Protein AF-A0A182W797-F1 (afdb_monomer_lite)

pLDDT: mean 83.78, std 18.66, range [28.08, 98.88]

Organism: NCBI:txid112268

Foldseek 3Di:
DVVVVVVVVVVVVVVVPLQAQDCPCLPDDLVVQLPDPVNVVQLLCLLLVNHDADPVSVSCSVCVLVCLVVVNPRYDPSRVVSVVVNLVSCVVPPVVSNVSSCCVRPVPCPSVVVVCVVVVLVVVVVVLPDPPPDDDDDPQDKDKFKEKEDAQLQDPPPFPPNVVLLLLVLVVLLPLRHFKYKYAQLQDPVSVVNSQVSNCVRQVAKDAAAFAQRGQRIIMTGNFHFNDKDWDFALDQDDPVPVVQCRVRHSFTKIWTFTQDPNATEIEIEGAFRAQPDPVDGPCLLRLQLRLLVVLVVLVVPVPRHQKYKYWYQSNDAPPDLSNLLNCLSNVWAWLDDCVPPVDDAAFALALLAPPHDPVSCVVPNNHGHRTTITMDGDPQKDKDWPDKDQPDDSPRVPDPHGSHNTTMIMTMMIMTGDPPVVVVVVVVCVVVPDDPVVVVVVVVVVVVSLVSNLVSLVVSLVVLVVSLVVLVVLLVVLVVVLVVLVVVLVVLVPDDAPPPCPVVSVVVSVVSVVSSVVSVCSNPVVSVSNNVSSVVSSVSSVVVSVVSVVVVVVVPPDDDDDD

Structure (mmCIF, N/CA/C/O backbone):
data_AF-A0A182W797-F1
#
_entry.id   AF-A0A182W797-F1
#
loop_
_atom_site.group_PDB
_atom_site.id
_atom_site.type_symbol
_atom_site.label_atom_id
_atom_site.label_alt_id
_atom_site.label_comp_id
_atom_site.label_asym_id
_atom_site.label_entity_id
_atom_site.label_seq_id
_atom_site.pdbx_PDB_ins_code
_atom_site.Cartn_x
_atom_site.Cartn_y
_atom_site.Cartn_z
_atom_site.occupancy
_atom_site.B_iso_or_equiv
_atom_site.auth_seq_id
_atom_site.auth_comp_id
_atom_site.auth_asym_id
_atom_site.auth_atom_id
_atom_site.pdbx_PDB_model_num
ATOM 1 N N . MET A 1 1 ? 13.163 5.717 -40.478 1.00 45.16 1 MET A N 1
ATOM 2 C CA . MET A 1 1 ? 12.391 6.959 -40.236 1.00 45.16 1 MET A CA 1
ATOM 3 C C . MET A 1 1 ? 10.912 6.823 -40.606 1.00 45.16 1 MET A C 1
ATOM 5 O O . MET A 1 1 ? 10.085 7.026 -39.735 1.00 45.16 1 MET A O 1
ATOM 9 N N . LYS A 1 2 ? 10.554 6.388 -41.827 1.00 35.44 2 LYS A N 1
ATOM 10 C CA . LYS A 1 2 ? 9.145 6.258 -42.270 1.00 35.44 2 LYS A CA 1
ATOM 11 C C . LYS A 1 2 ? 8.282 5.287 -41.434 1.00 35.44 2 LYS A C 1
ATOM 13 O O . LYS A 1 2 ? 7.130 5.597 -41.174 1.00 35.44 2 LYS A O 1
ATOM 18 N N . LEU A 1 3 ? 8.849 4.176 -40.943 1.00 43.50 3 LEU A N 1
ATOM 19 C CA . LEU A 1 3 ? 8.133 3.202 -40.098 1.00 43.50 3 LEU A CA 1
ATOM 20 C C . LEU A 1 3 ? 7.887 3.705 -38.661 1.00 43.50 3 LEU A C 1
ATOM 22 O O . LEU A 1 3 ? 6.824 3.476 -38.106 1.00 43.50 3 LEU A O 1
ATOM 26 N N . PHE A 1 4 ? 8.835 4.447 -38.081 1.00 43.56 4 PHE A N 1
ATOM 27 C CA . PHE A 1 4 ? 8.691 5.037 -36.742 1.00 43.56 4 PHE A CA 1
ATOM 28 C C . PHE A 1 4 ? 7.709 6.210 -36.731 1.00 43.56 4 PHE A C 1
ATOM 30 O O . PHE A 1 4 ? 6.930 6.342 -35.796 1.00 43.56 4 PHE A O 1
ATOM 37 N N . VAL A 1 5 ? 7.694 7.011 -37.801 1.00 60.91 5 VAL A N 1
ATOM 38 C CA . VAL A 1 5 ? 6.661 8.032 -38.018 1.00 60.91 5 VAL A CA 1
ATOM 39 C C . VAL A 1 5 ? 5.297 7.360 -38.203 1.00 60.91 5 VAL A C 1
ATOM 41 O O . VAL A 1 5 ? 4.343 7.782 -37.571 1.00 60.91 5 VAL A O 1
ATOM 44 N N . ALA A 1 6 ? 5.203 6.261 -38.959 1.00 56.97 6 ALA A N 1
ATOM 45 C CA . ALA A 1 6 ? 3.949 5.522 -39.124 1.00 56.97 6 ALA A CA 1
ATOM 46 C C . ALA A 1 6 ? 3.430 4.893 -37.818 1.00 56.97 6 ALA A C 1
ATOM 48 O O . ALA A 1 6 ? 2.236 4.955 -37.565 1.00 56.97 6 ALA A O 1
ATOM 49 N N . ILE A 1 7 ? 4.303 4.342 -36.966 1.00 64.25 7 ILE A N 1
ATOM 50 C CA . ILE A 1 7 ? 3.915 3.781 -35.659 1.00 64.25 7 ILE A CA 1
ATOM 51 C C . ILE A 1 7 ? 3.527 4.894 -34.677 1.00 64.25 7 ILE A C 1
ATOM 53 O O . ILE A 1 7 ? 2.538 4.752 -33.967 1.00 64.25 7 ILE A O 1
ATOM 57 N N . ALA A 1 8 ? 4.241 6.024 -34.669 1.00 57.84 8 ALA A N 1
ATOM 58 C CA . ALA A 1 8 ? 3.877 7.182 -33.854 1.00 57.84 8 ALA A CA 1
ATOM 59 C C . ALA A 1 8 ? 2.543 7.801 -34.303 1.00 57.84 8 ALA A C 1
ATOM 61 O O . ALA A 1 8 ? 1.712 8.101 -33.455 1.00 57.84 8 ALA A O 1
ATOM 62 N N . PHE A 1 9 ? 2.297 7.922 -35.614 1.00 54.78 9 PHE A N 1
ATOM 63 C CA . PHE A 1 9 ? 1.008 8.361 -36.159 1.00 54.78 9 PHE A CA 1
ATOM 64 C C . PHE A 1 9 ? -0.104 7.326 -35.953 1.00 54.78 9 PHE A C 1
ATOM 66 O O . PHE A 1 9 ? -1.239 7.726 -35.735 1.00 54.78 9 PHE A O 1
ATOM 73 N N . ALA A 1 10 ? 0.194 6.022 -35.961 1.00 53.59 10 ALA A N 1
ATOM 74 C CA . ALA A 1 10 ? -0.777 4.975 -35.641 1.00 53.59 10 ALA A CA 1
ATOM 75 C C . ALA A 1 10 ? -1.142 4.975 -34.149 1.00 53.59 10 ALA A C 1
ATOM 77 O O . ALA A 1 10 ? -2.312 4.855 -33.817 1.00 53.59 10 ALA A O 1
ATOM 78 N N . LEU A 1 11 ? -0.176 5.188 -33.249 1.00 43.00 11 LEU A N 1
ATOM 79 C CA . LEU A 1 11 ? -0.425 5.347 -31.812 1.00 43.00 11 LEU A CA 1
ATOM 80 C C . LEU A 1 11 ? -1.152 6.664 -31.504 1.00 43.00 11 LEU A C 1
ATOM 82 O O . LEU A 1 11 ? -2.084 6.660 -30.709 1.00 43.00 11 LEU A O 1
ATOM 86 N N . LEU A 1 12 ? -0.805 7.767 -32.180 1.00 43.06 12 LEU A N 1
ATOM 87 C CA . LEU A 1 12 ? -1.557 9.028 -32.125 1.00 43.06 12 LEU A CA 1
ATOM 88 C C . LEU A 1 12 ? -2.974 8.875 -32.689 1.00 43.06 12 LEU A C 1
ATOM 90 O O . LEU A 1 12 ? -3.890 9.467 -32.138 1.00 43.06 12 LEU A O 1
ATOM 94 N N . ALA A 1 13 ? -3.175 8.065 -33.732 1.00 46.41 13 ALA A N 1
ATOM 95 C CA . ALA A 1 13 ? -4.497 7.769 -34.281 1.00 46.41 13 ALA A CA 1
ATOM 96 C C . ALA A 1 13 ? -5.323 6.862 -33.355 1.00 46.41 13 ALA A C 1
ATOM 98 O O . ALA A 1 13 ? -6.518 7.085 -33.229 1.00 46.41 13 ALA A O 1
ATOM 99 N N . ILE A 1 14 ? -4.705 5.896 -32.664 1.00 44.75 14 ILE A N 1
ATOM 100 C CA . ILE A 1 14 ? -5.370 5.039 -31.665 1.00 44.75 14 ILE A CA 1
ATOM 101 C C . ILE A 1 14 ? -5.752 5.851 -30.416 1.00 44.75 14 ILE A C 1
ATOM 103 O O . ILE A 1 14 ? -6.846 5.678 -29.890 1.00 44.75 14 ILE A O 1
ATOM 107 N N . VAL A 1 15 ? -4.898 6.784 -29.974 1.00 44.84 15 VAL A N 1
ATOM 108 C CA . VAL A 1 15 ? -5.200 7.706 -28.860 1.00 44.84 15 VAL A CA 1
ATOM 109 C C . VAL A 1 15 ? -6.224 8.775 -29.271 1.00 44.84 15 VAL A C 1
ATOM 111 O O . VAL A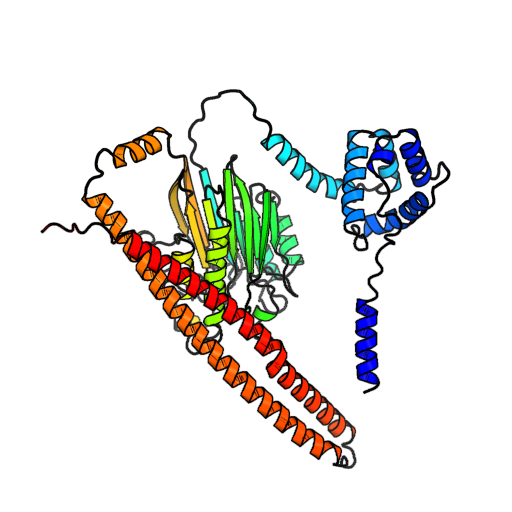 1 15 ? -7.061 9.161 -28.462 1.00 44.84 15 VAL A O 1
ATOM 114 N N . ALA A 1 16 ? -6.217 9.216 -30.532 1.00 41.66 16 ALA A N 1
ATOM 115 C CA . ALA A 1 16 ? -7.221 10.132 -31.079 1.00 41.66 16 ALA A CA 1
ATOM 116 C C . ALA A 1 16 ? -8.560 9.449 -31.433 1.00 41.66 16 ALA A C 1
ATOM 118 O O . ALA A 1 16 ? -9.521 10.149 -31.742 1.00 41.66 16 ALA A O 1
ATOM 119 N N . ALA A 1 17 ? -8.641 8.114 -31.378 1.00 42.12 17 ALA A N 1
ATOM 120 C CA . ALA A 1 17 ? -9.829 7.332 -31.729 1.00 42.12 17 ALA A CA 1
ATOM 121 C C . ALA A 1 17 ? -10.685 6.904 -30.520 1.00 42.12 17 ALA A C 1
ATOM 123 O O . ALA A 1 17 ? -11.469 5.961 -30.627 1.00 42.12 17 ALA A O 1
ATOM 124 N N . GLN A 1 18 ? -10.600 7.591 -29.375 1.00 47.38 18 GLN A N 1
ATOM 125 C CA . GLN A 1 18 ? -11.687 7.520 -28.391 1.00 47.38 18 GLN A CA 1
ATOM 126 C C . GLN A 1 18 ? -12.884 8.317 -28.924 1.00 47.38 18 GLN A C 1
ATOM 128 O O . GLN A 1 18 ? -12.998 9.522 -28.709 1.00 47.38 18 GLN A O 1
ATOM 133 N N . GLU A 1 19 ? -13.771 7.643 -29.657 1.00 60.22 19 GLU A N 1
ATOM 134 C CA . GLU A 1 19 ? -15.043 8.215 -30.101 1.00 60.22 19 GLU A CA 1
ATOM 135 C C . GLU A 1 19 ? -15.924 8.528 -28.881 1.00 60.22 19 GLU A C 1
ATOM 137 O O . GLU A 1 19 ? -16.600 7.654 -28.342 1.00 60.22 19 GLU A O 1
ATOM 142 N N . GLN A 1 20 ? -15.903 9.777 -28.415 1.00 73.69 20 GLN A N 1
ATOM 143 C CA . GLN A 1 20 ? -16.883 10.286 -27.454 1.00 73.69 20 GLN A CA 1
ATOM 144 C C . GLN A 1 20 ? -18.210 10.583 -28.161 1.00 73.69 20 GLN A C 1
ATOM 146 O O . GLN A 1 20 ? -18.236 10.925 -29.348 1.00 73.69 20 GLN A O 1
ATOM 151 N N . TYR A 1 21 ? -19.323 10.505 -27.427 1.00 79.69 21 TYR A N 1
ATOM 152 C CA . TYR A 1 21 ? -20.600 11.000 -27.940 1.00 79.69 21 TYR A CA 1
ATOM 153 C C . TYR A 1 21 ? -20.530 12.507 -28.205 1.00 79.69 21 TYR A C 1
ATOM 155 O O . TYR A 1 21 ? -19.791 13.244 -27.548 1.00 79.69 21 TYR A O 1
ATOM 163 N N . THR A 1 22 ? -21.314 12.987 -29.172 1.00 76.94 22 THR A N 1
ATOM 164 C CA . THR A 1 22 ? -21.319 14.412 -29.514 1.00 76.94 22 THR A CA 1
ATOM 165 C C . THR A 1 22 ? -21.711 15.269 -28.307 1.00 76.94 22 THR A C 1
ATOM 167 O O . THR A 1 22 ? -22.725 15.030 -27.657 1.00 76.94 22 THR A O 1
ATOM 170 N N . THR A 1 23 ? -20.925 16.306 -28.022 1.00 81.75 23 THR A N 1
ATOM 171 C CA . THR A 1 23 ? -21.182 17.267 -26.934 1.00 81.75 23 THR A CA 1
ATOM 172 C C . THR A 1 23 ? -22.059 18.442 -27.376 1.00 81.75 23 THR A C 1
ATOM 174 O O . THR A 1 23 ? -22.307 19.373 -26.610 1.00 81.75 23 THR A O 1
ATOM 177 N N . LYS A 1 24 ? -22.564 18.409 -28.620 1.00 77.31 24 LYS A N 1
ATOM 178 C CA . LYS A 1 24 ? -23.365 19.475 -29.248 1.00 77.31 24 LYS A CA 1
ATOM 179 C C . LYS A 1 24 ? -24.592 19.884 -28.423 1.00 77.31 24 LYS A C 1
ATOM 181 O O . LYS A 1 24 ? -25.041 21.023 -28.528 1.00 77.31 24 LYS A O 1
ATOM 186 N N . TYR A 1 25 ? -25.122 18.968 -27.616 1.00 77.81 25 TYR A N 1
ATOM 187 C CA . TYR A 1 25 ? -26.345 19.149 -26.835 1.00 77.81 25 TYR A CA 1
ATOM 188 C C . TYR A 1 25 ? -26.106 19.183 -25.315 1.00 77.81 25 TYR A C 1
ATOM 190 O O . TYR A 1 25 ? -27.058 19.219 -24.542 1.00 77.81 25 TYR A O 1
ATOM 198 N N . ASP A 1 26 ? -24.849 19.264 -24.865 1.00 80.44 26 ASP A N 1
ATOM 199 C CA . ASP A 1 26 ? -24.498 19.322 -23.435 1.00 80.44 26 ASP A CA 1
ATOM 200 C C . ASP A 1 26 ? -24.927 20.644 -22.755 1.00 80.44 26 ASP A C 1
ATOM 202 O O . ASP A 1 26 ? -24.814 20.787 -21.537 1.00 80.44 26 ASP A O 1
ATOM 206 N N . GLY A 1 27 ? -25.379 21.633 -23.535 1.00 77.12 27 GLY A N 1
ATOM 207 C CA . GLY A 1 27 ? -25.870 22.934 -23.068 1.00 77.12 27 GLY A CA 1
ATOM 208 C C . GLY A 1 27 ? -27.389 23.033 -22.894 1.00 77.12 27 GLY A C 1
ATOM 209 O O . GLY A 1 27 ? -27.887 24.136 -22.691 1.00 77.12 27 GLY A O 1
ATOM 210 N N . ILE A 1 28 ? -28.128 21.927 -23.017 1.00 83.94 28 ILE A N 1
ATOM 211 C CA . ILE A 1 28 ? -29.587 21.915 -22.848 1.00 83.94 28 ILE A CA 1
ATOM 212 C C . ILE A 1 28 ? -29.965 22.113 -21.375 1.00 83.94 28 ILE A C 1
ATOM 214 O O . ILE A 1 28 ? -29.392 21.485 -20.483 1.00 83.94 28 ILE A O 1
ATOM 218 N N . ASP A 1 29 ? -30.974 22.950 -21.125 1.00 85.25 29 ASP A N 1
ATOM 219 C CA . ASP A 1 29 ? -31.519 23.160 -19.786 1.00 85.25 29 ASP A CA 1
ATOM 220 C C . ASP A 1 29 ? -32.421 21.985 -19.366 1.00 85.25 29 ASP A C 1
ATOM 222 O O . ASP A 1 29 ? -33.607 21.898 -19.696 1.00 85.25 29 ASP A O 1
ATOM 226 N N . LEU A 1 30 ? -31.831 21.051 -18.617 1.00 87.81 30 LEU A N 1
ATOM 227 C CA . LEU A 1 30 ? -32.544 19.895 -18.076 1.00 87.81 30 LEU A CA 1
ATOM 228 C C . LEU A 1 30 ? -33.615 20.291 -17.047 1.00 87.81 30 LEU A C 1
ATOM 230 O O . LEU A 1 30 ? -34.602 19.573 -16.911 1.00 87.81 30 LEU A O 1
ATOM 234 N N . ASP A 1 31 ? -33.452 21.400 -16.317 1.00 86.81 31 ASP A N 1
ATOM 235 C CA . ASP A 1 31 ? -34.433 21.815 -15.307 1.00 86.81 31 ASP A CA 1
ATOM 236 C C . ASP A 1 31 ? -35.711 22.339 -15.952 1.00 86.81 31 ASP A C 1
ATOM 238 O O . ASP A 1 31 ? -36.805 22.036 -15.471 1.00 86.81 31 ASP A O 1
ATOM 242 N N . GLU A 1 32 ? -35.584 23.091 -17.044 1.00 89.31 32 GLU A N 1
ATOM 243 C CA . GLU A 1 32 ? -36.731 23.567 -17.815 1.00 89.31 32 GLU A CA 1
ATOM 244 C C . GLU A 1 32 ? -37.538 22.394 -18.389 1.00 89.31 32 GLU A C 1
ATOM 246 O O . GLU A 1 32 ? -38.766 22.349 -18.258 1.00 89.31 32 GLU A O 1
ATOM 251 N N . ILE A 1 33 ? -36.849 21.401 -18.964 1.00 89.19 33 ILE A N 1
ATOM 252 C CA . ILE A 1 33 ? -37.491 20.222 -19.556 1.00 89.19 33 ILE A CA 1
ATOM 253 C C . ILE A 1 33 ? -38.201 19.390 -18.489 1.00 89.19 33 ILE A C 1
ATOM 255 O O . ILE A 1 33 ? -39.353 19.009 -18.686 1.00 89.19 33 ILE A O 1
ATOM 259 N N . LEU A 1 34 ? -37.539 19.111 -17.361 1.00 89.25 34 LEU A N 1
ATOM 260 C CA . LEU A 1 34 ? -38.092 18.251 -16.311 1.00 89.25 34 LEU A CA 1
ATOM 261 C C . LEU A 1 34 ? -39.282 18.901 -15.590 1.00 89.25 34 LEU A C 1
ATOM 263 O O . LEU A 1 34 ? -40.240 18.206 -15.249 1.00 89.25 34 LEU A O 1
ATOM 267 N N . LYS A 1 35 ? -39.256 20.227 -15.397 1.00 88.94 35 LYS A N 1
ATOM 268 C CA . LYS A 1 35 ? -40.346 20.976 -14.745 1.00 88.94 35 LYS A CA 1
ATOM 269 C C . LYS A 1 35 ? -41.538 21.245 -15.667 1.00 88.94 35 LYS A C 1
ATOM 271 O O . LYS A 1 35 ? -42.626 21.523 -15.170 1.00 88.94 35 LYS A O 1
ATOM 276 N N . SER A 1 36 ? -41.359 21.184 -16.987 1.00 92.06 36 SER A N 1
ATOM 277 C CA . SER A 1 36 ? -42.424 21.445 -17.959 1.00 92.06 36 SER A CA 1
ATOM 278 C C . SER A 1 36 ? -43.073 20.153 -18.447 1.00 92.06 36 SER A C 1
ATOM 280 O O . SER A 1 36 ? -42.482 19.410 -19.229 1.00 92.06 36 SER A O 1
ATOM 282 N N . ASP A 1 37 ? -44.339 19.924 -18.087 1.00 88.81 37 ASP A N 1
ATOM 283 C CA . ASP A 1 37 ? -45.091 18.748 -18.551 1.00 88.81 37 ASP A CA 1
ATOM 284 C C . ASP A 1 37 ? -45.151 18.660 -20.080 1.00 88.81 37 ASP A C 1
ATOM 286 O O . ASP A 1 37 ? -45.074 17.576 -20.655 1.00 88.81 37 ASP A O 1
ATOM 290 N N . ARG A 1 38 ? -45.249 19.803 -20.768 1.00 91.00 38 ARG A N 1
ATOM 291 C CA . ARG A 1 38 ? -45.276 19.842 -22.234 1.00 91.00 38 ARG A CA 1
ATOM 292 C C . ARG A 1 38 ? -43.948 19.379 -22.833 1.00 91.00 38 ARG A C 1
ATOM 294 O O . ARG A 1 38 ? -43.961 18.583 -23.767 1.00 91.00 38 ARG A O 1
ATOM 301 N N . LEU A 1 39 ? -42.822 19.894 -22.330 1.00 89.31 39 LEU A N 1
ATOM 302 C CA . LEU A 1 39 ? -41.499 19.544 -22.853 1.00 89.31 39 LEU A CA 1
ATOM 303 C C . LEU A 1 39 ? -41.162 18.097 -22.503 1.00 89.31 39 LEU A C 1
ATOM 305 O O . LEU A 1 39 ? -40.880 17.318 -23.409 1.00 89.31 39 LEU A O 1
ATOM 309 N N . PHE A 1 40 ? -41.300 17.710 -21.233 1.00 92.06 40 PHE A N 1
ATOM 310 C CA . PHE A 1 40 ? -41.070 16.343 -20.776 1.00 92.06 40 PHE A CA 1
ATOM 311 C C . PHE A 1 40 ? -41.858 15.314 -21.597 1.00 92.06 40 PHE A C 1
ATOM 313 O O . PHE A 1 40 ? -41.278 14.352 -22.097 1.00 92.06 40 PHE A O 1
ATOM 320 N N . ASN A 1 41 ? -43.161 15.539 -21.812 1.00 90.81 41 ASN A N 1
ATOM 321 C CA . ASN A 1 41 ? -43.996 14.606 -22.572 1.00 90.81 41 ASN A CA 1
ATOM 322 C C . ASN A 1 41 ? -43.580 14.484 -24.045 1.00 90.81 41 ASN A C 1
ATOM 324 O O . ASN A 1 41 ? -43.763 13.420 -24.636 1.00 90.81 41 ASN A O 1
ATOM 328 N N . ASN A 1 42 ? -42.997 15.525 -24.645 1.00 89.38 42 ASN A N 1
ATOM 329 C CA . ASN A 1 42 ? -42.452 15.433 -26.000 1.00 89.38 42 ASN A CA 1
ATOM 330 C C . ASN A 1 42 ? -41.213 14.523 -26.045 1.00 89.38 42 ASN A C 1
ATOM 332 O O . ASN A 1 42 ? -41.124 13.665 -26.924 1.00 89.38 42 ASN A O 1
ATOM 336 N N . TYR A 1 43 ? -40.298 14.648 -25.076 1.00 88.19 43 TYR A N 1
ATOM 337 C CA . TYR A 1 43 ? -39.137 13.753 -24.955 1.00 88.19 43 TYR A CA 1
ATOM 338 C C . TYR A 1 43 ? -39.548 12.319 -24.626 1.00 88.19 43 TYR A C 1
ATOM 340 O O . TYR A 1 43 ? -39.044 11.381 -25.239 1.00 88.19 43 TYR A O 1
ATOM 348 N N . PHE A 1 44 ? -40.502 12.140 -23.714 1.00 91.12 44 PHE A N 1
ATOM 349 C CA . PHE A 1 44 ? -41.030 10.826 -23.363 1.00 91.12 44 PHE A CA 1
ATOM 350 C C . PHE A 1 44 ? -41.637 10.123 -24.584 1.00 91.12 44 PHE A C 1
ATOM 352 O O . PHE A 1 44 ? -41.222 9.018 -24.921 1.00 91.12 44 PHE A O 1
ATOM 359 N N . LYS A 1 45 ? -42.538 10.788 -25.320 1.00 91.62 45 LYS A N 1
ATOM 360 C CA . LYS A 1 45 ? -43.132 10.229 -26.547 1.00 91.62 45 LYS A CA 1
ATOM 361 C C . LYS A 1 45 ? -42.085 9.935 -27.618 1.00 91.62 45 LYS A C 1
ATOM 363 O O . LYS A 1 45 ? -42.180 8.917 -28.296 1.00 91.62 45 LYS A O 1
ATOM 368 N N . CYS A 1 46 ? -41.074 10.792 -27.754 1.00 92.62 46 CYS A N 1
ATOM 369 C CA . CYS A 1 46 ? -39.943 10.541 -28.642 1.00 92.62 46 CYS A CA 1
ATOM 370 C C . CYS A 1 46 ? -39.224 9.230 -28.282 1.00 92.62 46 CYS A C 1
ATOM 372 O O . CYS A 1 46 ? -39.079 8.356 -29.142 1.00 92.62 46 CYS A O 1
ATOM 374 N N . LEU A 1 47 ? -38.825 9.058 -27.018 1.00 90.12 47 LEU A N 1
ATOM 375 C CA . LEU A 1 47 ? -38.159 7.847 -26.528 1.00 90.12 47 LEU A CA 1
ATOM 376 C C . LEU A 1 47 ? -39.064 6.611 -26.631 1.00 90.12 47 LEU A C 1
ATOM 378 O O . LEU A 1 47 ? -38.580 5.518 -26.906 1.00 90.12 47 LEU A O 1
ATOM 382 N N . MET A 1 48 ? -40.382 6.773 -26.509 1.00 90.62 48 MET A N 1
ATOM 383 C CA . MET A 1 48 ? -41.354 5.682 -26.622 1.00 90.62 48 MET A CA 1
ATOM 384 C C . MET A 1 48 ? -41.746 5.306 -28.060 1.00 90.62 48 MET A C 1
ATOM 386 O O . MET A 1 48 ? -42.382 4.275 -28.221 1.00 90.62 48 MET A O 1
ATOM 390 N N . ASP A 1 49 ? -41.264 6.008 -29.095 1.00 90.06 49 ASP A N 1
ATOM 391 C CA . ASP A 1 49 ? -41.712 5.853 -30.503 1.00 90.06 49 ASP A CA 1
ATOM 392 C C . ASP A 1 49 ? -43.170 6.304 -30.754 1.00 90.06 49 ASP A C 1
ATOM 394 O O . ASP A 1 49 ? -43.781 5.954 -31.759 1.00 90.06 49 ASP A O 1
ATOM 398 N N . GLU A 1 50 ? -43.725 7.140 -29.877 1.00 89.81 50 GLU A N 1
ATOM 399 C CA . GLU A 1 50 ? -45.134 7.569 -29.895 1.00 89.81 50 GLU A CA 1
ATOM 400 C C . GLU A 1 50 ? -45.326 9.026 -30.359 1.00 89.81 50 GLU A C 1
ATOM 402 O O . GLU A 1 50 ? -46.439 9.558 -30.373 1.00 89.81 50 GLU A O 1
ATOM 407 N N . GLY A 1 51 ? -44.245 9.720 -30.719 1.00 88.25 51 GLY A N 1
ATOM 408 C CA . GLY A 1 51 ? -44.301 11.122 -31.120 1.00 88.25 51 GLY A CA 1
ATOM 409 C C . GLY A 1 51 ? -43.056 11.608 -31.852 1.00 88.25 51 GLY A C 1
ATOM 410 O O . GLY A 1 51 ? -42.065 10.895 -31.999 1.00 88.25 51 GLY A O 1
ATOM 411 N N . ARG A 1 52 ? -43.117 12.856 -32.329 1.00 89.50 52 ARG A N 1
ATOM 412 C CA . ARG A 1 52 ? -41.995 13.502 -33.021 1.00 89.50 52 ARG A CA 1
ATOM 413 C C . ARG A 1 52 ? -40.859 13.791 -32.039 1.00 89.50 52 ARG A C 1
ATOM 415 O O . ARG A 1 52 ? -41.098 14.292 -30.945 1.00 89.50 52 ARG A O 1
ATOM 422 N N . CYS A 1 53 ? -39.632 13.537 -32.474 1.00 88.69 53 CYS A N 1
ATOM 423 C CA . CYS A 1 53 ? -38.422 13.844 -31.724 1.00 88.69 53 CYS A CA 1
ATOM 424 C C . CYS A 1 53 ? -37.836 15.196 -32.138 1.00 88.69 53 CYS A C 1
ATOM 426 O O . CYS A 1 53 ? -37.775 15.518 -33.328 1.00 88.69 53 CYS A O 1
ATOM 428 N N . THR A 1 54 ? -37.353 15.963 -31.163 1.00 88.12 54 THR A N 1
ATOM 429 C CA . THR A 1 54 ? -36.445 17.088 -31.416 1.00 88.12 54 THR A CA 1
ATOM 430 C C . THR A 1 54 ? -35.070 16.563 -31.868 1.00 88.12 54 THR A C 1
ATOM 432 O O . THR A 1 54 ? -34.780 15.374 -31.693 1.00 88.12 54 THR A O 1
ATOM 435 N N . PRO A 1 55 ? -34.208 17.391 -32.487 1.00 87.06 55 PRO A N 1
ATOM 436 C CA . PRO A 1 55 ? -32.886 16.952 -32.949 1.00 87.06 55 PRO A CA 1
ATOM 437 C C . PRO A 1 55 ? -32.014 16.327 -31.850 1.00 87.06 55 PRO A C 1
ATOM 439 O O . PRO A 1 55 ? -31.329 15.340 -32.093 1.00 87.06 55 PRO A O 1
ATOM 442 N N . ASP A 1 56 ? -32.079 16.869 -30.640 1.00 85.75 56 ASP A N 1
ATOM 443 C CA . ASP A 1 56 ? -31.389 16.374 -29.451 1.00 85.75 56 ASP A CA 1
ATOM 444 C C . ASP A 1 56 ? -32.066 15.129 -28.849 1.00 85.75 56 ASP A C 1
ATOM 446 O O . ASP A 1 56 ? -31.380 14.186 -28.463 1.00 85.75 56 ASP A O 1
ATOM 450 N N . GLY A 1 57 ? -33.403 15.060 -28.853 1.00 86.19 57 GLY A N 1
ATOM 451 C CA . GLY A 1 57 ? -34.140 13.864 -28.436 1.00 86.19 57 GLY A CA 1
ATOM 452 C C . GLY A 1 57 ? -33.873 12.657 -29.344 1.00 86.19 57 GLY A C 1
ATOM 453 O O . GLY A 1 57 ? -33.755 11.534 -28.858 1.00 86.19 57 GLY A O 1
ATOM 454 N N . ASN A 1 58 ? -33.713 12.884 -30.654 1.00 87.81 58 ASN A N 1
ATOM 455 C CA . ASN A 1 58 ? -33.291 11.852 -31.607 1.00 87.81 58 ASN A CA 1
ATOM 456 C C . ASN A 1 58 ? -31.880 11.340 -31.310 1.00 87.81 58 ASN A C 1
ATOM 458 O O . ASN A 1 58 ? -31.648 10.132 -31.356 1.00 87.81 58 ASN A O 1
ATOM 462 N N . GLU A 1 59 ? -30.954 12.247 -30.999 1.00 85.69 59 GLU A N 1
ATOM 463 C CA . GLU A 1 59 ? -29.584 11.873 -30.654 1.00 85.69 59 GLU A CA 1
ATOM 464 C C . GLU A 1 59 ? -29.557 11.052 -29.360 1.00 85.69 59 GLU A C 1
ATOM 466 O O . GLU A 1 59 ? -28.998 9.958 -29.343 1.00 85.69 59 GLU A O 1
ATOM 471 N N . LEU A 1 60 ? -30.261 11.509 -28.316 1.00 85.56 60 LEU A N 1
ATOM 472 C CA . LEU A 1 60 ? -30.411 10.774 -27.059 1.00 85.56 60 LEU A CA 1
ATOM 473 C C . LEU A 1 60 ? -30.978 9.369 -27.296 1.00 85.56 60 LEU A C 1
ATOM 475 O O . LEU A 1 60 ? -30.422 8.385 -26.819 1.00 85.56 60 LEU A O 1
ATOM 479 N N . LYS A 1 61 ? -32.061 9.258 -28.067 1.00 86.75 61 LYS A N 1
ATOM 480 C CA . LYS A 1 61 ? -32.705 7.978 -28.380 1.00 86.75 61 LYS A CA 1
ATOM 481 C C . LYS A 1 61 ? -31.773 7.004 -29.102 1.00 86.75 61 LYS A C 1
ATOM 483 O O . LYS A 1 61 ? -31.854 5.801 -28.862 1.00 86.75 61 LYS A O 1
ATOM 488 N N . LYS A 1 62 ? -30.905 7.519 -29.975 1.00 86.75 62 LYS A N 1
ATOM 489 C CA . LYS A 1 62 ? -29.928 6.734 -30.734 1.00 86.75 62 LYS A CA 1
ATOM 490 C C . LYS A 1 62 ? -28.817 6.181 -29.836 1.00 86.75 62 LYS A C 1
ATOM 492 O O . LYS A 1 62 ? -28.459 5.018 -29.988 1.00 86.75 62 LYS A O 1
ATOM 497 N N . ILE A 1 63 ? -28.287 6.991 -28.916 1.00 86.00 63 ILE A N 1
ATOM 498 C CA . ILE A 1 63 ? -27.157 6.600 -28.050 1.00 86.00 63 ILE A CA 1
ATOM 499 C C . ILE A 1 63 ? -27.585 5.783 -26.826 1.00 86.00 63 ILE A C 1
ATOM 501 O O . ILE A 1 63 ? -26.790 5.013 -26.293 1.00 86.00 63 ILE A O 1
ATOM 505 N N . LEU A 1 64 ? -28.832 5.943 -26.367 1.00 82.00 64 LEU A N 1
ATOM 506 C CA . LEU A 1 64 ? -29.298 5.410 -25.085 1.00 82.00 64 LEU A CA 1
ATOM 507 C C . LEU A 1 64 ? -29.084 3.889 -24.918 1.00 82.00 64 LEU A C 1
ATOM 509 O O . LEU A 1 64 ? -28.604 3.503 -23.854 1.00 82.00 64 LEU A O 1
ATOM 513 N N . PRO A 1 65 ? -29.349 3.016 -25.915 1.00 83.38 65 PRO A N 1
ATOM 514 C CA . PRO A 1 65 ? -29.123 1.575 -25.759 1.00 83.38 65 PRO A CA 1
ATOM 515 C C . PRO A 1 65 ? -27.648 1.205 -25.533 1.00 83.38 65 PRO A C 1
ATOM 517 O O . PRO A 1 65 ? -27.337 0.422 -24.637 1.00 83.38 65 PRO A O 1
ATOM 520 N N . GLU A 1 66 ? -26.729 1.795 -26.303 1.00 81.62 66 GLU A N 1
ATOM 521 C CA . GLU A 1 66 ? -25.284 1.550 -26.172 1.00 81.62 66 GLU A CA 1
ATOM 522 C C . GLU A 1 66 ? -24.744 2.146 -24.864 1.00 81.62 66 GLU A C 1
ATOM 524 O O . GLU A 1 66 ? -23.968 1.502 -24.155 1.00 81.62 66 GLU A O 1
ATOM 529 N N . ALA A 1 67 ? -25.194 3.350 -24.496 1.00 79.38 67 ALA A N 1
ATOM 530 C CA . ALA A 1 67 ? -24.791 4.008 -23.258 1.00 79.38 67 ALA A CA 1
ATOM 531 C C . ALA A 1 67 ? -25.226 3.210 -22.016 1.00 79.38 67 ALA A C 1
ATOM 533 O O . ALA A 1 67 ? -24.490 3.159 -21.030 1.00 79.38 67 ALA A O 1
ATOM 534 N N . LEU A 1 68 ? -26.386 2.548 -22.057 1.00 74.75 68 LEU A N 1
ATOM 535 C CA . LEU A 1 68 ? -26.833 1.661 -20.981 1.00 74.75 68 LEU A CA 1
ATOM 536 C C . LEU A 1 68 ? -25.993 0.376 -20.905 1.00 74.75 68 LEU A C 1
ATOM 538 O O . LEU A 1 68 ? -25.591 -0.014 -19.810 1.00 74.75 68 LEU A O 1
ATOM 542 N N . GLN A 1 69 ? -25.662 -0.243 -22.044 1.00 73.00 69 GLN A N 1
ATOM 543 C CA . GLN A 1 69 ? -24.847 -1.468 -22.091 1.00 73.00 69 GLN A CA 1
ATOM 544 C C . GLN A 1 69 ? -23.396 -1.236 -21.640 1.00 73.00 69 GLN A C 1
ATOM 546 O O . GLN A 1 69 ? -22.828 -2.047 -20.910 1.00 73.00 69 GLN A O 1
ATOM 551 N N . THR A 1 70 ? -22.803 -0.107 -22.028 1.00 76.50 70 THR A N 1
ATOM 552 C CA . THR A 1 70 ? -21.389 0.223 -21.764 1.00 76.50 70 THR A CA 1
ATOM 553 C C . THR A 1 70 ? -21.171 1.007 -20.465 1.00 76.50 70 THR A C 1
ATOM 555 O O . THR A 1 70 ? -20.060 1.439 -20.176 1.00 76.50 70 THR A O 1
ATOM 558 N N . ASN A 1 71 ? -22.212 1.219 -19.650 1.00 72.50 71 ASN A N 1
ATOM 559 C CA . ASN A 1 71 ? -22.178 2.136 -18.500 1.00 72.50 71 ASN A CA 1
ATOM 560 C C . ASN A 1 71 ? -21.668 3.549 -18.862 1.00 72.50 71 ASN A C 1
ATOM 562 O O . ASN A 1 71 ? -20.946 4.176 -18.086 1.00 72.50 71 ASN A O 1
ATOM 566 N N . CYS A 1 72 ? -22.077 4.080 -20.017 1.00 74.44 72 CYS A N 1
ATOM 567 C CA . CYS A 1 72 ? -21.747 5.434 -20.459 1.00 74.44 72 CYS A CA 1
ATOM 568 C C . CYS A 1 72 ? -20.224 5.656 -20.621 1.00 74.44 72 CYS A C 1
ATOM 570 O O . CYS A 1 72 ? -19.692 6.715 -20.256 1.00 74.44 72 CYS A O 1
ATOM 572 N N . GLU A 1 73 ? -19.509 4.655 -21.151 1.00 77.25 73 GLU A N 1
ATOM 573 C CA . GLU A 1 73 ? -18.052 4.697 -21.351 1.00 77.25 73 GLU A CA 1
ATOM 574 C C . GLU A 1 73 ? -17.633 5.914 -22.192 1.00 77.25 73 GLU A C 1
ATOM 576 O O . GLU A 1 73 ? -16.720 6.644 -21.810 1.00 77.25 73 GLU A O 1
ATOM 581 N N . LYS A 1 74 ? -18.395 6.208 -23.254 1.00 82.44 74 LYS A N 1
ATOM 582 C CA . LYS A 1 74 ? -18.163 7.304 -24.213 1.00 82.44 74 LYS A CA 1
ATOM 583 C C . LYS A 1 74 ? -18.804 8.650 -23.834 1.00 82.44 74 LYS A C 1
ATOM 585 O O . LYS A 1 74 ? -18.768 9.592 -24.625 1.00 82.44 74 LYS A O 1
ATOM 590 N N . CYS A 1 75 ? -19.429 8.750 -22.661 1.00 81.06 75 CYS A N 1
ATOM 591 C CA . CYS A 1 75 ? -20.161 9.949 -22.247 1.00 81.06 75 CYS A CA 1
ATOM 592 C C . CYS A 1 75 ? -19.257 11.029 -21.648 1.00 81.06 75 CYS A C 1
ATOM 594 O O . CYS A 1 75 ? -18.344 10.724 -20.879 1.00 81.06 75 CYS A O 1
ATOM 596 N N . SER A 1 76 ? -19.588 12.297 -21.903 1.00 80.94 76 SER A N 1
ATOM 597 C CA . SER A 1 76 ? -18.966 13.441 -21.229 1.00 80.94 76 SER A CA 1
ATOM 598 C C . SER A 1 76 ? -19.356 13.508 -19.742 1.00 80.94 76 SER A C 1
ATOM 600 O O . SER A 1 76 ? -20.373 12.955 -19.309 1.00 80.94 76 SER A O 1
ATOM 602 N N . GLU A 1 77 ? -18.583 14.233 -18.930 1.00 78.38 77 GLU A N 1
ATOM 603 C CA . GLU A 1 77 ? -18.920 14.458 -17.513 1.00 78.38 77 GLU A CA 1
ATOM 604 C C . GLU A 1 77 ? -20.280 15.159 -17.337 1.00 78.38 77 GLU A C 1
ATOM 606 O O . GLU A 1 77 ? -21.048 14.839 -16.421 1.00 78.38 77 GLU A O 1
ATOM 611 N N . LYS A 1 78 ? -20.623 16.077 -18.252 1.00 78.69 78 LYS A N 1
ATOM 612 C CA . LYS A 1 78 ? -21.933 16.745 -18.278 1.00 78.69 78 LYS A CA 1
ATOM 613 C C . LYS A 1 78 ? -23.062 15.774 -18.607 1.00 78.69 78 LYS A C 1
ATOM 615 O O . LYS A 1 78 ? -24.102 15.816 -17.958 1.00 78.69 78 LYS A O 1
ATOM 620 N N . GLN A 1 79 ? -22.851 14.858 -19.549 1.00 79.94 79 GLN A N 1
ATOM 621 C CA . GLN A 1 79 ? -23.835 13.828 -19.891 1.00 79.94 79 GLN A CA 1
ATOM 622 C C . GLN A 1 79 ? -24.062 12.861 -18.725 1.00 79.94 79 GLN A C 1
ATOM 624 O O . GLN A 1 79 ? -25.207 12.547 -18.406 1.00 79.94 79 GLN A O 1
ATOM 629 N N . ARG A 1 80 ? -22.996 12.448 -18.025 1.00 77.25 80 ARG A N 1
ATOM 630 C CA . ARG A 1 80 ? -23.095 11.578 -16.838 1.00 77.25 80 ARG A CA 1
ATOM 631 C C . ARG A 1 80 ? -23.865 12.248 -15.697 1.00 77.25 80 ARG A C 1
ATOM 633 O O . ARG A 1 80 ? -24.802 11.662 -15.158 1.00 77.25 80 ARG A O 1
ATOM 640 N N . SER A 1 81 ? -23.504 13.483 -15.348 1.00 77.38 81 SER A N 1
ATOM 641 C CA . SER A 1 81 ? -24.185 14.244 -14.288 1.00 77.38 81 SER A CA 1
ATOM 642 C C . SER A 1 81 ? -25.636 14.591 -14.651 1.00 77.38 81 SER A C 1
ATOM 644 O O . SER A 1 81 ? -26.533 14.441 -13.817 1.00 77.38 81 SER A O 1
ATOM 646 N N . GLY A 1 82 ? -25.893 14.965 -15.907 1.00 79.12 82 GLY A N 1
ATOM 647 C CA . GLY A 1 82 ? -27.233 15.209 -16.438 1.00 79.12 82 GLY A CA 1
ATOM 648 C C . GLY A 1 82 ? -28.119 13.961 -16.429 1.00 79.12 82 GLY A C 1
ATOM 649 O O . GLY A 1 82 ? -29.260 14.026 -15.971 1.00 79.12 82 GLY A O 1
ATOM 650 N N . ALA A 1 83 ? -27.588 12.805 -16.841 1.00 79.38 83 ALA A N 1
ATOM 651 C CA . ALA A 1 83 ? -28.314 11.536 -16.817 1.00 79.38 83 ALA A CA 1
ATOM 652 C C . ALA A 1 83 ? -28.727 11.143 -15.391 1.00 79.38 83 ALA A C 1
ATOM 654 O O . ALA A 1 83 ? -29.882 10.788 -15.160 1.00 79.38 83 ALA A O 1
ATOM 655 N N . ILE A 1 84 ? -27.825 11.272 -14.410 1.00 78.06 84 ILE A N 1
ATOM 656 C CA . ILE A 1 84 ? -28.142 10.999 -12.997 1.00 78.06 84 ILE A CA 1
ATOM 657 C C . ILE A 1 84 ? -29.302 11.881 -12.521 1.00 78.06 84 ILE A C 1
ATOM 659 O O . ILE A 1 84 ? -30.247 11.378 -11.907 1.00 78.06 84 ILE A O 1
ATOM 663 N N . LYS A 1 85 ? -29.252 13.180 -12.837 1.00 81.06 85 LYS A N 1
ATOM 664 C CA . LYS A 1 85 ? -30.280 14.158 -12.469 1.00 81.06 85 LYS A CA 1
ATOM 665 C C . LYS A 1 85 ? -31.647 13.810 -13.063 1.00 81.06 85 LYS A C 1
ATOM 667 O O . LYS A 1 85 ? -32.627 13.754 -12.321 1.00 81.06 85 LYS A O 1
ATOM 672 N N . VAL A 1 86 ? -31.706 13.532 -14.368 1.00 82.25 86 VAL A N 1
ATOM 673 C CA . VAL A 1 86 ? -32.948 13.156 -15.067 1.00 82.25 86 VAL A CA 1
ATOM 674 C C . VAL A 1 86 ? -33.527 11.876 -14.481 1.00 82.25 86 VAL A C 1
ATOM 676 O O . VAL A 1 86 ? -34.704 11.843 -14.132 1.00 82.25 86 VAL A O 1
ATOM 679 N N . ILE A 1 87 ? -32.706 10.835 -14.315 1.00 80.19 87 ILE A N 1
ATOM 680 C CA . ILE A 1 87 ? -33.193 9.549 -13.815 1.00 80.19 87 ILE A CA 1
ATOM 681 C C . ILE A 1 87 ? -33.769 9.702 -12.402 1.00 80.19 87 ILE A C 1
ATOM 683 O O . ILE A 1 87 ? -34.850 9.187 -12.130 1.00 80.19 87 ILE A O 1
ATOM 687 N N . ASN A 1 88 ? -33.079 10.406 -11.500 1.00 76.94 88 ASN A N 1
ATOM 688 C CA . ASN A 1 88 ? -33.576 10.601 -10.135 1.00 76.94 88 ASN A CA 1
ATOM 689 C C . ASN A 1 88 ? -34.895 11.386 -10.127 1.00 76.94 88 ASN A C 1
ATOM 691 O O . ASN A 1 88 ? -35.849 10.969 -9.473 1.00 76.94 88 ASN A O 1
ATOM 695 N N . TYR A 1 89 ? -34.985 12.457 -10.920 1.00 83.06 89 TYR A N 1
ATOM 696 C CA . TYR A 1 89 ? -36.206 13.251 -11.020 1.00 83.06 89 TYR A CA 1
ATOM 697 C C . TYR A 1 89 ? -37.398 12.427 -11.525 1.00 83.06 89 TYR A C 1
ATOM 699 O O . TYR A 1 89 ? -38.489 12.524 -10.965 1.00 83.06 89 TYR A O 1
ATOM 707 N N . VAL A 1 90 ? -37.196 11.606 -12.561 1.00 79.94 90 VAL A N 1
ATOM 708 C CA . VAL A 1 90 ? -38.261 10.800 -13.179 1.00 79.94 90 VAL A CA 1
ATOM 709 C C . VAL A 1 90 ? -38.720 9.672 -12.249 1.00 79.94 90 VAL A C 1
ATOM 711 O O . VAL A 1 90 ? -39.924 9.466 -12.114 1.00 79.94 90 VAL A O 1
ATOM 714 N N . ILE A 1 91 ? -37.800 9.018 -11.529 1.00 77.75 91 ILE A N 1
ATOM 715 C CA . ILE A 1 91 ? -38.139 8.014 -10.502 1.00 77.75 91 ILE A CA 1
ATOM 716 C C . ILE A 1 91 ? -39.009 8.624 -9.393 1.00 77.75 91 ILE A C 1
ATOM 718 O O . ILE A 1 91 ? -39.984 8.010 -8.964 1.00 77.75 91 ILE A O 1
ATOM 722 N N . GLU A 1 92 ? -38.656 9.819 -8.918 1.00 77.44 92 GLU A N 1
ATOM 723 C CA . GLU A 1 92 ? -39.326 10.455 -7.778 1.00 77.44 92 GLU A CA 1
ATOM 724 C C . GLU A 1 92 ? -40.657 11.122 -8.154 1.00 77.44 92 GLU A C 1
ATOM 726 O O . GLU A 1 92 ? -41.609 11.065 -7.378 1.00 77.44 92 GLU A O 1
ATOM 731 N N . ASN A 1 93 ? -40.743 11.743 -9.336 1.00 85.44 93 ASN A N 1
ATOM 732 C CA . ASN A 1 93 ? -41.841 12.656 -9.688 1.00 85.44 93 ASN A CA 1
ATOM 733 C C . ASN A 1 93 ? -42.717 12.179 -10.864 1.00 85.44 93 ASN A C 1
ATOM 735 O O . ASN A 1 93 ? -43.741 12.805 -11.150 1.00 85.44 93 ASN A O 1
ATOM 739 N N . ARG A 1 94 ? -42.314 11.124 -11.590 1.00 85.75 94 ARG A N 1
ATOM 740 C CA . ARG A 1 94 ? -42.935 10.660 -12.852 1.00 85.75 94 ARG A CA 1
ATOM 741 C C . ARG A 1 94 ? -42.886 9.126 -12.976 1.00 85.75 94 ARG A C 1
ATOM 743 O O . ARG A 1 94 ? -42.400 8.572 -13.962 1.00 85.75 94 ARG A O 1
ATOM 750 N N . LYS A 1 95 ? -43.365 8.430 -11.941 1.00 85.06 95 LYS A N 1
ATOM 751 C CA . LYS A 1 95 ? -43.222 6.971 -11.789 1.00 85.06 95 LYS A CA 1
ATOM 752 C C . LYS A 1 95 ? -43.826 6.156 -12.940 1.00 85.06 95 LYS A C 1
ATOM 754 O O . LYS A 1 95 ? -43.199 5.216 -13.406 1.00 85.06 95 LYS A O 1
ATOM 759 N N . GLU A 1 96 ? -45.002 6.528 -13.436 1.00 87.94 96 GLU A N 1
ATOM 760 C CA . GLU A 1 96 ? -45.649 5.801 -14.541 1.00 87.94 96 GLU A CA 1
ATOM 761 C C . GLU A 1 96 ? -44.813 5.854 -15.830 1.00 87.94 96 GLU A C 1
ATOM 763 O O . GLU A 1 96 ? -44.653 4.853 -16.529 1.00 87.94 96 GLU A O 1
ATOM 768 N N . GLN A 1 97 ? -44.223 7.015 -16.125 1.00 88.25 97 GLN A N 1
ATOM 769 C CA . GLN A 1 97 ? -43.336 7.195 -17.272 1.00 88.25 97 GLN A CA 1
ATOM 770 C C . GLN A 1 97 ? -41.990 6.489 -17.066 1.00 88.25 97 GLN A C 1
ATOM 772 O O . GLN A 1 97 ? -41.425 5.959 -18.023 1.00 88.25 97 GLN A O 1
ATOM 777 N N . TRP A 1 98 ? -41.488 6.440 -15.827 1.00 86.44 98 TRP A N 1
ATOM 778 C CA . TRP A 1 98 ? -40.315 5.638 -15.478 1.00 86.44 98 TRP A CA 1
ATOM 779 C C . TRP A 1 98 ? -40.533 4.156 -15.790 1.00 86.44 98 TRP A C 1
ATOM 781 O O . TRP A 1 98 ? -39.728 3.558 -16.502 1.00 86.44 98 TRP A O 1
ATOM 791 N N . ASP A 1 99 ? -41.640 3.588 -15.310 1.00 83.94 99 ASP A N 1
ATOM 792 C CA . ASP A 1 99 ? -41.951 2.166 -15.466 1.00 83.94 99 ASP A CA 1
ATOM 793 C C . ASP A 1 99 ? -42.074 1.787 -16.957 1.00 83.94 99 ASP A C 1
ATOM 795 O O . ASP A 1 99 ? -41.595 0.734 -17.389 1.00 83.94 99 ASP A O 1
ATOM 799 N N . ALA A 1 100 ? -42.643 2.679 -17.778 1.00 86.81 100 ALA A N 1
ATOM 800 C CA . ALA A 1 100 ? -42.733 2.502 -19.227 1.00 86.81 100 ALA A CA 1
ATOM 801 C C . ALA A 1 100 ? -41.360 2.542 -19.931 1.00 86.81 100 ALA A C 1
ATOM 803 O O . ALA A 1 100 ? -41.072 1.678 -20.764 1.00 86.81 100 ALA A O 1
ATOM 804 N N . LEU A 1 101 ? -40.496 3.503 -19.581 1.00 84.50 101 LEU A N 1
ATOM 805 C CA . LEU A 1 101 ? -39.138 3.605 -20.133 1.00 84.50 101 LEU A CA 1
ATOM 806 C C . LEU A 1 101 ? -38.268 2.417 -19.713 1.00 84.50 101 LEU A C 1
ATOM 808 O O . LEU A 1 101 ? -37.553 1.855 -20.542 1.00 84.50 101 LEU A O 1
ATOM 812 N N . GLN A 1 102 ? -38.360 2.004 -18.450 1.00 82.00 102 GLN A N 1
ATOM 813 C CA . GLN A 1 102 ? -37.652 0.842 -17.928 1.00 82.00 102 GLN A CA 1
ATOM 814 C C . GLN A 1 102 ? -38.053 -0.420 -18.688 1.00 82.00 102 GLN A C 1
ATOM 816 O O . GLN A 1 102 ? -37.190 -1.136 -19.179 1.00 82.00 102 GLN A O 1
ATOM 821 N N . LYS A 1 103 ? -39.354 -0.668 -18.864 1.00 86.19 103 LYS A N 1
ATOM 822 C CA . LYS A 1 103 ? -39.830 -1.843 -19.603 1.00 86.19 103 LYS A CA 1
ATOM 823 C C . LYS A 1 103 ? -39.302 -1.894 -21.041 1.00 86.19 103 LYS A C 1
ATOM 825 O O . LYS A 1 103 ? -39.121 -2.980 -21.585 1.00 86.19 103 LYS A O 1
ATOM 830 N N . LYS A 1 104 ? -39.070 -0.734 -21.659 1.00 84.50 104 LYS A N 1
ATOM 831 C CA . LYS A 1 104 ? -38.562 -0.628 -23.029 1.00 84.50 104 LYS A CA 1
ATOM 832 C C . LYS A 1 104 ? -37.045 -0.812 -23.132 1.00 84.50 104 LYS A C 1
ATOM 834 O O . LYS A 1 104 ? -36.590 -1.462 -24.068 1.00 84.50 104 LYS A O 1
ATOM 839 N N . TYR A 1 105 ? -36.278 -0.225 -22.214 1.00 80.31 105 TYR A N 1
ATOM 840 C CA . TYR A 1 105 ? -34.814 -0.139 -22.314 1.00 80.31 105 TYR A CA 1
ATOM 841 C C . TYR A 1 105 ? -34.045 -1.048 -21.333 1.00 80.31 105 TYR A C 1
ATOM 843 O O . TYR A 1 105 ? -32.867 -1.303 -21.563 1.00 80.31 105 TYR A O 1
ATOM 851 N N . ASP A 1 106 ? -34.686 -1.554 -20.275 1.00 78.06 106 ASP A N 1
ATOM 852 C CA . ASP A 1 106 ? -34.134 -2.485 -19.271 1.00 78.06 106 ASP A CA 1
ATOM 853 C C . ASP A 1 106 ? -35.194 -3.530 -18.829 1.00 78.06 106 ASP A C 1
ATOM 855 O O . ASP A 1 106 ? -35.612 -3.552 -17.667 1.00 78.06 106 ASP A O 1
ATOM 859 N N . PRO A 1 107 ? -35.686 -4.394 -19.742 1.00 76.88 107 PRO A N 1
ATOM 860 C CA . PRO A 1 107 ? -36.739 -5.370 -19.434 1.00 76.88 107 PRO A CA 1
ATOM 861 C C . PRO A 1 107 ? -36.306 -6.456 -18.432 1.00 76.88 107 PRO A C 1
ATOM 863 O O . PRO A 1 107 ? -37.158 -7.041 -17.765 1.00 76.88 107 PRO A O 1
ATOM 866 N N . GLU A 1 108 ? -35.001 -6.715 -18.308 1.00 71.25 108 GLU A N 1
ATOM 867 C CA . GLU A 1 108 ? -34.417 -7.740 -17.427 1.00 71.25 108 GLU A CA 1
ATOM 868 C C . GLU A 1 108 ? -33.976 -7.189 -16.054 1.00 71.25 108 GLU A C 1
ATOM 870 O O . GLU A 1 108 ? -33.444 -7.933 -15.237 1.00 71.25 108 GLU A O 1
ATOM 875 N N . ASN A 1 109 ? -34.223 -5.902 -15.764 1.00 65.88 109 ASN A N 1
ATOM 876 C CA . ASN A 1 109 ? -33.847 -5.209 -14.518 1.00 65.88 109 ASN A CA 1
ATOM 877 C C . ASN A 1 109 ? -32.342 -5.194 -14.185 1.00 65.88 109 ASN A C 1
ATOM 879 O O . ASN A 1 109 ? -31.966 -4.855 -13.057 1.00 65.88 109 ASN A O 1
ATOM 883 N N . LEU A 1 110 ? -31.475 -5.513 -15.146 1.00 62.78 110 LEU A N 1
ATOM 884 C CA . LEU A 1 110 ? -30.028 -5.608 -14.945 1.00 62.78 110 LEU A CA 1
ATOM 885 C C . LEU A 1 110 ? -29.432 -4.258 -14.513 1.00 62.78 110 LEU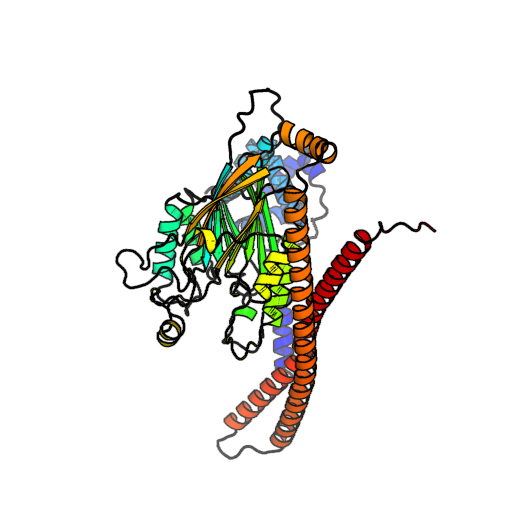 A C 1
ATOM 887 O O . LEU A 1 110 ? -28.518 -4.204 -13.684 1.00 62.78 110 LEU A O 1
ATOM 891 N N . TYR A 1 111 ? -29.969 -3.148 -15.030 1.00 61.41 111 TYR A N 1
ATOM 892 C CA . TYR A 1 111 ? -29.509 -1.803 -14.685 1.00 61.41 111 TYR A CA 1
ATOM 893 C C . TYR A 1 111 ? -30.128 -1.296 -13.371 1.00 61.41 111 TYR A C 1
ATOM 895 O O . TYR A 1 111 ? -29.432 -0.699 -12.539 1.00 61.41 111 TYR A O 1
ATOM 903 N N . ILE A 1 112 ? -31.417 -1.562 -13.132 1.00 57.97 112 ILE A N 1
ATOM 904 C CA . ILE A 1 112 ? -32.107 -1.147 -11.898 1.00 57.97 112 ILE A CA 1
ATOM 905 C C . ILE A 1 112 ? -31.544 -1.837 -10.656 1.00 57.97 112 ILE A C 1
ATOM 907 O O . ILE A 1 112 ? -31.424 -1.182 -9.620 1.00 57.97 112 ILE A O 1
ATOM 911 N N . GLU A 1 113 ? -31.182 -3.119 -10.708 1.00 57.78 113 GLU A N 1
ATOM 912 C CA . GLU A 1 113 ? -30.576 -3.799 -9.555 1.00 57.78 113 GLU A CA 1
ATOM 913 C C . GLU A 1 113 ? -29.205 -3.212 -9.207 1.00 57.78 113 GLU A C 1
ATOM 915 O O . GLU A 1 113 ? -28.935 -2.894 -8.043 1.00 57.78 113 GLU A O 1
ATOM 920 N N . LYS A 1 114 ? -28.397 -2.919 -10.233 1.00 56.81 114 LYS A N 1
ATOM 921 C CA . LYS A 1 114 ? -27.116 -2.221 -10.088 1.00 56.81 114 LYS A CA 1
ATOM 922 C C . LYS A 1 114 ? -27.301 -0.814 -9.507 1.00 56.81 114 LYS A C 1
ATOM 924 O O . LYS A 1 114 ? -26.536 -0.411 -8.637 1.00 56.81 114 LYS A O 1
ATOM 929 N N . LYS A 1 115 ? -28.345 -0.069 -9.898 1.00 52.03 115 LYS A N 1
ATOM 930 C CA . LYS A 1 115 ? -28.657 1.260 -9.332 1.00 52.03 115 LYS A CA 1
ATOM 931 C C . LYS A 1 115 ? -29.287 1.195 -7.934 1.00 52.03 115 LYS A C 1
ATOM 933 O O . LYS A 1 115 ? -28.978 2.051 -7.109 1.00 52.03 115 LYS A O 1
ATOM 938 N N . LYS A 1 116 ? -30.118 0.196 -7.614 1.00 45.50 116 LYS A N 1
ATOM 939 C CA . LYS A 1 116 ? -30.673 -0.021 -6.261 1.00 45.50 116 LYS A CA 1
ATOM 940 C C . LYS A 1 116 ? -29.566 -0.240 -5.232 1.00 45.50 116 LYS A C 1
ATOM 942 O O . LYS A 1 116 ? -29.725 0.218 -4.104 1.00 45.50 116 LYS A O 1
ATOM 947 N N . PHE A 1 117 ? -28.442 -0.843 -5.625 1.00 42.59 117 PHE A N 1
ATOM 948 C CA . PHE A 1 117 ? -27.223 -0.909 -4.814 1.00 42.59 117 PHE A CA 1
ATOM 949 C C . PHE A 1 117 ? -26.673 0.496 -4.477 1.00 42.59 117 PHE A C 1
ATOM 951 O O . PHE A 1 117 ? -26.457 0.806 -3.306 1.00 42.59 117 PHE A O 1
ATOM 958 N N . TYR A 1 118 ? -26.558 1.395 -5.464 1.00 36.47 118 TYR A N 1
ATOM 959 C CA . TYR A 1 118 ? -26.102 2.782 -5.255 1.00 36.47 118 TYR A CA 1
ATOM 960 C C . TYR A 1 118 ? -27.129 3.681 -4.535 1.00 36.47 118 TYR A C 1
ATOM 962 O O . TYR A 1 118 ? -26.756 4.521 -3.722 1.00 36.47 118 TYR A O 1
ATOM 970 N N . VAL A 1 119 ? -28.432 3.508 -4.782 1.00 36.00 119 VAL A N 1
ATOM 971 C CA . VAL A 1 119 ? -29.497 4.301 -4.137 1.00 36.00 119 VAL A CA 1
ATOM 972 C C . VAL A 1 119 ? -29.742 3.849 -2.695 1.00 36.00 119 VAL A C 1
ATOM 974 O O . VAL A 1 119 ? -29.978 4.704 -1.843 1.00 36.00 119 VAL A O 1
ATOM 977 N N . LYS A 1 120 ? -29.600 2.551 -2.370 1.00 32.34 120 LYS A N 1
ATOM 978 C CA . LYS A 1 120 ? -29.553 2.092 -0.966 1.00 32.34 120 LYS A CA 1
ATOM 979 C C . LYS A 1 120 ? -28.462 2.832 -0.191 1.00 32.34 120 LYS A C 1
ATOM 981 O O . LYS A 1 120 ? -28.725 3.265 0.924 1.00 32.34 120 LYS A O 1
ATOM 986 N N . LEU A 1 121 ? -27.298 3.061 -0.806 1.00 35.28 121 LEU A N 1
ATOM 987 C CA . LEU A 1 121 ? -26.202 3.835 -0.216 1.00 35.28 121 LEU A CA 1
ATOM 988 C C . LEU A 1 121 ? -26.615 5.292 0.093 1.00 35.28 121 LEU A C 1
ATOM 990 O O . LEU A 1 121 ? -26.360 5.787 1.190 1.00 35.28 121 LEU A O 1
ATOM 994 N N . CYS A 1 122 ? -27.318 5.968 -0.826 1.00 32.84 122 CYS A N 1
ATOM 995 C CA . CYS A 1 122 ? -27.800 7.343 -0.621 1.00 32.84 122 CYS A CA 1
ATOM 996 C C . CYS A 1 122 ? -28.949 7.458 0.395 1.00 32.84 122 CYS A C 1
ATOM 998 O O . CYS A 1 122 ? -28.956 8.389 1.199 1.00 32.84 122 CYS A O 1
ATOM 1000 N N . VAL A 1 123 ? -29.905 6.522 0.403 1.00 35.06 123 VAL A N 1
ATOM 1001 C CA . VAL A 1 123 ? -31.029 6.531 1.359 1.00 35.06 123 VAL A CA 1
ATOM 1002 C C . VAL A 1 123 ? -30.542 6.225 2.778 1.00 35.06 123 VAL A C 1
ATOM 1004 O O . VAL A 1 123 ? -31.010 6.858 3.727 1.00 35.06 123 VAL A O 1
ATOM 1007 N N . SER A 1 124 ? -29.546 5.344 2.929 1.00 37.34 124 SER A N 1
ATOM 1008 C CA . SER A 1 124 ? -28.843 5.140 4.200 1.00 37.34 124 SER A CA 1
ATOM 1009 C C . SER A 1 124 ? -28.175 6.428 4.692 1.00 37.34 124 SER A C 1
ATOM 1011 O O . SER A 1 124 ? -28.291 6.751 5.869 1.00 37.34 124 SER A O 1
ATOM 1013 N N . LEU A 1 125 ? -27.568 7.225 3.806 1.00 35.06 125 LEU A N 1
ATOM 1014 C CA . LEU A 1 125 ? -26.969 8.515 4.171 1.00 35.06 125 LEU A CA 1
ATOM 1015 C C . LEU A 1 125 ? -28.023 9.583 4.525 1.00 35.06 125 LEU A C 1
ATOM 1017 O O . LEU A 1 125 ? -27.840 10.318 5.490 1.00 35.06 125 LEU A O 1
ATOM 1021 N N . SER A 1 126 ? -29.163 9.655 3.828 1.00 33.66 126 SER A N 1
ATOM 1022 C CA . SER A 1 126 ? -30.232 10.619 4.162 1.00 33.66 126 SER A CA 1
ATOM 1023 C C . SER A 1 126 ? -30.968 10.297 5.472 1.00 33.66 126 SER A C 1
ATOM 1025 O O . SER A 1 126 ? -31.460 11.210 6.138 1.00 33.66 126 SER A O 1
ATOM 1027 N N . TYR A 1 127 ? -31.034 9.023 5.876 1.00 33.94 127 TYR A N 1
ATOM 1028 C CA . TYR A 1 127 ? -31.594 8.620 7.174 1.00 33.94 127 TYR A CA 1
ATOM 1029 C C . TYR A 1 127 ? -30.647 8.885 8.354 1.00 33.94 127 TYR A C 1
ATOM 1031 O O . TYR A 1 127 ? -31.132 9.125 9.459 1.00 33.94 127 TYR A O 1
ATOM 1039 N N . VAL A 1 128 ? -29.331 8.910 8.120 1.00 42.81 128 VAL A N 1
ATOM 1040 C CA . VAL A 1 128 ? -28.306 9.219 9.137 1.00 42.81 128 VAL A CA 1
ATOM 1041 C C . VAL A 1 128 ? -28.289 10.713 9.512 1.00 42.81 128 VAL A C 1
ATOM 1043 O O . VAL A 1 128 ? -27.908 11.059 10.625 1.00 42.81 128 VAL A O 1
ATOM 1046 N N . PHE A 1 129 ? -28.791 11.612 8.652 1.00 35.38 129 PHE A N 1
ATOM 1047 C CA . PHE A 1 129 ? -28.777 13.067 8.895 1.00 35.38 129 PHE A CA 1
ATOM 1048 C C . PHE A 1 129 ? -30.122 13.702 9.297 1.00 35.38 129 PHE A C 1
ATOM 1050 O O . PHE A 1 129 ? -30.215 14.929 9.369 1.00 35.38 129 PHE A O 1
ATOM 1057 N N . LYS A 1 130 ? -31.170 12.928 9.624 1.00 28.08 130 LYS A N 1
ATOM 1058 C CA . LYS A 1 130 ? -32.353 13.501 10.299 1.00 28.08 130 LYS A CA 1
ATOM 1059 C C . LYS A 1 130 ? -32.144 13.488 11.818 1.00 28.08 130 LYS A C 1
ATOM 1061 O O . LYS A 1 130 ? -32.137 12.403 12.398 1.00 28.08 130 LYS A O 1
ATOM 1066 N N . PRO A 1 131 ? -32.062 14.648 12.500 1.00 32.53 131 PRO A N 1
ATOM 1067 C CA . PRO A 1 131 ? -32.023 14.675 13.953 1.00 32.53 131 PRO A CA 1
ATOM 1068 C C . PRO A 1 131 ? -33.388 14.221 14.477 1.00 32.53 131 PRO A C 1
ATOM 1070 O O . PRO A 1 131 ? -34.349 14.990 14.528 1.00 32.53 131 PRO A O 1
ATOM 1073 N N . LYS A 1 132 ? -33.506 12.949 14.869 1.00 35.19 132 LYS A N 1
ATOM 1074 C CA . LYS A 1 132 ? -34.615 12.525 15.721 1.00 35.19 132 LYS A CA 1
ATOM 1075 C C . LYS A 1 132 ? -34.347 13.062 17.121 1.00 35.19 132 LYS A C 1
ATOM 1077 O O . LYS A 1 132 ? -33.681 12.436 17.936 1.00 35.19 132 LYS A O 1
ATOM 1082 N N . SER A 1 133 ? -34.905 14.239 17.384 1.00 37.66 133 SER A N 1
ATOM 1083 C CA . SER A 1 133 ? -35.214 14.692 18.736 1.00 37.66 133 SER A CA 1
ATOM 1084 C C . SER A 1 133 ? -36.101 13.640 19.405 1.00 37.66 133 SER A C 1
ATOM 1086 O O . SER A 1 133 ? -37.288 13.527 19.102 1.00 37.66 133 SER A O 1
ATOM 1088 N N . LYS A 1 134 ? -35.487 12.810 20.249 1.00 34.94 134 LYS A N 1
ATOM 1089 C CA . LYS A 1 134 ? -36.095 12.158 21.411 1.00 34.94 134 LYS A CA 1
ATOM 1090 C C . LYS A 1 134 ? -34.958 11.662 22.298 1.00 34.94 134 LYS A C 1
ATOM 1092 O O . LYS A 1 134 ? -34.256 10.714 21.962 1.00 34.94 134 LYS A O 1
ATOM 1097 N N . SER A 1 135 ? -34.772 12.358 23.414 1.00 34.41 135 SER A N 1
ATOM 1098 C CA . SER A 1 135 ? -33.863 12.009 24.499 1.00 34.41 135 SER A CA 1
ATOM 1099 C C . SER A 1 135 ? -34.261 10.659 25.099 1.00 34.41 135 SER A C 1
ATOM 1101 O O . SER A 1 135 ? -35.116 10.578 25.978 1.00 34.41 135 SER A O 1
ATOM 1103 N N . ILE A 1 136 ? -33.649 9.594 24.599 1.00 36.62 136 ILE A N 1
ATOM 1104 C CA . ILE A 1 136 ? -33.545 8.312 25.289 1.00 36.62 136 ILE A CA 1
ATOM 1105 C C . ILE A 1 136 ? -32.123 8.294 25.845 1.00 36.62 136 ILE A C 1
ATOM 1107 O O . ILE A 1 136 ? -31.180 8.583 25.111 1.00 36.62 136 ILE A O 1
ATOM 1111 N N . GLY A 1 137 ? -31.979 8.069 27.153 1.00 33.59 137 GLY A N 1
ATOM 1112 C CA . GLY A 1 137 ? -30.693 8.130 27.846 1.00 33.59 137 GLY A CA 1
ATOM 1113 C C . GLY A 1 137 ? -29.625 7.323 27.110 1.00 33.59 137 GLY A C 1
ATOM 1114 O O . GLY A 1 137 ? -29.759 6.112 26.951 1.00 33.59 137 GLY A O 1
ATOM 1115 N N . PHE A 1 138 ? -28.579 8.008 26.641 1.00 39.72 138 PHE A N 1
ATOM 1116 C CA . PHE A 1 138 ? -27.423 7.373 26.021 1.00 39.72 138 PHE A CA 1
ATOM 1117 C C . PHE A 1 138 ? -26.697 6.557 27.089 1.00 39.72 138 PHE A C 1
ATOM 1119 O O . PHE A 1 138 ? -25.932 7.089 27.895 1.00 39.72 138 PHE A O 1
ATOM 1126 N N . VAL A 1 139 ? -26.939 5.249 27.101 1.00 43.12 139 VAL A N 1
ATOM 1127 C CA . VAL A 1 139 ? -26.029 4.309 27.749 1.00 43.12 139 VAL A CA 1
ATOM 1128 C C . VAL A 1 139 ? -24.693 4.447 27.019 1.00 43.12 139 VAL A C 1
ATOM 1130 O O . VAL A 1 139 ? -24.619 4.261 25.807 1.00 43.12 139 VAL A O 1
ATOM 1133 N N . ASN A 1 140 ? -23.655 4.845 27.754 1.00 53.38 140 ASN A N 1
ATOM 1134 C CA . ASN A 1 140 ? -22.294 5.049 27.264 1.00 53.38 140 ASN A CA 1
ATOM 1135 C C . ASN A 1 140 ? -21.668 3.684 26.900 1.00 53.38 140 ASN A C 1
ATOM 1137 O O . ASN A 1 140 ? -20.869 3.145 27.668 1.00 53.38 140 ASN A O 1
ATOM 1141 N N . MET A 1 141 ? -22.110 3.072 25.795 1.00 65.81 141 MET A N 1
ATOM 1142 C CA . MET A 1 141 ? -21.590 1.788 25.324 1.00 65.81 141 MET A CA 1
ATOM 1143 C C . MET A 1 141 ? -20.212 1.974 24.692 1.00 65.81 141 MET A C 1
ATOM 1145 O O . MET A 1 141 ? -19.997 2.875 23.882 1.00 65.81 141 MET A O 1
ATOM 1149 N N . ALA A 1 142 ? -19.281 1.105 25.078 1.00 84.00 142 ALA A N 1
ATOM 1150 C CA . ALA A 1 142 ? -17.976 1.021 24.449 1.00 84.00 142 ALA A CA 1
ATOM 1151 C C . ALA A 1 142 ? -18.103 0.410 23.042 1.00 84.00 142 ALA A C 1
ATOM 1153 O O . ALA A 1 142 ? -18.898 -0.501 22.818 1.00 84.00 142 ALA A O 1
ATOM 1154 N N . MET A 1 143 ? -17.319 0.922 22.099 1.00 91.94 143 MET A N 1
ATOM 1155 C CA . MET A 1 143 ? -17.156 0.381 20.755 1.00 91.94 143 MET A CA 1
ATOM 1156 C C . MET A 1 143 ? -16.002 -0.618 20.766 1.00 91.94 143 MET A C 1
ATOM 1158 O O . MET A 1 143 ? -14.888 -0.252 21.131 1.00 91.94 143 MET A O 1
ATOM 1162 N N . GLU A 1 144 ? -16.249 -1.849 20.329 1.00 95.69 144 GLU A N 1
ATOM 1163 C CA . GLU A 1 144 ? -15.200 -2.834 20.060 1.00 95.69 144 GLU A CA 1
ATOM 1164 C C . GLU A 1 144 ? -15.049 -3.031 18.553 1.00 95.69 144 GLU A C 1
ATOM 1166 O O . GLU A 1 144 ? -16.048 -3.141 17.845 1.00 95.69 144 GLU A O 1
ATOM 1171 N N . LEU A 1 145 ? -13.807 -3.067 18.070 1.00 97.62 145 LEU A N 1
ATOM 1172 C CA . LEU A 1 145 ? -13.491 -3.273 16.659 1.00 97.62 145 LEU A CA 1
ATOM 1173 C C . LEU A 1 145 ? -12.394 -4.318 16.489 1.00 97.62 145 LEU A C 1
ATOM 1175 O O . LEU A 1 145 ? -11.311 -4.200 17.062 1.00 97.62 145 LEU A O 1
ATOM 1179 N N . SER A 1 146 ? -12.698 -5.316 15.668 1.00 98.25 146 SER A N 1
ATOM 1180 C CA . SER A 1 146 ? -11.821 -6.413 15.269 1.00 98.25 146 SER A CA 1
ATOM 1181 C C . SER A 1 146 ? -11.229 -6.134 13.888 1.00 98.25 146 SER A C 1
ATOM 1183 O O . SER A 1 146 ? -11.943 -6.174 12.883 1.00 98.25 146 SER A O 1
ATOM 1185 N N . ILE A 1 147 ? -9.931 -5.846 13.833 1.00 98.69 147 ILE A N 1
ATOM 1186 C CA . ILE A 1 147 ? -9.222 -5.431 12.619 1.00 98.69 147 ILE A CA 1
ATOM 1187 C C . ILE A 1 147 ? -8.246 -6.528 12.199 1.00 98.69 147 ILE A C 1
ATOM 1189 O O . ILE A 1 147 ? -7.491 -7.035 13.027 1.00 98.69 147 ILE A O 1
ATOM 1193 N N . LEU A 1 148 ? -8.243 -6.861 10.910 1.00 98.69 148 LEU A N 1
ATOM 1194 C CA . LEU A 1 148 ? -7.311 -7.802 10.293 1.00 98.69 148 LEU A CA 1
ATOM 1195 C C . LEU A 1 148 ? -6.538 -7.116 9.162 1.00 98.69 148 LEU A C 1
ATOM 1197 O O . LEU A 1 148 ? -7.134 -6.388 8.369 1.00 98.69 148 LEU A O 1
ATOM 1201 N N . THR A 1 149 ? -5.246 -7.410 9.031 1.00 98.81 149 THR A N 1
ATOM 1202 C CA . THR A 1 149 ? -4.498 -7.164 7.792 1.00 98.81 149 THR A CA 1
ATOM 1203 C C . THR A 1 149 ? -3.840 -8.431 7.271 1.00 98.81 149 THR A C 1
ATOM 1205 O O . THR A 1 149 ? -3.430 -9.278 8.066 1.00 98.81 149 THR A O 1
ATOM 1208 N N . LEU A 1 150 ? -3.762 -8.567 5.946 1.00 98.75 150 LEU A N 1
ATOM 1209 C CA . LEU A 1 150 ? -3.087 -9.680 5.282 1.00 98.75 150 LEU A CA 1
ATOM 1210 C C . LEU A 1 150 ? -2.609 -9.283 3.876 1.00 98.75 150 LEU A C 1
ATOM 1212 O O . LEU A 1 150 ? -3.425 -8.935 3.015 1.00 98.75 150 LEU A O 1
ATOM 1216 N N . ASN A 1 151 ? -1.312 -9.441 3.618 1.00 98.62 151 ASN A N 1
ATOM 1217 C CA . ASN A 1 151 ? -0.786 -9.571 2.263 1.00 98.62 151 ASN A CA 1
ATOM 1218 C C . ASN A 1 151 ? -1.143 -10.970 1.728 1.00 98.62 151 ASN A C 1
ATOM 1220 O O . ASN A 1 151 ? -0.729 -11.984 2.291 1.00 98.62 151 ASN A O 1
ATOM 1224 N N . ILE A 1 152 ? -1.963 -11.044 0.673 1.00 98.31 152 ILE A N 1
ATOM 1225 C CA . ILE A 1 152 ? -2.493 -12.322 0.168 1.00 98.31 152 ILE A CA 1
ATOM 1226 C C . ILE A 1 152 ? -1.584 -13.010 -0.858 1.00 98.31 152 ILE A C 1
ATOM 1228 O O . ILE A 1 152 ? -1.915 -14.116 -1.302 1.00 98.31 152 ILE A O 1
ATOM 1232 N N . TRP A 1 153 ? -0.492 -12.356 -1.271 1.00 97.44 153 TRP A N 1
ATOM 1233 C CA . TRP A 1 153 ? 0.417 -12.831 -2.314 1.00 97.44 153 TRP A CA 1
ATOM 1234 C C . TRP A 1 153 ? -0.341 -13.329 -3.548 1.00 97.44 153 TRP A C 1
ATOM 1236 O O . TRP A 1 153 ? -0.351 -14.519 -3.890 1.00 97.44 153 TRP A O 1
ATOM 1246 N N . GLY A 1 154 ? -1.106 -12.417 -4.150 1.00 95.75 154 GLY A N 1
ATOM 1247 C CA . GLY A 1 154 ? -2.067 -12.690 -5.217 1.00 95.75 154 GLY A CA 1
ATOM 1248 C C . GLY A 1 154 ? -1.539 -12.389 -6.619 1.00 95.75 154 GLY A C 1
ATOM 1249 O O . GLY A 1 154 ? -2.320 -11.988 -7.479 1.00 95.75 154 GLY A O 1
ATOM 1250 N N . ILE A 1 155 ? -0.234 -12.534 -6.874 1.00 92.06 155 ILE A N 1
ATOM 1251 C CA . ILE A 1 155 ? 0.384 -12.174 -8.159 1.00 92.06 155 ILE A CA 1
ATOM 1252 C C . ILE A 1 155 ? 0.052 -13.241 -9.222 1.00 92.06 155 ILE A C 1
ATOM 1254 O O . ILE A 1 155 ? 0.410 -14.417 -9.059 1.00 92.06 155 ILE A O 1
ATOM 1258 N N . PRO A 1 156 ? -0.596 -12.879 -10.348 1.00 90.75 156 PRO A N 1
ATOM 1259 C CA . PRO A 1 156 ? -0.870 -13.816 -11.431 1.00 90.75 156 PRO A CA 1
ATOM 1260 C C . PRO A 1 156 ? 0.404 -14.467 -11.981 1.00 90.75 156 PRO A C 1
ATOM 1262 O O . PRO A 1 156 ? 1.409 -13.796 -12.189 1.00 90.75 156 PRO A O 1
ATOM 1265 N N . TYR A 1 157 ? 0.356 -15.778 -12.232 1.00 88.75 157 TYR A N 1
ATOM 1266 C CA . TYR A 1 157 ? 1.456 -16.603 -12.772 1.00 88.75 157 TYR A CA 1
ATOM 1267 C C . TYR A 1 157 ? 2.726 -16.734 -11.906 1.00 88.75 157 TYR A C 1
ATOM 1269 O O . TYR A 1 157 ? 3.546 -17.600 -12.196 1.00 88.75 157 TYR A O 1
ATOM 1277 N N . VAL A 1 158 ? 2.882 -15.931 -10.848 1.00 91.06 158 VAL A N 1
ATOM 1278 C CA . VAL A 1 158 ? 4.047 -15.958 -9.944 1.00 91.06 158 VAL A CA 1
ATOM 1279 C C . VAL A 1 158 ? 3.712 -16.661 -8.633 1.00 91.06 158 VAL A C 1
ATOM 1281 O O . VAL A 1 158 ? 4.430 -17.569 -8.214 1.00 91.06 158 VAL A O 1
ATOM 1284 N N . SER A 1 159 ? 2.614 -16.267 -7.986 1.00 94.00 159 SER A N 1
ATOM 1285 C CA . SER A 1 159 ? 2.269 -16.795 -6.671 1.00 94.00 159 SER A CA 1
ATOM 1286 C C . SER A 1 159 ? 1.775 -18.239 -6.766 1.00 94.00 159 SER A C 1
ATOM 1288 O O . SER A 1 159 ? 0.832 -18.550 -7.502 1.00 94.00 159 SER A O 1
ATOM 1290 N N . LYS A 1 160 ? 2.401 -19.130 -5.992 1.00 96.31 160 LYS A N 1
ATOM 1291 C CA . LYS A 1 160 ? 2.051 -20.558 -5.944 1.00 96.31 160 LYS A CA 1
ATOM 1292 C C . LYS A 1 160 ? 0.678 -20.758 -5.307 1.00 96.31 160 LYS A C 1
ATOM 1294 O O . LYS A 1 160 ? 0.266 -19.965 -4.457 1.00 96.31 160 LYS A O 1
ATOM 1299 N N . ASP A 1 161 ? -0.041 -21.786 -5.761 1.00 96.62 161 ASP A N 1
ATOM 1300 C CA . ASP A 1 161 ? -1.342 -22.222 -5.223 1.00 96.62 161 ASP A CA 1
ATOM 1301 C C . ASP A 1 161 ? -2.409 -21.109 -5.125 1.00 96.62 161 ASP A C 1
ATOM 1303 O O . ASP A 1 161 ? -3.364 -21.215 -4.352 1.00 96.62 161 ASP A O 1
ATOM 1307 N N . ARG A 1 162 ? -2.257 -20.034 -5.920 1.00 97.00 162 ARG A N 1
ATOM 1308 C CA . ARG A 1 162 ? -2.996 -18.766 -5.783 1.00 97.00 162 ARG A CA 1
ATOM 1309 C C . ARG A 1 162 ? -4.502 -18.968 -5.671 1.00 97.00 162 ARG A C 1
ATOM 1311 O O . ARG A 1 162 ? -5.105 -18.525 -4.702 1.00 97.00 162 ARG A O 1
ATOM 1318 N N . GLU A 1 163 ? -5.109 -19.669 -6.626 1.00 96.25 163 GLU A N 1
ATOM 1319 C CA . GLU A 1 163 ? -6.566 -19.839 -6.666 1.00 96.25 163 GLU A CA 1
ATOM 1320 C C . GLU A 1 163 ? -7.115 -20.582 -5.441 1.00 96.25 163 GLU A C 1
ATOM 1322 O O . GLU A 1 163 ? -8.181 -20.236 -4.932 1.00 96.25 163 GLU A O 1
ATOM 1327 N N . VAL A 1 164 ? -6.400 -21.602 -4.956 1.00 97.38 164 VAL A N 1
ATOM 1328 C CA . VAL A 1 164 ? -6.827 -22.399 -3.796 1.00 97.38 164 VAL A CA 1
ATOM 1329 C C . VAL A 1 164 ? -6.648 -21.596 -2.509 1.00 97.38 164 VAL A C 1
ATOM 1331 O O . VAL A 1 164 ? -7.542 -21.586 -1.663 1.00 97.38 164 VAL A O 1
ATOM 1334 N N . ARG A 1 165 ? -5.536 -20.863 -2.380 1.00 98.12 165 ARG A N 1
ATOM 1335 C CA . ARG A 1 165 ? -5.288 -19.976 -1.238 1.00 98.12 165 ARG A CA 1
ATOM 1336 C C . ARG A 1 165 ? -6.290 -18.836 -1.160 1.00 98.12 165 ARG A C 1
ATOM 1338 O O . ARG A 1 165 ? -6.847 -18.616 -0.093 1.00 98.12 165 ARG A O 1
ATOM 1345 N N . VAL A 1 166 ? -6.573 -18.150 -2.268 1.00 98.31 166 VAL A N 1
ATOM 1346 C CA . VAL A 1 166 ? -7.544 -17.041 -2.305 1.00 98.31 166 VAL A CA 1
ATOM 1347 C C . VAL A 1 166 ? -8.936 -17.514 -1.874 1.00 98.31 166 VAL A C 1
ATOM 1349 O O . VAL A 1 166 ? -9.594 -16.824 -1.096 1.00 98.31 166 VAL A O 1
ATOM 1352 N N . LYS A 1 167 ? -9.359 -18.717 -2.288 1.00 98.06 167 LYS A N 1
ATOM 1353 C CA . LYS A 1 167 ? -10.605 -19.342 -1.807 1.00 98.06 167 LYS A CA 1
ATOM 1354 C C . LYS A 1 167 ? -10.578 -19.585 -0.296 1.00 98.06 167 LYS A C 1
ATOM 1356 O O . LYS A 1 167 ? -11.495 -19.161 0.402 1.00 98.06 167 LYS A O 1
ATOM 1361 N N . ALA A 1 168 ? -9.506 -20.194 0.216 1.00 98.44 168 ALA A N 1
ATOM 1362 C CA . ALA A 1 168 ? -9.348 -20.459 1.647 1.00 98.44 168 ALA A CA 1
ATOM 1363 C C . ALA A 1 168 ? -9.298 -19.170 2.489 1.00 98.44 168 ALA A C 1
ATOM 1365 O O . ALA A 1 168 ? -9.886 -19.107 3.567 1.00 98.44 168 ALA A O 1
ATOM 1366 N N . ILE A 1 169 ? -8.642 -18.118 1.989 1.00 98.62 169 ILE A N 1
ATOM 1367 C CA . ILE A 1 169 ? -8.664 -16.781 2.595 1.00 98.62 169 ILE A CA 1
ATOM 1368 C C . ILE A 1 169 ? -10.105 -16.269 2.630 1.00 98.62 169 ILE A C 1
ATOM 1370 O O . ILE A 1 169 ? -10.578 -15.866 3.690 1.00 98.62 169 ILE A O 1
ATOM 1374 N N . GLY A 1 170 ? -10.833 -16.342 1.512 1.00 98.38 170 GLY A N 1
ATOM 1375 C CA . GLY A 1 170 ? -12.246 -15.972 1.446 1.00 98.38 170 GLY A CA 1
ATOM 1376 C C . GLY A 1 170 ? -13.106 -16.700 2.484 1.00 98.38 170 GLY A C 1
ATOM 1377 O O . GLY A 1 170 ? -13.924 -16.062 3.144 1.00 98.38 170 GLY A O 1
ATOM 1378 N N . ASP A 1 171 ? -12.888 -18.002 2.687 1.00 98.00 171 ASP A N 1
ATOM 1379 C CA . ASP A 1 171 ? -13.577 -18.797 3.713 1.00 98.00 171 ASP A CA 1
ATOM 1380 C C . ASP A 1 171 ? -13.285 -18.301 5.136 1.00 98.00 171 ASP A C 1
ATOM 1382 O O . ASP A 1 171 ? -14.204 -18.168 5.948 1.00 98.00 171 ASP A O 1
ATOM 1386 N N . VAL A 1 172 ? -12.026 -17.968 5.436 1.00 97.94 172 VAL A N 1
ATOM 1387 C CA . VAL A 1 172 ? -11.649 -17.402 6.739 1.00 97.94 172 VAL A CA 1
ATOM 1388 C C . VAL A 1 172 ? -12.281 -16.028 6.951 1.00 97.94 172 VAL A C 1
ATOM 1390 O O . VAL A 1 172 ? -12.821 -15.759 8.028 1.00 97.94 172 VAL A O 1
ATOM 1393 N N . LEU A 1 173 ? -12.247 -15.153 5.946 1.00 98.44 173 LEU A N 1
ATOM 1394 C CA . LEU A 1 173 ? -12.851 -13.823 6.041 1.00 98.44 173 LEU A CA 1
ATOM 1395 C C . LEU A 1 173 ? -14.381 -13.902 6.176 1.00 98.44 173 LEU A C 1
ATOM 1397 O O . LEU A 1 173 ? -14.980 -13.089 6.880 1.00 98.44 173 LEU A O 1
ATOM 1401 N N . ALA A 1 174 ? -15.006 -14.924 5.584 1.00 98.12 174 ALA A N 1
ATOM 1402 C CA . ALA A 1 174 ? -16.439 -15.188 5.686 1.00 98.12 174 ALA A CA 1
ATOM 1403 C C . ALA A 1 174 ? -16.889 -15.716 7.067 1.00 98.12 174 ALA A C 1
ATOM 1405 O O . ALA A 1 174 ? -18.090 -15.834 7.304 1.00 98.12 174 ALA A O 1
ATOM 1406 N N . SER A 1 175 ? -15.965 -16.000 7.995 1.00 95.94 175 SER A N 1
ATOM 1407 C CA . SER A 1 175 ? -16.283 -16.512 9.341 1.00 95.94 175 SER A CA 1
ATOM 1408 C C . SER A 1 175 ? -17.067 -15.541 10.234 1.00 95.94 175 SER A C 1
ATOM 1410 O O . SER A 1 175 ? -17.634 -15.962 11.238 1.00 95.94 175 SER A O 1
ATOM 1412 N N . GLY A 1 176 ? -17.092 -14.243 9.904 1.00 93.62 176 GLY A N 1
ATOM 1413 C CA . GLY A 1 176 ? -17.749 -13.214 10.720 1.00 93.62 176 GLY A CA 1
ATOM 1414 C C . GLY A 1 176 ? -16.947 -12.764 11.949 1.00 93.62 176 GLY A C 1
ATOM 1415 O O . GLY A 1 176 ? -17.462 -12.008 12.7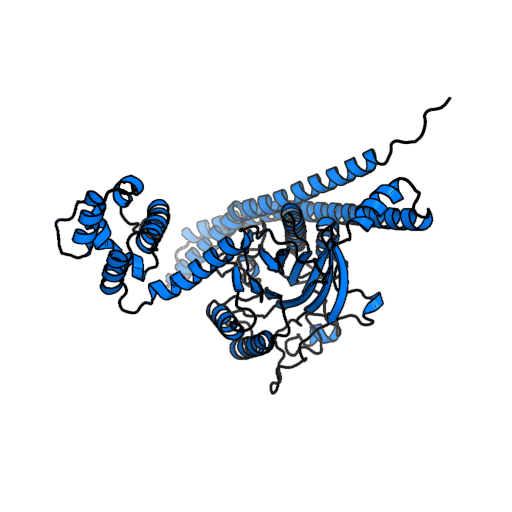73 1.00 93.62 176 GLY A O 1
ATOM 1416 N N . ASN A 1 177 ? -15.680 -13.175 12.065 1.00 96.62 177 ASN A N 1
ATOM 1417 C CA . ASN A 1 177 ? -14.802 -12.831 13.193 1.00 96.62 177 ASN A CA 1
ATOM 1418 C C . ASN A 1 177 ? -14.166 -11.433 13.101 1.00 96.62 177 ASN A C 1
ATOM 1420 O O . ASN A 1 177 ? -13.554 -10.969 14.062 1.00 96.62 177 ASN A O 1
ATOM 1424 N N . TYR A 1 178 ? -14.292 -10.765 11.955 1.00 98.25 178 TYR A N 1
ATOM 1425 C CA . TYR A 1 178 ? -13.641 -9.485 11.679 1.00 98.25 178 TYR A CA 1
ATOM 1426 C C . TYR A 1 178 ? -14.679 -8.404 11.368 1.00 98.25 178 TYR A C 1
ATOM 1428 O O . TYR A 1 178 ? -15.740 -8.682 10.802 1.00 98.25 178 TYR A O 1
ATOM 1436 N N . ASP A 1 179 ? -14.376 -7.168 11.754 1.00 98.62 179 ASP A N 1
ATOM 1437 C CA . ASP A 1 179 ? -15.188 -5.987 11.454 1.00 98.62 179 ASP A CA 1
ATOM 1438 C C . ASP A 1 179 ? -14.628 -5.215 10.256 1.00 98.62 179 ASP A C 1
ATOM 1440 O O . ASP A 1 179 ? -15.380 -4.659 9.452 1.00 98.62 179 ASP A O 1
ATOM 1444 N N . ILE A 1 180 ? -13.299 -5.162 10.151 1.00 98.81 180 ILE A N 1
ATOM 1445 C CA . ILE A 1 180 ? -12.563 -4.436 9.118 1.00 98.81 180 ILE A CA 1
ATOM 1446 C C . ILE A 1 180 ? -11.362 -5.285 8.704 1.00 98.81 180 ILE A C 1
ATOM 1448 O O . ILE A 1 180 ? -10.607 -5.756 9.554 1.00 98.81 180 ILE A O 1
ATOM 1452 N N . VAL A 1 181 ? -11.181 -5.461 7.400 1.00 98.88 181 VAL A N 1
ATOM 1453 C CA . VAL A 1 181 ? -10.083 -6.222 6.805 1.00 98.88 181 VAL A CA 1
ATOM 1454 C C . VAL A 1 181 ? -9.364 -5.345 5.786 1.00 98.88 181 VAL A C 1
ATOM 1456 O O . VAL A 1 181 ? -10.004 -4.814 4.879 1.00 98.88 181 VAL A O 1
ATOM 1459 N N . SER A 1 182 ? -8.046 -5.220 5.918 1.00 98.75 182 SER A N 1
ATOM 1460 C CA . SER A 1 182 ? -7.161 -4.573 4.945 1.00 98.75 182 SER A CA 1
ATOM 1461 C C . SER A 1 182 ? -6.342 -5.633 4.214 1.00 98.75 182 SER A C 1
ATOM 1463 O O . SER A 1 182 ? -5.623 -6.399 4.847 1.00 98.75 182 SER A O 1
ATOM 1465 N N . LEU A 1 183 ? -6.434 -5.685 2.887 1.00 98.75 183 LEU A N 1
ATOM 1466 C CA . LEU A 1 183 ? -5.686 -6.639 2.067 1.00 98.75 183 LEU A CA 1
ATOM 1467 C C . LEU A 1 183 ? -4.642 -5.935 1.205 1.00 98.75 183 LEU A C 1
ATOM 1469 O O . LEU A 1 183 ? -4.888 -4.838 0.695 1.00 98.75 183 LEU A O 1
ATOM 1473 N N . GLN A 1 184 ? -3.499 -6.596 1.035 1.00 98.50 184 GLN A N 1
ATOM 1474 C CA . GLN A 1 184 ? -2.424 -6.207 0.124 1.00 98.50 184 GLN A CA 1
ATOM 1475 C C . GLN A 1 184 ? -2.189 -7.321 -0.903 1.00 98.50 184 GLN A C 1
ATOM 1477 O O . GLN A 1 184 ? -2.576 -8.468 -0.686 1.00 98.50 184 GLN A O 1
ATOM 1482 N N . GLU A 1 185 ? -1.574 -6.967 -2.031 1.00 96.94 185 GLU A N 1
ATOM 1483 C CA . GLU A 1 185 ? -1.305 -7.860 -3.168 1.00 96.94 185 GLU A C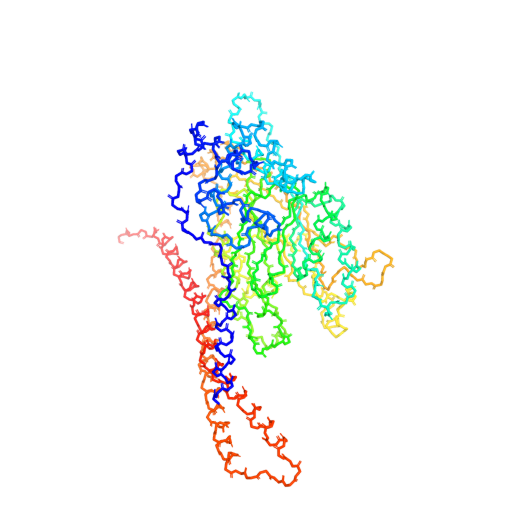A 1
ATOM 1484 C C . GLU A 1 185 ? -2.527 -8.543 -3.793 1.00 96.94 185 GLU A C 1
ATOM 1486 O O . GLU A 1 185 ? -2.450 -9.634 -4.361 1.00 96.94 185 GLU A O 1
ATOM 1491 N N . VAL A 1 186 ? -3.669 -7.861 -3.769 1.00 97.00 186 VAL A N 1
ATOM 1492 C CA . VAL A 1 186 ? -4.843 -8.242 -4.557 1.00 97.00 186 VAL A CA 1
ATOM 1493 C C . VAL A 1 186 ? -4.655 -7.754 -6.003 1.00 97.00 186 VAL A C 1
ATOM 1495 O O . VAL A 1 186 ? -5.201 -6.734 -6.418 1.00 97.00 186 VAL A O 1
ATOM 1498 N N . TRP A 1 187 ? -3.807 -8.433 -6.774 1.00 93.50 187 TRP A N 1
ATOM 1499 C CA . TRP A 1 187 ? -3.414 -7.980 -8.120 1.00 93.50 187 TRP A CA 1
ATOM 1500 C C . TRP A 1 187 ? -4.370 -8.401 -9.244 1.00 93.50 187 TRP A C 1
ATOM 1502 O O . TRP A 1 187 ? -4.287 -7.869 -10.348 1.00 93.50 187 TRP A O 1
ATOM 1512 N N . SER A 1 188 ? -5.276 -9.347 -8.987 1.00 93.56 188 SER A N 1
ATOM 1513 C CA . SER A 1 188 ? -6.240 -9.836 -9.975 1.00 93.56 188 SER A CA 1
ATOM 1514 C C . SER A 1 188 ? -7.659 -9.384 -9.640 1.00 93.56 188 SER A C 1
ATOM 1516 O O . SER A 1 188 ? -8.136 -9.615 -8.526 1.00 93.56 188 SER A O 1
ATOM 1518 N N . ASP A 1 189 ? -8.368 -8.812 -10.620 1.00 93.25 189 ASP A N 1
ATOM 1519 C CA . ASP A 1 189 ? -9.788 -8.466 -10.465 1.00 93.25 189 ASP A CA 1
ATOM 1520 C C . ASP A 1 189 ? -10.629 -9.709 -10.152 1.00 93.25 189 ASP A C 1
ATOM 1522 O O . ASP A 1 189 ? -11.476 -9.660 -9.267 1.00 93.25 189 ASP A O 1
ATOM 1526 N N . SER A 1 190 ? -10.339 -10.863 -10.766 1.00 95.31 190 SER A N 1
ATOM 1527 C CA . SER A 1 190 ? -11.071 -12.102 -10.470 1.00 95.31 190 SER A CA 1
ATOM 1528 C C . SER A 1 190 ? -10.928 -12.530 -9.008 1.00 95.31 190 SER A C 1
ATOM 1530 O O . SER A 1 190 ? -11.903 -12.971 -8.400 1.00 95.31 190 SER A O 1
ATOM 1532 N N . ASP A 1 191 ? -9.729 -12.375 -8.439 1.00 97.56 191 ASP A N 1
ATOM 1533 C CA . ASP A 1 191 ? -9.447 -12.725 -7.046 1.00 97.56 191 ASP A CA 1
ATOM 1534 C C . ASP A 1 191 ? -10.174 -11.745 -6.110 1.00 97.56 191 ASP A C 1
ATOM 1536 O O . ASP A 1 191 ? -10.811 -12.168 -5.144 1.00 97.56 191 ASP A O 1
ATOM 1540 N N . TYR A 1 192 ? -10.185 -10.447 -6.444 1.00 97.88 192 TYR A N 1
ATOM 1541 C CA . TYR A 1 192 ? -10.964 -9.444 -5.712 1.00 97.88 192 TYR A CA 1
ATOM 1542 C C . TYR A 1 192 ? -12.475 -9.711 -5.764 1.00 97.88 192 TYR A C 1
ATOM 1544 O O . TYR A 1 192 ? -13.127 -9.714 -4.717 1.00 97.88 192 TYR A O 1
ATOM 1552 N N . GLN A 1 193 ? -13.047 -9.956 -6.950 1.00 97.94 193 GLN A N 1
ATOM 1553 C CA . GLN A 1 193 ? -14.479 -10.240 -7.087 1.00 97.94 193 GLN A CA 1
ATOM 1554 C C . GLN A 1 193 ? -14.861 -11.515 -6.330 1.00 97.94 193 GLN A C 1
ATOM 1556 O O . GLN A 1 193 ? -15.897 -11.535 -5.666 1.00 97.94 193 GLN A O 1
ATOM 1561 N N . HIS A 1 194 ? -14.016 -12.550 -6.368 1.00 98.25 194 HIS A N 1
ATOM 1562 C CA . HIS A 1 194 ? -14.236 -13.773 -5.602 1.00 98.25 194 HIS A CA 1
ATOM 1563 C C . HIS A 1 194 ? -14.274 -13.502 -4.093 1.00 98.25 194 HIS A C 1
ATOM 1565 O O . HIS A 1 194 ? -15.238 -13.885 -3.429 1.00 98.25 194 HIS A O 1
ATOM 1571 N N . LEU A 1 195 ? -13.265 -12.805 -3.554 1.00 98.56 195 LEU A N 1
ATOM 1572 C CA . LEU A 1 195 ? -13.219 -12.439 -2.135 1.00 98.56 195 LEU A CA 1
ATOM 1573 C C . LEU A 1 195 ? -14.444 -11.610 -1.740 1.00 98.56 195 LEU A C 1
ATOM 1575 O O . LEU A 1 195 ? -15.107 -11.934 -0.759 1.00 98.56 195 LEU A O 1
ATOM 1579 N N . ARG A 1 196 ? -14.791 -10.594 -2.540 1.00 98.38 196 ARG A N 1
ATOM 1580 C CA . ARG A 1 196 ? -15.958 -9.729 -2.326 1.00 98.38 196 ARG A CA 1
ATOM 1581 C C . ARG A 1 196 ? -17.263 -10.524 -2.265 1.00 98.38 196 ARG A C 1
ATOM 1583 O O . ARG A 1 196 ? -18.049 -10.314 -1.347 1.00 98.38 196 ARG A O 1
ATOM 1590 N N . GLN A 1 197 ? -17.493 -11.423 -3.222 1.00 98.19 197 GLN A N 1
ATOM 1591 C CA . GLN A 1 197 ? -18.681 -12.284 -3.240 1.00 98.19 197 GLN A CA 1
ATOM 1592 C C . GLN A 1 197 ? -18.696 -13.221 -2.030 1.00 98.19 197 GLN A C 1
ATOM 1594 O O . GLN A 1 197 ? -19.726 -13.397 -1.383 1.00 98.19 197 GLN A O 1
ATOM 1599 N N . ARG A 1 198 ? -17.541 -13.801 -1.682 1.00 98.31 198 ARG A N 1
ATOM 1600 C CA . ARG A 1 198 ? -17.447 -14.780 -0.597 1.00 98.31 198 ARG A CA 1
ATOM 1601 C C . ARG A 1 198 ? -17.791 -14.188 0.769 1.00 98.31 198 ARG A C 1
ATOM 1603 O O . ARG A 1 198 ? -18.382 -14.892 1.592 1.00 98.31 198 ARG A O 1
ATOM 1610 N N . VAL A 1 199 ? -17.446 -12.920 1.000 1.00 98.38 199 VAL A N 1
ATOM 1611 C CA . VAL A 1 199 ? -17.650 -12.230 2.283 1.00 98.38 199 VAL A CA 1
ATOM 1612 C C . VAL A 1 199 ? -18.912 -11.368 2.341 1.00 98.38 199 VAL A C 1
ATOM 1614 O O . VAL A 1 199 ? -19.155 -10.756 3.378 1.00 98.38 199 VAL A O 1
ATOM 1617 N N . GLU A 1 200 ? -19.726 -11.311 1.282 1.00 97.75 200 GLU A N 1
ATOM 1618 C CA . GLU A 1 200 ? -20.851 -10.366 1.146 1.00 97.75 200 GLU A CA 1
ATOM 1619 C C . GLU A 1 200 ? -21.797 -10.355 2.361 1.00 97.75 200 GLU A C 1
ATOM 1621 O O . GLU A 1 200 ? -22.260 -9.299 2.784 1.00 97.75 200 GLU A O 1
ATOM 1626 N N . ASN A 1 201 ? -22.026 -11.512 2.987 1.00 96.94 201 ASN A N 1
ATOM 1627 C CA . ASN A 1 201 ? -22.922 -11.637 4.140 1.00 96.94 201 ASN A CA 1
ATOM 1628 C C . ASN A 1 201 ? -22.357 -11.074 5.459 1.00 96.94 201 ASN A C 1
ATOM 1630 O O . ASN A 1 201 ? -23.125 -10.837 6.389 1.00 96.94 201 ASN A O 1
ATOM 1634 N N . VAL A 1 202 ? -21.037 -10.891 5.572 1.00 98.00 202 VAL A N 1
ATOM 1635 C CA . VAL A 1 202 ? -20.363 -10.484 6.825 1.00 98.00 202 VAL A CA 1
ATOM 1636 C C . VAL A 1 202 ? -19.547 -9.196 6.694 1.00 98.00 202 VAL A C 1
ATOM 1638 O O . VAL A 1 202 ? -19.439 -8.440 7.659 1.00 98.00 202 VAL A O 1
ATOM 1641 N N . LEU A 1 203 ? -19.007 -8.918 5.506 1.00 98.38 203 LEU A N 1
ATOM 1642 C CA . LEU A 1 203 ? -18.241 -7.719 5.154 1.00 98.38 203 LEU A CA 1
ATOM 1643 C C . LEU A 1 203 ? -18.799 -7.102 3.849 1.00 98.38 203 LEU A C 1
ATOM 1645 O O . LEU A 1 203 ? -18.084 -7.017 2.849 1.00 98.38 203 LEU A O 1
ATOM 1649 N N . PRO A 1 204 ? -20.081 -6.686 3.812 1.00 98.12 204 PRO A N 1
ATOM 1650 C CA . PRO A 1 204 ? -20.751 -6.256 2.578 1.00 98.12 204 PRO A CA 1
ATOM 1651 C C . PRO A 1 204 ? -20.144 -5.001 1.931 1.00 98.12 204 PRO A C 1
ATOM 1653 O O . PRO A 1 204 ? -20.345 -4.755 0.740 1.00 98.12 204 PRO A O 1
ATOM 1656 N N . PHE A 1 205 ? -19.409 -4.181 2.688 1.00 98.56 205 PHE A N 1
ATOM 1657 C CA . PHE A 1 205 ? -18.860 -2.917 2.205 1.00 98.56 205 PHE A CA 1
ATOM 1658 C C . PHE A 1 205 ? -17.396 -3.092 1.811 1.00 98.56 205 PHE A C 1
ATOM 1660 O O . PHE A 1 205 ? -16.486 -2.922 2.620 1.00 98.56 205 PHE A O 1
ATOM 1667 N N . CYS A 1 206 ? -17.178 -3.447 0.548 1.00 98.50 206 CYS A N 1
ATOM 1668 C CA . CYS A 1 206 ? -15.853 -3.679 -0.019 1.00 98.50 206 CYS A CA 1
ATOM 1669 C C . CYS A 1 206 ? -15.425 -2.533 -0.941 1.00 98.50 206 CYS A C 1
ATOM 1671 O O . CYS A 1 206 ? -16.232 -2.013 -1.714 1.00 98.50 206 CYS A O 1
ATOM 1673 N N . HIS A 1 207 ? -14.138 -2.191 -0.922 1.00 98.38 207 HIS A N 1
ATOM 1674 C CA . HIS A 1 207 ? -13.543 -1.215 -1.827 1.00 98.38 207 HIS A CA 1
ATOM 1675 C C . HIS A 1 207 ? -12.149 -1.658 -2.278 1.00 98.38 207 HIS A C 1
ATOM 1677 O O . HIS A 1 207 ? -11.302 -1.981 -1.447 1.00 98.38 207 HIS A O 1
ATOM 1683 N N . TYR A 1 208 ? -11.928 -1.661 -3.592 1.00 97.81 208 TYR A N 1
ATOM 1684 C CA . TYR A 1 208 ? -10.622 -1.853 -4.216 1.00 97.81 208 TYR A CA 1
ATOM 1685 C C . TYR A 1 208 ? -10.073 -0.505 -4.672 1.00 97.81 208 TYR A C 1
ATOM 1687 O O . TYR A 1 208 ? -10.789 0.264 -5.318 1.00 97.81 208 TYR A O 1
ATOM 1695 N N . PHE A 1 209 ? -8.807 -0.234 -4.375 1.00 96.56 209 PHE A N 1
ATOM 1696 C CA . PHE A 1 209 ? -8.163 1.009 -4.778 1.00 96.56 209 PHE A CA 1
ATOM 1697 C C . PHE A 1 209 ? -7.468 0.824 -6.135 1.00 96.56 209 PHE A C 1
ATOM 1699 O O . PHE A 1 209 ? -6.415 0.198 -6.234 1.00 96.56 209 PHE A O 1
ATOM 1706 N N . TYR A 1 210 ? -8.042 1.358 -7.211 1.00 91.69 210 TYR A N 1
ATOM 1707 C CA . TYR A 1 210 ? -7.423 1.290 -8.540 1.00 91.69 210 TYR A CA 1
ATOM 1708 C C . TYR A 1 210 ? -6.316 2.341 -8.692 1.00 91.69 210 TYR A C 1
ATOM 1710 O O . TYR A 1 210 ? -6.492 3.491 -8.296 1.00 91.69 210 TYR A O 1
ATOM 1718 N N . SER A 1 211 ? -5.179 1.945 -9.270 1.00 88.94 211 SER A N 1
ATOM 1719 C CA . SER A 1 211 ? -4.017 2.811 -9.511 1.00 88.94 211 SER A CA 1
ATOM 1720 C C . SER A 1 211 ? -3.044 2.156 -10.497 1.00 88.94 211 SER A C 1
ATOM 1722 O O . SER A 1 211 ? -3.055 0.938 -10.653 1.00 88.94 211 SER A O 1
ATOM 1724 N N . GLY A 1 212 ? -2.166 2.945 -11.122 1.00 77.25 212 GLY A N 1
ATOM 1725 C CA . GLY A 1 212 ? -1.092 2.441 -11.983 1.00 77.25 212 GLY A CA 1
ATOM 1726 C C . GLY A 1 212 ? -1.581 1.613 -13.176 1.00 77.25 212 GLY A C 1
ATOM 1727 O O . GLY A 1 212 ? -2.698 1.793 -13.656 1.00 77.25 212 GLY A O 1
ATOM 1728 N N . VAL A 1 213 ? -0.717 0.719 -13.670 1.00 73.62 213 VAL A N 1
ATOM 1729 C CA . VAL A 1 213 ? -1.014 -0.132 -14.838 1.00 73.62 213 VAL A CA 1
ATOM 1730 C C . VAL A 1 213 ? -1.739 -1.414 -14.428 1.00 73.62 213 VAL A C 1
ATOM 1732 O O . VAL A 1 213 ? -2.661 -1.840 -15.117 1.00 73.62 213 VAL A O 1
ATOM 1735 N N . VAL A 1 214 ? -1.334 -2.023 -13.309 1.00 77.62 214 VAL A N 1
ATOM 1736 C CA . VAL A 1 214 ? -1.834 -3.338 -12.857 1.00 77.62 214 VAL A CA 1
ATOM 1737 C C . VAL A 1 214 ? -2.763 -3.258 -11.635 1.00 77.62 214 VAL A C 1
ATOM 1739 O O . VAL A 1 214 ? -3.170 -4.288 -11.112 1.00 77.62 214 VAL A O 1
ATOM 1742 N N . GLY A 1 215 ? -3.114 -2.054 -11.169 1.00 85.12 215 GLY A N 1
ATOM 1743 C CA . GLY A 1 215 ? -3.826 -1.836 -9.904 1.00 85.12 215 GLY A CA 1
ATOM 1744 C C . GLY A 1 215 ? -2.887 -1.408 -8.771 1.00 85.12 215 GLY A C 1
ATOM 1745 O O . GLY A 1 215 ? -1.671 -1.335 -8.953 1.00 85.12 215 GLY A O 1
ATOM 1746 N N . SER A 1 216 ? -3.441 -1.107 -7.590 1.00 90.88 216 SER A N 1
ATOM 1747 C CA . SER A 1 216 ? -2.629 -0.852 -6.383 1.00 90.88 216 SER A CA 1
ATOM 1748 C C . SER A 1 216 ? -2.334 -2.121 -5.579 1.00 90.88 216 SER A C 1
ATOM 1750 O O . SER A 1 216 ? -1.448 -2.117 -4.729 1.00 90.88 216 SER A O 1
ATOM 1752 N N . GLY A 1 217 ? -3.107 -3.190 -5.805 1.00 95.00 217 GLY A N 1
ATOM 1753 C CA . GLY A 1 217 ? -3.085 -4.384 -4.966 1.00 95.00 217 GLY A CA 1
ATOM 1754 C C . GLY A 1 217 ? -3.777 -4.207 -3.609 1.00 95.00 217 GLY A C 1
ATOM 1755 O O . GLY A 1 217 ? -3.745 -5.134 -2.805 1.00 95.00 217 GLY A O 1
ATOM 1756 N N . LEU A 1 218 ? -4.389 -3.050 -3.326 1.00 98.12 218 LEU A N 1
ATOM 1757 C CA . LEU A 1 218 ? -4.958 -2.730 -2.016 1.00 98.12 218 LEU A CA 1
ATOM 1758 C C . LEU A 1 218 ? -6.484 -2.823 -2.010 1.00 98.12 218 LEU A C 1
ATOM 1760 O O . LEU A 1 218 ? -7.164 -2.275 -2.884 1.00 98.12 218 LEU A O 1
ATOM 1764 N N . ALA A 1 219 ? -7.030 -3.437 -0.962 1.00 98.50 219 ALA A N 1
ATOM 1765 C CA . ALA A 1 219 ? -8.468 -3.484 -0.727 1.00 98.50 219 ALA A CA 1
ATOM 1766 C C . ALA A 1 219 ? -8.817 -3.318 0.756 1.00 98.50 219 ALA A C 1
ATOM 1768 O O . ALA A 1 219 ? -8.068 -3.737 1.636 1.00 98.50 219 ALA A O 1
ATOM 1769 N N . ILE A 1 220 ? -9.987 -2.737 1.025 1.00 98.81 220 ILE A N 1
ATOM 1770 C CA . ILE A 1 220 ? -10.615 -2.715 2.351 1.00 98.81 220 ILE A CA 1
ATOM 1771 C C . ILE A 1 220 ? -11.977 -3.407 2.256 1.00 98.81 220 ILE A C 1
ATOM 1773 O O . ILE A 1 220 ? -12.773 -3.102 1.367 1.00 98.81 220 ILE A O 1
ATOM 1777 N N . LEU A 1 221 ? -12.254 -4.318 3.188 1.00 98.75 221 LEU A N 1
ATOM 1778 C CA . LEU A 1 221 ? -13.541 -4.992 3.354 1.00 98.75 221 LEU A CA 1
ATOM 1779 C C . LEU A 1 221 ? -14.073 -4.669 4.748 1.00 98.75 221 LEU A C 1
ATOM 1781 O O . LEU A 1 221 ? -13.353 -4.808 5.736 1.00 98.75 221 LEU A O 1
ATOM 1785 N N . SER A 1 222 ? -15.320 -4.220 4.847 1.00 98.75 222 SER A N 1
ATOM 1786 C CA . SER A 1 222 ? -15.895 -3.778 6.114 1.00 98.75 222 SER A CA 1
ATOM 1787 C C . SER A 1 222 ? -17.300 -4.314 6.341 1.00 98.75 222 SER A C 1
ATOM 1789 O O . SER A 1 222 ? -18.132 -4.385 5.434 1.00 98.75 222 SER A O 1
ATOM 1791 N N . ARG A 1 223 ? -17.570 -4.636 7.608 1.00 98.50 223 ARG A N 1
ATOM 1792 C CA . ARG A 1 223 ? -18.909 -4.887 8.147 1.00 98.50 223 ARG A CA 1
ATOM 1793 C C . ARG A 1 223 ? -19.774 -3.629 8.119 1.00 98.50 223 ARG A C 1
ATOM 1795 O O . ARG A 1 223 ? -20.994 -3.716 8.011 1.00 98.50 223 ARG A O 1
ATOM 1802 N N . TYR A 1 224 ? -19.140 -2.464 8.221 1.00 98.38 224 TYR A N 1
ATOM 1803 C CA . TYR A 1 224 ? -19.793 -1.171 8.373 1.00 98.38 224 TYR A CA 1
ATOM 1804 C C . TYR A 1 224 ? -19.702 -0.338 7.084 1.00 98.38 224 TYR A C 1
ATOM 1806 O O . TYR A 1 224 ? -18.755 -0.502 6.313 1.00 98.38 224 TYR A O 1
ATOM 1814 N N . PRO A 1 225 ? -20.656 0.578 6.829 1.00 98.25 225 PRO A N 1
ATOM 1815 C CA . PRO A 1 225 ? -20.664 1.376 5.608 1.00 98.25 225 PRO A CA 1
ATOM 1816 C C . PRO A 1 225 ? -19.388 2.202 5.410 1.00 98.25 225 PRO A C 1
ATOM 1818 O O . PRO A 1 225 ? -19.023 3.017 6.262 1.00 98.25 225 PRO A O 1
ATOM 1821 N N . ILE A 1 226 ? -18.758 2.050 4.241 1.00 97.88 226 ILE A N 1
ATOM 1822 C CA . ILE A 1 226 ? -17.707 2.956 3.763 1.00 97.88 226 ILE A CA 1
ATOM 1823 C C . ILE A 1 226 ? -18.393 4.207 3.203 1.00 97.88 226 ILE A C 1
ATOM 1825 O O . ILE A 1 226 ? -19.068 4.147 2.177 1.00 97.88 226 ILE A O 1
ATOM 1829 N N . VAL A 1 227 ? -18.233 5.345 3.879 1.00 96.56 227 VAL A N 1
ATOM 1830 C CA . VAL A 1 227 ? -18.873 6.616 3.494 1.00 96.56 227 VAL A CA 1
ATOM 1831 C C . VAL A 1 227 ? -18.055 7.410 2.479 1.00 96.56 227 VAL A C 1
ATOM 1833 O O . VAL A 1 227 ? -18.592 8.245 1.759 1.00 96.56 227 VAL A O 1
ATOM 1836 N N . SER A 1 228 ? -16.746 7.179 2.431 1.00 96.19 228 SER A N 1
ATOM 1837 C CA . SER A 1 228 ? -15.832 7.823 1.491 1.00 96.19 228 SER A CA 1
ATOM 1838 C C . SER A 1 228 ? -14.564 6.989 1.379 1.00 96.19 228 SER A C 1
ATOM 1840 O O . SER A 1 228 ? -14.092 6.456 2.384 1.00 96.19 228 SER A O 1
ATOM 1842 N N . ALA A 1 229 ? -14.019 6.896 0.171 1.00 96.44 229 ALA A N 1
ATOM 1843 C CA . ALA A 1 229 ? -12.730 6.282 -0.092 1.00 96.44 229 ALA A CA 1
ATOM 1844 C C . ALA A 1 229 ? -11.852 7.247 -0.896 1.00 96.44 229 ALA A C 1
ATOM 1846 O O . ALA A 1 229 ? -12.355 7.993 -1.738 1.00 96.44 229 ALA A O 1
ATOM 1847 N N . PHE A 1 230 ? -10.555 7.251 -0.610 1.00 94.56 230 PHE A N 1
ATOM 1848 C CA . PHE A 1 230 ? -9.562 8.103 -1.255 1.00 94.56 230 PHE A CA 1
ATOM 1849 C C . PHE A 1 230 ? -8.269 7.315 -1.456 1.00 94.56 230 PHE A C 1
ATOM 1851 O O . PHE A 1 230 ? -7.902 6.525 -0.593 1.00 94.56 230 PHE A O 1
ATOM 1858 N N . PHE A 1 231 ? -7.573 7.536 -2.567 1.00 96.25 231 PHE A N 1
ATOM 1859 C CA . PHE A 1 231 ? -6.284 6.907 -2.839 1.00 96.25 231 PHE A CA 1
ATOM 1860 C C . PHE A 1 231 ? -5.210 7.970 -3.049 1.00 96.25 231 PHE A C 1
ATOM 1862 O O . PHE A 1 231 ? -5.404 8.899 -3.833 1.00 96.25 231 PHE A O 1
ATOM 1869 N N . HIS A 1 232 ? -4.079 7.809 -2.367 1.00 95.50 232 HIS A N 1
ATOM 1870 C CA . HIS A 1 232 ? -2.902 8.660 -2.497 1.00 95.50 232 HIS A CA 1
ATOM 1871 C C . HIS A 1 232 ? -1.755 7.868 -3.127 1.00 95.50 232 HIS A C 1
ATOM 1873 O O . HIS A 1 232 ? -1.220 6.954 -2.500 1.00 95.50 232 HIS A O 1
ATOM 1879 N N . ALA A 1 233 ? -1.387 8.201 -4.365 1.00 94.00 233 ALA A N 1
ATOM 1880 C CA . ALA A 1 233 ? -0.237 7.602 -5.039 1.00 94.00 233 ALA A CA 1
ATOM 1881 C C . ALA A 1 233 ? 1.062 8.277 -4.577 1.00 94.00 233 ALA A C 1
ATOM 1883 O O . ALA A 1 233 ? 1.144 9.506 -4.556 1.00 94.00 233 ALA A O 1
ATOM 1884 N N . TRP A 1 234 ? 2.084 7.483 -4.257 1.00 94.06 234 TRP A N 1
ATOM 1885 C CA . TRP A 1 234 ? 3.384 8.019 -3.849 1.00 94.06 234 TRP A CA 1
ATOM 1886 C C . TRP A 1 234 ? 4.182 8.584 -5.028 1.00 94.06 234 TRP A C 1
ATOM 1888 O O . TRP A 1 234 ? 4.013 8.180 -6.179 1.00 94.06 234 TRP A O 1
ATOM 1898 N N . SER A 1 235 ? 5.099 9.506 -4.727 1.00 88.25 235 SER A N 1
ATOM 1899 C CA . SER A 1 235 ? 5.948 10.163 -5.729 1.00 88.25 235 SER A CA 1
ATOM 1900 C C . SER A 1 235 ? 7.057 9.269 -6.301 1.00 88.25 235 SER A C 1
ATOM 1902 O O . SER A 1 235 ? 7.564 9.557 -7.386 1.00 88.25 235 SER A O 1
ATOM 1904 N N . VAL A 1 236 ? 7.441 8.207 -5.584 1.00 90.56 236 VAL A N 1
ATOM 1905 C CA . VAL A 1 236 ? 8.486 7.240 -5.960 1.00 90.56 236 VAL A CA 1
ATOM 1906 C C . VAL A 1 236 ? 8.009 5.819 -5.661 1.00 90.56 236 VAL A C 1
ATOM 1908 O O . VAL A 1 236 ? 7.466 5.566 -4.588 1.00 90.56 236 VAL A O 1
ATOM 1911 N N . ASN A 1 237 ? 8.196 4.899 -6.613 1.00 86.88 237 ASN A N 1
ATOM 1912 C CA . ASN A 1 237 ? 7.653 3.531 -6.572 1.00 86.88 237 ASN A CA 1
ATOM 1913 C C . ASN A 1 237 ? 8.598 2.494 -7.215 1.00 86.88 237 ASN A C 1
ATOM 1915 O O . ASN A 1 237 ? 8.153 1.515 -7.794 1.00 86.88 237 ASN A O 1
ATOM 1919 N N . GLY A 1 238 ? 9.913 2.693 -7.150 1.00 86.81 238 GLY A N 1
ATOM 1920 C CA . GLY A 1 238 ? 10.895 1.754 -7.699 1.00 86.81 238 GLY A CA 1
ATOM 1921 C C . GLY A 1 238 ? 11.458 2.160 -9.061 1.00 86.81 238 GLY A C 1
ATOM 1922 O O . GLY A 1 238 ? 11.404 3.320 -9.470 1.00 86.81 238 GLY A O 1
ATOM 1923 N N . TYR A 1 239 ? 12.026 1.192 -9.782 1.00 84.31 239 TYR A N 1
ATOM 1924 C CA . TYR A 1 239 ? 12.799 1.428 -11.003 1.00 84.31 239 TYR A CA 1
ATOM 1925 C C . TYR A 1 239 ? 12.218 0.680 -12.207 1.00 84.31 239 TYR A C 1
ATOM 1927 O O . TYR A 1 239 ? 12.248 -0.545 -12.230 1.00 84.31 239 TYR A O 1
ATOM 1935 N N . ILE A 1 240 ? 11.810 1.405 -13.259 1.00 83.44 240 ILE A N 1
ATOM 1936 C CA . ILE A 1 240 ? 11.189 0.829 -14.474 1.00 83.44 240 ILE A CA 1
ATOM 1937 C C . ILE A 1 240 ? 12.005 -0.299 -15.123 1.00 83.44 240 ILE A C 1
ATOM 1939 O O . ILE A 1 240 ? 11.460 -1.253 -15.667 1.00 83.44 240 ILE A O 1
ATOM 1943 N N . HIS A 1 241 ? 13.332 -0.188 -15.080 1.00 80.06 241 HIS A N 1
ATOM 1944 C CA . HIS A 1 241 ? 14.243 -1.126 -15.727 1.00 80.06 241 HIS A CA 1
ATOM 1945 C C . HIS A 1 241 ? 14.505 -2.386 -14.892 1.00 80.06 241 HIS A C 1
ATOM 1947 O O . HIS A 1 241 ? 15.070 -3.347 -15.409 1.00 80.06 241 HIS A O 1
ATOM 1953 N N . ARG A 1 242 ? 14.107 -2.406 -13.614 1.00 81.88 242 ARG A N 1
ATOM 1954 C CA . ARG A 1 242 ? 14.220 -3.587 -12.754 1.00 81.88 242 ARG A CA 1
ATOM 1955 C C . ARG A 1 242 ? 12.936 -4.390 -12.844 1.00 81.88 242 ARG A C 1
ATOM 1957 O O . ARG A 1 242 ? 12.154 -4.428 -11.911 1.00 81.88 242 ARG A O 1
ATOM 1964 N N . ILE A 1 243 ? 12.740 -5.029 -13.993 1.00 77.31 243 ILE A N 1
ATOM 1965 C CA . ILE A 1 243 ? 11.504 -5.751 -14.336 1.00 77.31 243 ILE A CA 1
ATOM 1966 C C . ILE A 1 243 ? 11.185 -6.851 -13.314 1.00 77.31 243 ILE A C 1
ATOM 1968 O O . ILE A 1 243 ? 10.027 -7.086 -12.990 1.00 77.31 243 ILE A O 1
ATOM 1972 N N . GLN A 1 244 ? 12.222 -7.483 -12.766 1.00 70.88 244 GLN A N 1
ATOM 1973 C CA . GLN A 1 244 ? 12.119 -8.467 -11.691 1.00 70.88 244 GLN A CA 1
ATOM 1974 C C . GLN A 1 244 ? 11.613 -7.899 -10.352 1.00 70.88 244 GLN A C 1
ATOM 1976 O O . GLN A 1 244 ? 11.218 -8.674 -9.489 1.00 70.88 244 GLN A O 1
ATOM 1981 N N . HIS A 1 245 ? 11.628 -6.576 -10.165 1.00 79.75 245 HIS A N 1
ATOM 1982 C CA . HIS A 1 245 ? 11.103 -5.889 -8.986 1.00 79.75 245 HIS A CA 1
ATOM 1983 C C . HIS A 1 245 ? 9.784 -5.204 -9.373 1.00 79.75 245 HIS A C 1
ATOM 1985 O O . HIS A 1 245 ? 9.766 -4.094 -9.911 1.00 79.75 245 HIS A O 1
ATOM 1991 N N . GLY A 1 246 ? 8.670 -5.908 -9.160 1.00 72.44 246 GLY A N 1
ATOM 1992 C CA . GLY A 1 246 ? 7.353 -5.559 -9.709 1.00 72.44 246 GLY A CA 1
ATOM 1993 C C . GLY A 1 246 ? 6.742 -4.245 -9.202 1.00 72.44 246 GLY A C 1
ATOM 1994 O O . GLY A 1 246 ? 5.773 -3.767 -9.792 1.00 72.44 246 GLY A O 1
ATOM 1995 N N . ASP A 1 247 ? 7.309 -3.641 -8.152 1.00 82.88 247 ASP A N 1
ATOM 1996 C CA . ASP A 1 247 ? 6.807 -2.438 -7.476 1.00 82.88 247 ASP A CA 1
ATOM 1997 C C . ASP A 1 247 ? 6.540 -1.266 -8.424 1.00 82.88 247 ASP A C 1
ATOM 1999 O O . ASP A 1 247 ? 5.527 -0.591 -8.263 1.00 82.88 247 ASP A O 1
ATOM 2003 N N . TRP A 1 248 ? 7.393 -1.056 -9.437 1.00 77.88 248 TRP A N 1
ATOM 2004 C CA . TRP A 1 248 ? 7.246 0.075 -10.365 1.00 77.88 248 TRP A CA 1
ATOM 2005 C C . TRP A 1 248 ? 6.025 -0.052 -11.274 1.00 77.88 248 TRP A C 1
ATOM 2007 O O . TRP A 1 248 ? 5.422 0.949 -11.659 1.00 77.88 248 TRP A O 1
ATOM 2017 N N . PHE A 1 249 ? 5.653 -1.281 -11.630 1.00 75.38 249 PHE A N 1
ATOM 2018 C CA . PHE A 1 249 ? 4.482 -1.528 -12.467 1.00 75.38 249 PHE A CA 1
ATOM 2019 C C . PHE A 1 249 ? 3.191 -1.452 -11.644 1.00 75.38 249 PHE A C 1
ATOM 2021 O O . PHE A 1 249 ? 2.149 -1.043 -12.169 1.00 75.38 249 PHE A O 1
ATOM 2028 N N . GLY A 1 250 ? 3.270 -1.794 -10.354 1.00 73.62 250 GLY A N 1
ATOM 2029 C CA . GLY A 1 250 ? 2.194 -1.604 -9.390 1.00 73.62 250 GLY A CA 1
ATOM 2030 C C . GLY A 1 250 ? 1.935 -0.123 -9.109 1.00 73.62 250 GLY A C 1
ATOM 2031 O O . GLY A 1 250 ? 2.845 0.665 -8.865 1.00 73.62 250 GLY A O 1
ATOM 2032 N N . GLY A 1 251 ? 0.668 0.282 -9.097 1.00 80.00 251 GLY A N 1
ATOM 2033 C CA . GLY A 1 251 ? 0.260 1.621 -8.681 1.00 80.00 251 GLY A CA 1
ATOM 2034 C C . GLY A 1 251 ? 0.295 1.787 -7.163 1.00 80.00 251 GLY A C 1
ATOM 2035 O O . GLY A 1 251 ? -0.751 2.061 -6.576 1.00 80.00 251 GLY A O 1
ATOM 2036 N N . LYS A 1 252 ? 1.454 1.575 -6.524 1.00 88.56 252 LYS A N 1
ATOM 2037 C CA . LYS A 1 252 ? 1.612 1.597 -5.061 1.00 88.56 252 LYS A CA 1
ATOM 2038 C C . LYS A 1 252 ? 1.275 2.971 -4.455 1.00 88.56 252 LYS A C 1
ATOM 2040 O O . LYS A 1 252 ? 1.470 4.020 -5.078 1.00 88.56 252 LYS A O 1
ATOM 2045 N N . GLY A 1 253 ? 0.724 2.947 -3.243 1.00 94.88 253 GLY A N 1
ATOM 2046 C CA . GLY A 1 253 ? 0.213 4.124 -2.543 1.00 94.88 253 GLY A CA 1
ATOM 2047 C C . GLY A 1 253 ? -0.491 3.775 -1.233 1.00 94.88 253 GLY A C 1
ATOM 2048 O O . GLY A 1 253 ? -0.363 2.663 -0.716 1.00 94.88 253 GLY A O 1
ATOM 2049 N N . VAL A 1 254 ? -1.277 4.724 -0.725 1.00 97.62 254 VAL A N 1
ATOM 2050 C CA . VAL A 1 254 ? -2.105 4.569 0.478 1.00 97.62 254 VAL A CA 1
ATOM 2051 C C . VAL A 1 254 ? -3.575 4.701 0.104 1.00 97.62 254 VAL A C 1
ATOM 2053 O O . VAL A 1 254 ? -4.018 5.745 -0.376 1.00 97.62 254 VAL A O 1
ATOM 2056 N N . GLY A 1 255 ? -4.350 3.652 0.356 1.00 98.12 255 GLY A N 1
ATOM 2057 C CA . GLY A 1 255 ? -5.807 3.707 0.322 1.00 98.12 255 GLY A CA 1
ATOM 2058 C C . GLY A 1 255 ? -6.357 4.166 1.668 1.00 98.12 255 GLY A C 1
ATOM 2059 O O . GLY A 1 255 ? -5.904 3.712 2.709 1.00 98.12 255 GLY A O 1
ATOM 2060 N N . MET A 1 256 ? -7.350 5.047 1.668 1.00 98.00 256 MET A N 1
ATOM 2061 C CA . MET A 1 256 ? -8.078 5.494 2.852 1.00 98.00 256 MET A CA 1
ATOM 2062 C C . MET A 1 256 ? -9.564 5.201 2.682 1.00 98.00 256 MET A C 1
ATOM 2064 O O . MET A 1 256 ? -10.149 5.547 1.659 1.00 98.00 256 MET A O 1
ATOM 2068 N N . ALA A 1 257 ? -10.193 4.652 3.716 1.00 98.38 257 ALA A N 1
ATOM 2069 C CA . ALA A 1 257 ? -11.637 4.528 3.841 1.00 98.38 257 ALA A CA 1
ATOM 2070 C C . ALA A 1 257 ? -12.121 5.209 5.128 1.00 98.38 257 ALA A C 1
ATOM 2072 O O . ALA A 1 257 ? -11.605 4.967 6.220 1.00 98.38 257 ALA A O 1
ATOM 2073 N N . LYS A 1 258 ? -13.150 6.049 5.005 1.00 98.12 258 LYS A N 1
ATOM 2074 C CA . LYS A 1 258 ? -13.941 6.543 6.136 1.00 98.12 258 LYS A CA 1
ATOM 2075 C C . LYS A 1 258 ? -15.102 5.581 6.345 1.00 98.12 258 LYS A C 1
ATOM 2077 O O . LYS A 1 258 ? -15.891 5.372 5.426 1.00 98.12 258 LYS A O 1
ATOM 2082 N N . ILE A 1 259 ? -15.202 5.009 7.534 1.00 98.25 259 ILE A N 1
ATOM 2083 C CA . ILE A 1 259 ? -16.149 3.949 7.875 1.00 98.25 259 ILE A CA 1
ATOM 2084 C C . ILE A 1 259 ? -17.052 4.444 9.005 1.00 98.25 259 ILE A C 1
ATOM 2086 O O . ILE A 1 259 ? -16.564 4.929 10.026 1.00 98.25 259 ILE A O 1
ATOM 2090 N N . ALA A 1 260 ? -18.367 4.345 8.815 1.00 97.12 260 ALA A N 1
ATOM 2091 C CA . ALA A 1 260 ? -19.356 4.771 9.801 1.00 97.12 260 ALA A CA 1
ATOM 2092 C C . ALA A 1 260 ? -19.711 3.623 10.756 1.00 97.12 260 ALA A C 1
ATOM 2094 O O . ALA A 1 260 ? -20.458 2.716 10.395 1.00 97.12 260 ALA A O 1
ATOM 2095 N N . VAL A 1 261 ? -19.200 3.682 11.987 1.00 95.12 261 VAL A N 1
ATOM 2096 C CA . VAL A 1 261 ? -19.433 2.689 13.046 1.00 95.12 261 VAL A CA 1
ATOM 2097 C C . VAL A 1 261 ? -20.239 3.346 14.165 1.00 95.12 261 VAL A C 1
ATOM 2099 O O . VAL A 1 261 ? -19.728 4.238 14.837 1.00 95.12 261 VAL A O 1
ATOM 2102 N N . ASN A 1 262 ? -21.485 2.916 14.390 1.00 88.69 262 ASN A N 1
ATOM 2103 C CA . ASN A 1 262 ? -22.362 3.428 15.460 1.00 88.69 262 ASN A CA 1
ATOM 2104 C C . ASN A 1 262 ? -22.408 4.974 15.533 1.00 88.69 262 ASN A C 1
ATOM 2106 O O . ASN A 1 262 ? -22.140 5.564 16.580 1.00 88.69 262 ASN A O 1
ATOM 2110 N N . ASP A 1 263 ? -22.682 5.631 14.400 1.00 84.75 263 ASP A N 1
ATOM 2111 C CA . ASP A 1 263 ? -22.709 7.100 14.239 1.00 84.75 263 ASP A CA 1
ATOM 2112 C C . ASP A 1 263 ? -21.369 7.822 14.490 1.00 84.75 263 ASP A C 1
ATOM 2114 O O . ASP A 1 263 ? -21.324 9.046 14.613 1.00 84.75 263 ASP A O 1
ATOM 2118 N N . GLN A 1 264 ? -20.258 7.085 14.555 1.00 93.12 264 GLN A N 1
ATOM 2119 C CA . GLN A 1 264 ? -18.904 7.629 14.641 1.00 93.12 264 GLN A CA 1
ATOM 2120 C C . GLN A 1 264 ? -18.100 7.301 13.384 1.00 93.12 264 GLN A C 1
ATOM 2122 O O . GLN A 1 264 ? -18.344 6.303 12.707 1.00 93.12 264 GLN A O 1
ATOM 2127 N N . LEU A 1 265 ? -17.107 8.137 13.080 1.00 95.50 265 LEU A N 1
ATOM 2128 C CA . LEU A 1 265 ? -16.218 7.925 11.943 1.00 95.50 265 LEU A CA 1
ATOM 2129 C C . LEU A 1 265 ? -14.922 7.250 12.385 1.00 95.50 265 LEU A C 1
ATOM 2131 O O . LEU A 1 265 ? -14.167 7.794 13.189 1.00 95.50 265 LEU A O 1
ATOM 2135 N N . VAL A 1 266 ? -14.648 6.087 11.805 1.00 97.75 266 VAL A N 1
ATOM 2136 C CA . VAL A 1 266 ? -13.367 5.383 11.882 1.00 97.75 266 VAL A CA 1
ATOM 2137 C C . VAL A 1 266 ? -12.652 5.584 10.552 1.00 97.75 266 VAL A C 1
ATOM 2139 O O . VAL A 1 266 ? -13.254 5.438 9.491 1.00 97.75 266 VAL A O 1
ATOM 2142 N N . HIS A 1 267 ? -11.381 5.970 10.586 1.00 98.25 267 HIS A N 1
ATOM 2143 C CA . HIS A 1 267 ? -10.572 6.135 9.378 1.00 98.25 267 HIS A CA 1
ATOM 2144 C C . HIS A 1 267 ? -9.586 4.978 9.293 1.00 98.25 267 HIS A C 1
ATOM 2146 O O . HIS A 1 267 ? -8.785 4.786 10.206 1.00 98.25 267 HIS A O 1
ATOM 2152 N N . VAL A 1 268 ? -9.644 4.227 8.201 1.00 98.69 268 VAL A N 1
ATOM 2153 C CA . VAL A 1 268 ? -8.761 3.088 7.954 1.00 98.69 268 VAL A CA 1
ATOM 2154 C C . VAL A 1 268 ? -7.906 3.392 6.743 1.00 98.69 268 VAL A C 1
ATOM 2156 O O . VAL A 1 268 ? -8.418 3.785 5.698 1.00 98.69 268 VAL A O 1
ATOM 2159 N N . TYR A 1 269 ? -6.609 3.204 6.904 1.00 98.75 269 TYR A N 1
ATOM 2160 C CA . TYR A 1 269 ? -5.585 3.389 5.901 1.00 98.75 269 TYR A CA 1
ATOM 2161 C C . TYR A 1 269 ? -4.973 2.023 5.603 1.00 98.75 269 TYR A C 1
ATOM 2163 O O . TYR A 1 269 ? -4.594 1.300 6.524 1.00 98.75 269 TYR A O 1
ATOM 2171 N N . VAL A 1 270 ? -4.891 1.667 4.328 1.00 98.69 270 VAL A N 1
ATOM 2172 C CA . VAL A 1 270 ? -4.206 0.472 3.840 1.00 98.69 270 VAL A CA 1
ATOM 2173 C C . VAL A 1 270 ? -3.023 0.909 2.992 1.00 98.69 270 VAL A C 1
ATOM 2175 O O . VAL A 1 270 ? -3.162 1.789 2.144 1.00 98.69 270 VAL A O 1
ATOM 2178 N N . ALA A 1 271 ? -1.856 0.326 3.233 1.00 97.94 271 ALA A N 1
ATOM 2179 C CA . ALA A 1 271 ? -0.639 0.635 2.494 1.00 97.94 271 ALA A CA 1
ATOM 2180 C C . ALA A 1 271 ? 0.154 -0.647 2.235 1.00 97.94 271 ALA A C 1
ATOM 2182 O O . ALA A 1 271 ? 0.076 -1.592 3.017 1.00 97.94 271 ALA A O 1
ATOM 2183 N N . HIS A 1 272 ? 0.907 -0.649 1.137 1.00 96.81 272 HIS A N 1
ATOM 2184 C CA . HIS A 1 272 ? 1.912 -1.663 0.841 1.00 96.81 272 HIS A CA 1
ATOM 2185 C C . HIS A 1 272 ? 3.187 -0.959 0.371 1.00 96.81 272 HIS A C 1
ATOM 2187 O O . HIS A 1 272 ? 3.279 -0.585 -0.800 1.00 96.81 272 HIS A O 1
ATOM 2193 N N . LEU A 1 273 ? 4.131 -0.709 1.285 1.00 96.00 273 LEU A N 1
ATOM 2194 C CA . LEU A 1 273 ? 5.367 0.030 0.975 1.00 96.00 273 LEU A CA 1
ATOM 2195 C C . LEU A 1 273 ? 6.242 -0.763 -0.009 1.00 96.00 273 LEU A C 1
ATOM 2197 O O . LEU A 1 273 ? 6.004 -1.946 -0.257 1.00 96.00 273 LEU A O 1
ATOM 2201 N N . HIS A 1 274 ? 7.228 -0.108 -0.621 1.00 94.62 274 HIS A N 1
ATOM 2202 C CA . HIS A 1 274 ? 8.167 -0.753 -1.540 1.00 94.62 274 HIS A CA 1
ATOM 2203 C C . HIS A 1 274 ? 8.848 -1.949 -0.863 1.00 94.62 274 HIS A C 1
ATOM 2205 O O . HIS A 1 274 ? 9.238 -1.833 0.291 1.00 94.62 274 HIS A O 1
ATOM 2211 N N . ALA A 1 275 ? 9.027 -3.068 -1.564 1.00 91.31 275 ALA A N 1
ATOM 2212 C CA . ALA A 1 275 ? 9.679 -4.247 -0.992 1.00 91.31 275 ALA A CA 1
ATOM 2213 C C . ALA A 1 275 ? 11.182 -4.029 -0.718 1.00 91.31 275 ALA A C 1
ATOM 2215 O O . ALA A 1 275 ? 11.863 -3.305 -1.456 1.00 91.31 275 ALA A O 1
ATOM 2216 N N . GLU A 1 276 ? 11.710 -4.666 0.333 1.00 91.38 276 GLU A N 1
ATOM 2217 C CA . GLU A 1 276 ? 13.151 -4.743 0.609 1.00 91.38 276 GLU A CA 1
ATOM 2218 C C . GLU A 1 276 ? 13.743 -6.013 -0.019 1.00 91.38 276 GLU A C 1
ATOM 2220 O O . GLU A 1 276 ? 13.697 -7.098 0.553 1.00 91.38 276 GLU A O 1
ATOM 2225 N N . TYR A 1 277 ? 14.337 -5.874 -1.204 1.00 84.75 277 TYR A N 1
ATOM 2226 C CA . TYR A 1 277 ? 14.898 -7.014 -1.941 1.00 84.75 277 TYR A CA 1
ATOM 2227 C C . TYR A 1 277 ? 16.267 -7.482 -1.420 1.00 84.75 277 TYR A C 1
ATOM 2229 O O . TYR A 1 277 ? 16.650 -8.631 -1.635 1.00 84.75 277 TYR A O 1
ATOM 2237 N N . ASN A 1 278 ? 17.041 -6.598 -0.778 1.00 85.38 278 ASN A N 1
ATOM 2238 C CA . ASN A 1 278 ? 18.360 -6.928 -0.237 1.00 85.38 278 ASN A CA 1
ATOM 2239 C C . ASN A 1 278 ? 18.744 -5.981 0.905 1.00 85.38 278 ASN A C 1
ATOM 2241 O O . ASN A 1 278 ? 19.076 -4.824 0.669 1.00 85.38 278 ASN A O 1
ATOM 2245 N N . ARG A 1 279 ? 18.794 -6.499 2.133 1.00 84.94 279 ARG A N 1
ATOM 2246 C CA . ARG A 1 279 ? 19.114 -5.698 3.322 1.00 84.94 279 ARG A CA 1
ATOM 2247 C C . ARG A 1 279 ? 20.550 -5.170 3.374 1.00 84.94 279 ARG A C 1
ATOM 2249 O O . ARG A 1 279 ? 20.805 -4.132 3.972 1.00 84.94 279 ARG A O 1
ATOM 2256 N N . GLN A 1 280 ? 21.507 -5.881 2.776 1.00 85.62 280 GLN A N 1
ATOM 2257 C CA . GLN A 1 280 ? 22.919 -5.470 2.775 1.00 85.62 280 GLN A CA 1
ATOM 2258 C C . GLN A 1 280 ? 23.209 -4.398 1.719 1.00 85.62 280 GLN A C 1
ATOM 2260 O O . GLN A 1 280 ? 24.179 -3.653 1.841 1.00 85.62 280 GLN A O 1
ATOM 2265 N N . CYS A 1 281 ? 22.388 -4.340 0.672 1.00 85.50 281 CYS A N 1
ATOM 2266 C CA . CYS A 1 281 ? 22.530 -3.416 -0.444 1.00 85.50 281 CYS A CA 1
ATOM 2267 C C . CYS A 1 281 ? 21.138 -2.984 -0.908 1.00 85.50 281 CYS A C 1
ATOM 2269 O O . CYS A 1 281 ? 20.613 -3.463 -1.915 1.00 85.50 281 CYS A O 1
ATOM 2271 N N . ASP A 1 282 ? 20.520 -2.118 -0.110 1.00 87.44 282 ASP A N 1
ATOM 2272 C CA . ASP A 1 282 ? 19.151 -1.691 -0.341 1.00 87.44 282 ASP A CA 1
ATOM 2273 C C . ASP A 1 282 ? 19.084 -0.439 -1.222 1.00 87.44 282 ASP A C 1
ATOM 2275 O O . ASP A 1 282 ? 19.158 0.699 -0.754 1.00 87.44 282 ASP A O 1
ATOM 2279 N N . ASP A 1 283 ? 18.880 -0.670 -2.516 1.00 86.81 283 ASP A N 1
ATOM 2280 C CA . ASP A 1 283 ? 18.698 0.379 -3.524 1.00 86.81 283 ASP A CA 1
ATOM 2281 C C . ASP A 1 283 ? 17.391 1.190 -3.344 1.00 86.81 283 ASP A C 1
ATOM 2283 O O . ASP A 1 283 ? 17.178 2.177 -4.057 1.00 86.81 283 ASP A O 1
ATOM 2287 N N . TYR A 1 284 ? 16.503 0.773 -2.428 1.00 92.12 284 TYR A N 1
ATOM 2288 C CA . TYR A 1 284 ? 15.144 1.300 -2.264 1.00 92.12 284 TYR A CA 1
ATOM 2289 C C . TYR A 1 284 ? 14.887 1.971 -0.915 1.00 92.12 284 TYR A C 1
ATOM 2291 O O . TYR A 1 284 ? 13.755 2.388 -0.652 1.00 92.12 284 TYR A O 1
ATOM 2299 N N . MET A 1 285 ? 15.915 2.144 -0.080 1.00 93.19 285 MET A N 1
ATOM 2300 C CA . MET A 1 285 ? 15.762 2.768 1.237 1.00 93.19 285 MET A CA 1
ATOM 2301 C C . MET A 1 285 ? 15.127 4.159 1.126 1.00 93.19 285 MET A C 1
ATOM 2303 O O . MET A 1 285 ? 14.171 4.475 1.832 1.00 93.19 285 MET A O 1
ATOM 2307 N N . ALA A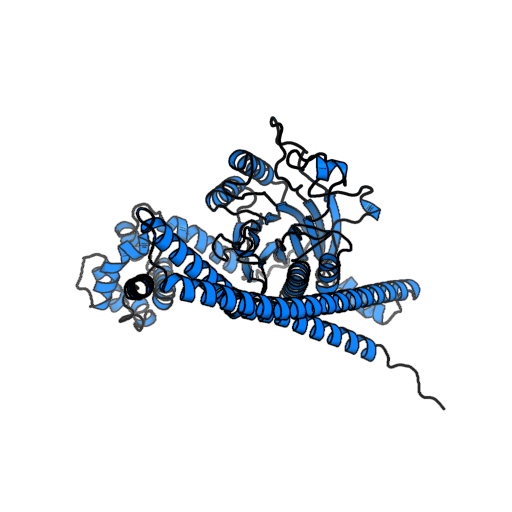 1 286 ? 15.601 4.986 0.186 1.00 94.81 286 ALA A N 1
ATOM 2308 C CA . ALA A 1 286 ? 15.031 6.313 -0.043 1.00 94.81 286 ALA A CA 1
ATOM 2309 C C . ALA A 1 286 ? 13.553 6.252 -0.449 1.00 94.81 286 ALA A C 1
ATOM 2311 O O . ALA A 1 286 ? 12.773 7.101 -0.027 1.00 94.81 286 ALA A O 1
ATOM 2312 N N . HIS A 1 287 ? 13.151 5.237 -1.221 1.00 95.38 287 HIS A N 1
ATOM 2313 C CA . HIS A 1 287 ? 11.757 5.062 -1.627 1.00 95.38 287 HIS A CA 1
ATOM 2314 C C . HIS A 1 287 ? 10.900 4.719 -0.419 1.00 95.38 287 HIS A C 1
ATOM 2316 O O . HIS A 1 287 ? 9.938 5.434 -0.157 1.00 95.38 287 HIS A O 1
ATOM 2322 N N . ARG A 1 288 ? 11.284 3.701 0.365 1.00 95.94 288 ARG A N 1
ATOM 2323 C CA . ARG A 1 288 ? 10.529 3.295 1.564 1.00 95.94 288 ARG A CA 1
ATOM 2324 C C . ARG A 1 288 ? 10.402 4.434 2.569 1.00 95.94 288 ARG A C 1
ATOM 2326 O O . ARG A 1 288 ? 9.324 4.651 3.108 1.00 95.94 288 ARG A O 1
ATOM 2333 N N . VAL A 1 289 ? 11.466 5.204 2.780 1.00 96.19 289 VAL A N 1
ATOM 2334 C CA . VAL A 1 289 ? 11.466 6.349 3.701 1.00 96.19 289 VAL A CA 1
ATOM 2335 C C . VAL A 1 289 ? 10.562 7.484 3.214 1.00 96.19 289 VAL A C 1
ATOM 2337 O O . VAL A 1 289 ? 9.803 8.042 4.006 1.00 96.19 289 VAL A O 1
ATOM 2340 N N . ILE A 1 290 ? 10.593 7.816 1.920 1.00 97.00 290 ILE A N 1
ATOM 2341 C CA . ILE A 1 290 ? 9.699 8.834 1.350 1.00 97.00 290 ILE A CA 1
ATOM 2342 C C . ILE A 1 290 ? 8.245 8.369 1.429 1.00 97.00 290 ILE A C 1
ATOM 2344 O O . ILE A 1 290 ? 7.393 9.140 1.857 1.00 97.00 290 ILE A O 1
ATOM 2348 N N . GLN A 1 291 ? 7.963 7.114 1.076 1.00 97.31 291 GLN A N 1
ATOM 2349 C CA . GLN A 1 291 ? 6.625 6.528 1.165 1.00 97.31 291 GLN A CA 1
ATOM 2350 C C . GLN A 1 291 ? 6.114 6.507 2.610 1.00 97.31 291 GLN A C 1
ATOM 2352 O O . GLN A 1 291 ? 4.961 6.853 2.857 1.00 97.31 291 GLN A O 1
ATOM 2357 N N . ALA A 1 292 ? 6.970 6.163 3.575 1.00 97.38 292 ALA A N 1
ATOM 2358 C CA . ALA A 1 292 ? 6.683 6.220 5.005 1.00 97.38 292 ALA A CA 1
ATOM 2359 C C . ALA A 1 292 ? 6.319 7.641 5.464 1.00 97.38 292 ALA A C 1
ATOM 2361 O O . ALA A 1 292 ? 5.279 7.844 6.095 1.00 97.38 292 ALA A O 1
ATOM 2362 N N . HIS A 1 293 ? 7.144 8.632 5.116 1.00 96.88 293 HIS A N 1
ATOM 2363 C CA . HIS A 1 293 ? 6.901 10.037 5.454 1.00 96.88 293 HIS A CA 1
ATOM 2364 C C . HIS A 1 293 ? 5.614 10.570 4.817 1.00 96.88 293 HIS A C 1
ATOM 2366 O O . HIS A 1 293 ? 4.778 11.155 5.503 1.00 96.88 293 HIS A O 1
ATOM 2372 N N . ASP A 1 294 ? 5.422 10.320 3.524 1.00 96.62 294 ASP A N 1
ATOM 2373 C CA . ASP A 1 294 ? 4.247 10.757 2.767 1.00 96.62 294 ASP A CA 1
ATOM 2374 C C . ASP A 1 294 ? 2.963 10.108 3.312 1.00 96.62 294 ASP A C 1
ATOM 2376 O O . ASP A 1 294 ? 1.969 10.784 3.572 1.00 96.62 294 ASP A O 1
ATOM 2380 N N . THR A 1 295 ? 3.012 8.811 3.636 1.00 97.75 295 THR A N 1
ATOM 2381 C CA . THR A 1 295 ? 1.918 8.099 4.320 1.00 97.75 295 THR A CA 1
ATOM 2382 C C . THR A 1 295 ? 1.585 8.735 5.666 1.00 97.75 295 THR A C 1
ATOM 2384 O O . THR A 1 295 ? 0.413 8.967 5.969 1.00 97.75 295 THR A O 1
ATOM 2387 N N . ALA A 1 296 ? 2.594 9.052 6.479 1.00 96.69 296 ALA A N 1
ATOM 2388 C CA . ALA A 1 296 ? 2.383 9.670 7.781 1.00 96.69 296 ALA A CA 1
ATOM 2389 C C . ALA A 1 296 ? 1.757 11.070 7.668 1.00 96.69 296 ALA A C 1
ATOM 2391 O O . ALA A 1 296 ? 0.812 11.377 8.400 1.00 96.69 296 ALA A O 1
ATOM 2392 N N . GLN A 1 297 ? 2.230 11.891 6.726 1.00 95.69 297 GLN A N 1
ATOM 2393 C CA . GLN A 1 297 ? 1.661 13.212 6.449 1.00 95.69 297 GLN A CA 1
ATOM 2394 C C . GLN A 1 297 ? 0.238 13.129 5.910 1.00 95.69 297 GLN A C 1
ATOM 2396 O O . GLN A 1 297 ? -0.620 13.928 6.297 1.00 95.69 297 GLN A O 1
ATOM 2401 N N . PHE A 1 298 ? -0.029 12.156 5.044 1.00 96.81 298 PHE A N 1
ATOM 2402 C CA . PHE A 1 298 ? -1.356 11.907 4.511 1.00 96.81 298 PHE A CA 1
ATOM 2403 C C . PHE A 1 298 ? -2.332 11.508 5.626 1.00 96.81 298 PHE A C 1
ATOM 2405 O O . PHE A 1 298 ? -3.421 12.078 5.724 1.00 96.81 298 PHE A O 1
ATOM 2412 N N . ILE A 1 299 ? -1.930 10.608 6.529 1.00 96.94 299 ILE A N 1
ATOM 2413 C CA . ILE A 1 299 ? -2.716 10.244 7.718 1.00 96.94 299 ILE A CA 1
ATOM 2414 C C . ILE A 1 299 ? -2.975 11.479 8.577 1.00 96.94 299 ILE A C 1
ATOM 2416 O O . ILE A 1 299 ? -4.125 11.746 8.920 1.00 96.94 299 ILE A O 1
ATOM 2420 N N . GLU A 1 300 ? -1.936 12.256 8.897 1.00 93.50 300 GLU A N 1
ATOM 2421 C CA . GLU A 1 300 ? -2.050 13.475 9.701 1.00 93.50 300 GLU A CA 1
ATOM 2422 C C . GLU A 1 300 ? -3.019 14.497 9.091 1.00 93.50 300 GLU A C 1
ATOM 2424 O O . GLU A 1 300 ? -3.920 14.983 9.778 1.00 93.50 300 GLU A O 1
ATOM 2429 N N . SER A 1 301 ? -2.899 14.749 7.790 1.00 94.31 301 SER A N 1
ATOM 2430 C CA . SER A 1 301 ? -3.715 15.726 7.061 1.00 94.31 301 SER A CA 1
ATOM 2431 C C . SER A 1 301 ? -5.174 15.290 6.899 1.00 94.31 301 SER A C 1
ATOM 2433 O O . SER A 1 301 ? -6.051 16.119 6.660 1.00 94.31 301 SER A O 1
ATOM 2435 N N . THR A 1 302 ? -5.460 13.992 7.043 1.00 95.38 302 THR A N 1
ATOM 2436 C CA . THR A 1 302 ? -6.795 13.419 6.817 1.00 95.38 302 THR A CA 1
ATOM 2437 C C . THR A 1 302 ? -7.472 12.875 8.079 1.00 95.38 302 THR A C 1
ATOM 2439 O O . THR A 1 302 ? -8.582 12.341 7.981 1.00 95.38 302 THR A O 1
ATOM 2442 N N . ARG A 1 303 ? -6.879 13.043 9.277 1.00 89.00 303 ARG A N 1
ATOM 2443 C CA . ARG A 1 303 ? -7.456 12.544 10.548 1.00 89.00 303 ARG A CA 1
ATOM 2444 C C . ARG A 1 303 ? -8.882 13.057 10.791 1.00 89.00 303 ARG A C 1
ATOM 2446 O O . ARG A 1 303 ? -9.744 12.282 11.197 1.00 89.00 303 ARG A O 1
ATOM 2453 N N . GLY A 1 304 ? -9.157 14.332 10.501 1.00 87.44 304 GLY A N 1
ATOM 2454 C CA . GLY A 1 304 ? -10.490 14.936 10.636 1.00 87.44 304 GLY A CA 1
ATOM 2455 C C . GLY A 1 304 ? -11.139 14.696 12.010 1.00 87.44 304 GLY A C 1
ATOM 2456 O O . GLY A 1 304 ? -10.470 14.744 13.035 1.00 87.44 304 GLY A O 1
ATOM 2457 N N . GLN A 1 305 ? -12.446 14.414 12.024 1.00 86.62 305 GLN A N 1
ATOM 2458 C CA . GLN A 1 305 ? -13.232 14.114 13.237 1.00 86.62 305 GLN A CA 1
ATOM 2459 C C . GLN A 1 305 ? -13.237 12.617 13.605 1.00 86.62 305 GLN A C 1
ATOM 2461 O O . GLN A 1 305 ? -14.150 12.138 14.275 1.00 86.62 305 GLN A O 1
ATOM 2466 N N . SER A 1 306 ? -12.256 11.855 13.125 1.00 92.75 306 SER A N 1
ATOM 2467 C CA . SER A 1 306 ? -12.194 10.416 13.356 1.00 92.75 306 SER A CA 1
ATOM 2468 C C . SER A 1 306 ? -12.014 10.076 14.837 1.00 92.75 306 SER A C 1
ATOM 2470 O O . SER A 1 306 ? -11.132 10.615 15.510 1.00 92.75 306 SER A O 1
ATOM 2472 N N . VAL A 1 307 ? -12.810 9.126 15.328 1.00 95.25 307 VAL A N 1
ATOM 2473 C CA . VAL A 1 307 ? -12.685 8.591 16.694 1.00 95.25 307 VAL A CA 1
ATOM 2474 C C . VAL A 1 307 ? -11.572 7.552 16.804 1.00 95.25 307 VAL A C 1
ATOM 2476 O O . VAL A 1 307 ? -11.035 7.333 17.888 1.00 95.25 307 VAL A O 1
ATOM 2479 N N . LEU A 1 308 ? -11.205 6.935 15.680 1.00 97.06 308 LEU A N 1
ATOM 2480 C CA . LEU A 1 308 ? -10.156 5.931 15.575 1.00 97.06 308 LEU A CA 1
ATOM 2481 C C . LEU A 1 308 ? -9.514 5.997 14.188 1.00 97.06 308 LEU A C 1
ATOM 2483 O O . LEU A 1 308 ? -10.187 5.812 13.174 1.00 97.06 308 LEU A O 1
ATOM 2487 N N . GLN A 1 309 ? -8.206 6.223 14.154 1.00 97.69 309 GLN A N 1
ATOM 2488 C CA . GLN A 1 309 ? -7.384 6.062 12.962 1.00 97.69 309 GLN A CA 1
ATOM 2489 C C . GLN A 1 309 ? -6.658 4.720 13.031 1.00 97.69 309 GLN A C 1
ATOM 2491 O O . GLN A 1 309 ? -6.086 4.400 14.072 1.00 97.69 309 GLN A O 1
ATOM 2496 N N . VAL A 1 310 ? -6.659 3.970 11.932 1.00 98.44 310 VAL A N 1
ATOM 2497 C CA . VAL A 1 310 ? -5.981 2.675 11.809 1.00 98.44 310 VAL A CA 1
ATOM 2498 C C . VAL A 1 310 ? -5.161 2.660 10.529 1.00 98.44 310 VAL A C 1
ATOM 2500 O O . VAL A 1 310 ? -5.734 2.835 9.464 1.00 98.44 310 VAL A O 1
ATOM 2503 N N . LEU A 1 311 ? -3.856 2.421 10.610 1.00 98.69 311 LEU A N 1
ATOM 2504 C CA . LEU A 1 311 ? -3.030 2.034 9.465 1.00 98.69 311 LEU A CA 1
ATOM 2505 C C . LEU A 1 311 ? -2.806 0.526 9.534 1.00 98.69 311 LEU A C 1
ATOM 2507 O O . LEU A 1 311 ? -2.300 0.031 10.538 1.00 98.69 311 LEU A O 1
ATOM 2511 N N . ALA A 1 312 ? -3.200 -0.195 8.493 1.00 98.56 312 ALA A N 1
ATOM 2512 C CA . ALA A 1 312 ? -3.147 -1.646 8.449 1.00 98.56 312 ALA A CA 1
ATOM 2513 C C . ALA A 1 312 ? -2.588 -2.119 7.102 1.00 98.56 312 ALA A C 1
ATOM 2515 O O . ALA A 1 312 ? -3.189 -1.837 6.063 1.00 98.56 312 ALA A O 1
ATOM 2516 N N . GLY A 1 313 ? -1.447 -2.806 7.113 1.00 98.25 313 GLY A N 1
ATOM 2517 C CA . GLY A 1 313 ? -0.834 -3.320 5.890 1.00 98.25 313 GLY A CA 1
ATOM 2518 C C . GLY A 1 313 ? 0.574 -3.877 6.047 1.00 98.25 313 GLY A C 1
ATOM 2519 O O . GLY A 1 313 ? 1.147 -3.839 7.138 1.00 98.25 313 GLY A O 1
ATOM 2520 N N . ASP A 1 314 ? 1.108 -4.364 4.930 1.00 98.19 314 ASP A N 1
ATOM 2521 C CA . ASP A 1 314 ? 2.510 -4.731 4.748 1.00 98.19 314 ASP A CA 1
ATOM 2522 C C . ASP A 1 314 ? 3.349 -3.466 4.535 1.00 98.19 314 ASP A C 1
ATOM 2524 O O . ASP A 1 314 ? 3.292 -2.798 3.500 1.00 98.19 314 ASP A O 1
ATOM 2528 N N . LEU A 1 315 ? 4.121 -3.090 5.545 1.00 97.25 315 LEU A N 1
ATOM 2529 C CA . LEU A 1 315 ? 4.906 -1.865 5.516 1.00 97.25 315 LEU A CA 1
ATOM 2530 C C . LEU A 1 315 ? 6.361 -2.106 5.095 1.00 97.25 315 LEU A C 1
ATOM 2532 O O . LEU A 1 315 ? 7.122 -1.140 5.066 1.00 97.25 315 LEU A O 1
ATOM 2536 N N . ASN A 1 316 ? 6.751 -3.344 4.753 1.00 96.81 316 ASN A N 1
ATOM 2537 C CA . ASN A 1 316 ? 8.097 -3.699 4.278 1.00 96.81 316 ASN A CA 1
ATOM 2538 C C . ASN A 1 316 ? 9.246 -3.079 5.107 1.00 96.81 316 ASN A C 1
ATOM 2540 O O . ASN A 1 316 ? 10.276 -2.646 4.586 1.00 96.81 316 ASN A O 1
ATOM 2544 N N . THR A 1 317 ? 9.049 -2.980 6.422 1.00 95.50 317 THR A N 1
ATOM 2545 C CA . THR A 1 317 ? 10.002 -2.381 7.362 1.00 95.50 317 THR A CA 1
ATOM 2546 C C . THR A 1 317 ? 9.892 -3.085 8.703 1.00 95.50 317 THR A C 1
ATOM 2548 O O . THR A 1 317 ? 8.782 -3.380 9.146 1.00 95.50 317 THR A O 1
ATOM 2551 N N . GLU A 1 318 ? 11.017 -3.359 9.360 1.00 94.50 318 GLU A N 1
ATOM 2552 C CA . GLU A 1 318 ? 11.029 -3.977 10.682 1.00 94.50 318 GLU A CA 1
ATOM 2553 C C . GLU A 1 318 ? 10.957 -2.937 11.810 1.00 94.50 318 GLU A C 1
ATOM 2555 O O . GLU A 1 318 ? 11.266 -1.755 11.621 1.00 94.50 318 GLU A O 1
ATOM 2560 N N . PRO A 1 319 ? 10.574 -3.350 13.029 1.00 92.25 319 PRO A N 1
ATOM 2561 C CA . PRO A 1 319 ? 10.524 -2.444 14.164 1.00 92.25 319 PRO A CA 1
ATOM 2562 C C . PRO A 1 319 ? 11.917 -1.887 14.467 1.00 92.25 319 PRO A C 1
ATOM 2564 O O . PRO A 1 319 ? 12.846 -2.637 14.754 1.00 92.25 319 PRO A O 1
ATOM 2567 N N . GLY A 1 320 ? 12.038 -0.561 14.452 1.00 91.44 320 GLY A N 1
ATOM 2568 C CA . GLY A 1 320 ? 13.301 0.150 14.672 1.00 91.44 320 GLY A CA 1
ATOM 2569 C C . GLY A 1 320 ? 14.013 0.585 13.389 1.00 91.44 320 GLY A C 1
ATOM 2570 O O . GLY A 1 320 ? 14.833 1.503 13.448 1.00 91.44 320 GLY A O 1
ATOM 2571 N N . ASP A 1 321 ? 13.650 0.030 12.231 1.00 95.06 321 ASP A N 1
ATOM 2572 C CA . ASP A 1 321 ? 14.133 0.537 10.948 1.00 95.06 321 ASP A CA 1
ATOM 2573 C C . ASP A 1 321 ? 13.659 1.980 10.723 1.00 95.06 321 ASP A C 1
ATOM 2575 O O . ASP A 1 321 ? 12.678 2.458 11.304 1.00 95.06 321 ASP A O 1
ATOM 2579 N N . LEU A 1 322 ? 14.360 2.701 9.853 1.00 95.94 322 LEU A N 1
ATOM 2580 C CA . LEU A 1 322 ? 14.103 4.118 9.634 1.00 95.94 322 LEU A CA 1
ATOM 2581 C C . LEU A 1 322 ? 12.674 4.407 9.145 1.00 95.94 322 LEU A C 1
ATOM 2583 O O . LEU A 1 322 ? 12.015 5.286 9.697 1.00 95.94 322 LEU A O 1
ATOM 2587 N N . ALA A 1 323 ? 12.175 3.660 8.154 1.00 96.56 323 ALA A N 1
ATOM 2588 C CA . ALA A 1 323 ? 10.819 3.843 7.632 1.00 96.56 323 ALA A CA 1
ATOM 2589 C C . ALA A 1 323 ? 9.751 3.603 8.719 1.00 96.56 323 ALA A C 1
ATOM 2591 O O . ALA A 1 323 ? 8.832 4.414 8.866 1.00 96.56 323 ALA A O 1
ATOM 2592 N N . TYR A 1 324 ? 9.920 2.564 9.546 1.00 96.56 324 TYR A N 1
ATOM 2593 C CA . TYR A 1 324 ? 9.083 2.316 10.723 1.00 96.56 324 TYR A CA 1
ATOM 2594 C C . TYR A 1 324 ? 9.099 3.499 11.704 1.00 96.56 324 TYR A C 1
ATOM 2596 O O . TYR A 1 324 ? 8.042 3.990 12.110 1.00 96.56 324 TYR A O 1
ATOM 2604 N N . ARG A 1 325 ? 10.290 3.993 12.073 1.00 96.44 325 ARG A N 1
ATOM 2605 C CA . ARG A 1 325 ? 10.437 5.113 13.020 1.00 96.44 325 ARG A CA 1
ATOM 2606 C C . ARG A 1 325 ? 9.789 6.386 12.484 1.00 96.44 325 ARG A C 1
ATOM 2608 O O . ARG A 1 325 ? 9.064 7.046 13.228 1.00 96.44 325 ARG A O 1
ATOM 2615 N N . VAL A 1 326 ? 9.974 6.698 11.199 1.00 95.88 326 VAL A N 1
ATOM 2616 C CA . VAL A 1 326 ? 9.320 7.836 10.529 1.00 95.88 326 VAL A CA 1
ATOM 2617 C C . VAL A 1 326 ? 7.799 7.707 10.586 1.00 95.88 326 VAL A C 1
ATOM 2619 O O . VAL A 1 326 ? 7.134 8.664 10.988 1.00 95.88 326 VAL A O 1
ATOM 2622 N N . LEU A 1 327 ? 7.249 6.535 10.243 1.00 95.38 327 LEU A N 1
ATOM 2623 C CA . LEU A 1 327 ? 5.807 6.282 10.280 1.00 95.38 327 LEU A CA 1
ATOM 2624 C C . LEU A 1 327 ? 5.239 6.492 11.679 1.00 95.38 327 LEU A C 1
ATOM 2626 O O . LEU A 1 327 ? 4.326 7.299 11.844 1.00 95.38 327 LEU A O 1
ATOM 2630 N N . VAL A 1 328 ? 5.779 5.813 12.691 1.00 93.69 328 VAL A N 1
ATOM 2631 C CA . VAL A 1 328 ? 5.266 5.869 14.070 1.00 93.69 328 VAL A CA 1
ATOM 2632 C C . VAL A 1 328 ? 5.351 7.286 14.637 1.00 93.69 328 VAL A C 1
ATOM 2634 O O . VAL A 1 328 ? 4.367 7.802 15.169 1.00 93.69 328 VAL A O 1
ATOM 2637 N N . THR A 1 329 ? 6.499 7.948 14.486 1.00 91.88 329 THR A N 1
ATOM 2638 C CA . THR A 1 329 ? 6.717 9.280 15.069 1.00 91.88 329 THR A CA 1
ATOM 2639 C C . THR A 1 329 ? 5.912 10.369 14.363 1.00 91.88 329 THR A C 1
ATOM 2641 O O . THR A 1 329 ? 5.231 11.153 15.024 1.00 91.88 329 THR A O 1
ATOM 2644 N N . SER A 1 330 ? 5.917 10.391 13.028 1.00 90.00 330 SER A N 1
ATOM 2645 C CA . SER A 1 330 ? 5.248 11.441 12.250 1.00 90.00 330 SER A CA 1
ATOM 2646 C C . SER A 1 330 ? 3.727 11.259 12.242 1.00 90.00 330 SER A C 1
ATOM 2648 O O . SER A 1 330 ? 2.978 12.223 12.382 1.00 90.00 330 SER A O 1
ATOM 2650 N N . SER A 1 331 ? 3.235 10.017 12.164 1.00 92.62 331 SER A N 1
ATOM 2651 C CA . SER A 1 331 ? 1.791 9.744 12.197 1.00 92.62 331 SER A CA 1
ATOM 2652 C C . SER A 1 331 ? 1.212 9.696 13.614 1.00 92.62 331 SER A C 1
ATOM 2654 O O . SER A 1 331 ? -0.015 9.704 13.761 1.00 92.62 331 SER A O 1
ATOM 2656 N N . LYS A 1 332 ? 2.055 9.646 14.656 1.00 91.50 332 LYS A N 1
ATOM 2657 C CA . LYS A 1 332 ? 1.658 9.490 16.069 1.00 91.50 332 LYS A CA 1
ATOM 2658 C C . LYS A 1 332 ? 0.759 8.269 16.313 1.00 91.50 332 LYS A C 1
ATOM 2660 O O . LYS A 1 332 ? -0.003 8.239 17.284 1.00 91.50 332 LYS A O 1
ATOM 2665 N N . LEU A 1 333 ? 0.797 7.291 15.408 1.00 94.19 333 LEU A N 1
ATOM 2666 C CA . LEU A 1 333 ? 0.123 6.013 15.574 1.00 94.19 333 LEU A CA 1
ATOM 2667 C C . LEU A 1 333 ? 0.934 5.145 16.534 1.00 94.19 333 LEU A C 1
ATOM 2669 O O . LEU A 1 333 ? 2.160 5.210 16.580 1.00 94.19 333 LEU A O 1
ATOM 2673 N N . LYS A 1 334 ? 0.237 4.314 17.298 1.00 93.62 334 LYS A N 1
ATOM 2674 C CA . LYS A 1 334 ? 0.830 3.289 18.151 1.00 93.62 334 LYS A CA 1
ATOM 2675 C C . LYS A 1 334 ? 0.764 1.954 17.433 1.00 93.62 334 LYS A C 1
ATOM 2677 O O . LYS A 1 334 ? -0.280 1.611 16.884 1.00 93.62 334 LYS A O 1
ATOM 2682 N N . ASP A 1 335 ? 1.853 1.203 17.464 1.00 94.62 335 ASP A N 1
ATOM 2683 C CA . ASP A 1 335 ? 1.840 -0.196 17.049 1.00 94.62 335 ASP A CA 1
ATOM 2684 C C . ASP A 1 335 ? 0.943 -1.009 18.001 1.00 94.62 335 ASP A C 1
ATOM 2686 O O . ASP A 1 335 ? 0.987 -0.814 19.218 1.00 94.62 335 ASP A O 1
ATOM 2690 N N . SER A 1 336 ? 0.095 -1.884 17.455 1.00 94.19 336 SER A N 1
ATOM 2691 C CA . SER A 1 336 ? -0.709 -2.808 18.265 1.00 94.19 336 SER A CA 1
ATOM 2692 C C . SER A 1 336 ? 0.125 -3.919 18.893 1.00 94.19 336 SER A C 1
ATOM 2694 O O . SER A 1 336 ? -0.317 -4.527 19.861 1.00 94.19 336 SER A O 1
ATOM 2696 N N . TYR A 1 337 ? 1.323 -4.191 18.382 1.00 91.19 337 TYR A N 1
ATOM 2697 C CA . TYR A 1 337 ? 2.231 -5.129 19.018 1.00 91.19 337 TYR A CA 1
ATOM 2698 C C . TYR A 1 337 ? 3.057 -4.432 20.108 1.00 91.19 337 TYR A C 1
ATOM 2700 O O . TYR A 1 337 ? 3.850 -3.531 19.829 1.00 91.19 337 TYR A O 1
ATOM 2708 N N . ASP A 1 338 ? 2.933 -4.902 21.350 1.00 77.25 338 ASP A N 1
ATOM 2709 C CA . ASP A 1 338 ? 3.804 -4.515 22.459 1.00 77.25 338 ASP A CA 1
ATOM 2710 C C . ASP A 1 338 ? 4.555 -5.735 23.010 1.00 77.25 338 ASP A C 1
ATOM 2712 O O . ASP A 1 338 ? 3.993 -6.665 23.594 1.00 77.25 338 ASP A O 1
ATOM 2716 N N . ARG A 1 339 ? 5.884 -5.707 22.854 1.00 68.25 339 ARG A N 1
ATOM 2717 C CA . ARG A 1 339 ? 6.785 -6.780 23.293 1.00 68.25 339 ARG A CA 1
ATOM 2718 C C . ARG A 1 339 ? 6.680 -7.056 24.795 1.00 68.25 339 ARG A C 1
ATOM 2720 O O . ARG A 1 339 ? 6.894 -8.196 25.202 1.00 68.25 339 ARG A O 1
ATOM 2727 N N . LYS A 1 340 ? 6.371 -6.042 25.616 1.00 65.19 340 LYS A N 1
ATOM 2728 C CA . LYS A 1 340 ? 6.268 -6.195 27.077 1.00 65.19 340 LYS A CA 1
ATOM 2729 C C . LYS A 1 340 ? 5.022 -6.976 27.492 1.00 65.19 340 LYS A C 1
ATOM 2731 O O . LYS A 1 340 ? 5.053 -7.631 28.528 1.00 65.19 340 LYS A O 1
ATOM 2736 N N . SER A 1 341 ? 3.956 -6.926 26.696 1.00 60.47 341 SER A N 1
ATOM 2737 C CA . SER A 1 341 ? 2.681 -7.585 26.991 1.00 60.47 341 SER A CA 1
ATOM 2738 C C . SER A 1 341 ? 2.485 -8.922 26.263 1.00 60.47 341 SER A C 1
ATOM 2740 O O . SER A 1 341 ? 1.736 -9.756 26.761 1.00 60.47 341 SER A O 1
ATOM 2742 N N . ILE A 1 342 ? 3.169 -9.163 25.133 1.00 64.62 342 ILE A N 1
ATOM 2743 C CA . ILE A 1 342 ? 2.885 -10.304 24.231 1.00 64.62 342 ILE A CA 1
ATOM 2744 C C . ILE A 1 342 ? 3.950 -11.429 24.295 1.00 64.62 342 ILE A C 1
ATOM 2746 O O . ILE A 1 342 ? 3.741 -12.529 23.791 1.00 64.62 342 ILE A O 1
ATOM 2750 N N . GLY A 1 343 ? 5.077 -11.220 24.987 1.00 51.75 343 GLY A N 1
ATOM 2751 C CA . GLY A 1 343 ? 5.974 -12.295 25.455 1.00 51.75 343 GLY A CA 1
ATOM 2752 C C . GLY A 1 343 ? 6.816 -13.045 24.406 1.00 51.75 343 GLY A C 1
ATOM 2753 O O . GLY A 1 343 ? 7.793 -13.686 24.786 1.00 51.75 343 GLY A O 1
ATOM 2754 N N . SER A 1 344 ? 6.533 -12.941 23.103 1.00 58.19 344 SER A N 1
ATOM 2755 C CA . SER A 1 344 ? 7.342 -13.568 22.043 1.00 58.19 344 SER A CA 1
ATOM 2756 C C . SER A 1 344 ? 7.412 -12.705 20.785 1.00 58.19 344 SER A C 1
ATOM 2758 O O . SER A 1 344 ? 6.439 -12.045 20.443 1.00 58.19 344 SER A O 1
ATOM 2760 N N . ALA A 1 345 ? 8.573 -12.689 20.118 1.00 61.97 345 ALA A N 1
ATOM 2761 C CA . ALA A 1 345 ? 8.747 -12.007 18.839 1.00 61.97 345 ALA A CA 1
ATOM 2762 C C . ALA A 1 345 ? 7.935 -12.729 17.757 1.00 61.97 345 ALA A C 1
ATOM 2764 O O . ALA A 1 345 ? 8.173 -13.905 17.493 1.00 61.97 345 ALA A O 1
ATOM 2765 N N . VAL A 1 346 ? 6.993 -12.011 17.150 1.00 82.44 346 VAL A N 1
ATOM 2766 C CA . VAL A 1 346 ? 6.092 -12.537 16.125 1.00 82.44 346 VAL A CA 1
ATOM 2767 C C . VAL A 1 346 ? 6.551 -12.018 14.765 1.00 82.44 346 VAL A C 1
ATOM 2769 O O . VAL A 1 346 ? 6.388 -10.832 14.475 1.00 82.44 346 VAL A O 1
ATOM 2772 N N . GLY A 1 347 ? 7.166 -12.882 13.957 1.00 92.06 347 GLY A N 1
ATOM 2773 C CA . GLY A 1 347 ? 7.391 -12.594 12.543 1.00 92.06 347 GLY A CA 1
ATOM 2774 C C . GLY A 1 347 ? 6.093 -12.723 11.753 1.00 92.06 347 GLY A C 1
ATOM 2775 O O . GLY A 1 347 ? 5.202 -13.482 12.127 1.00 92.06 347 GLY A O 1
ATOM 2776 N N . THR A 1 348 ? 5.991 -11.958 10.676 1.00 95.81 348 THR A N 1
ATOM 2777 C CA . THR A 1 348 ? 4.857 -11.952 9.751 1.00 95.81 348 THR A CA 1
ATOM 2778 C C . THR A 1 348 ? 5.264 -12.333 8.334 1.00 95.81 348 THR A C 1
ATOM 2780 O O . THR A 1 348 ? 4.399 -12.541 7.500 1.00 95.81 348 THR A O 1
ATOM 2783 N N . ASN A 1 349 ? 6.561 -12.464 8.056 1.00 95.94 349 ASN A N 1
ATOM 2784 C CA . ASN A 1 349 ? 7.091 -12.894 6.769 1.00 95.94 349 ASN A CA 1
ATOM 2785 C C . ASN A 1 349 ? 8.416 -13.645 6.967 1.00 95.94 349 ASN A C 1
ATOM 2787 O O . ASN A 1 349 ? 9.092 -13.468 7.984 1.00 95.94 349 ASN A O 1
ATOM 2791 N N . GLU A 1 350 ? 8.779 -14.510 6.018 1.00 94.44 350 GLU A N 1
ATOM 2792 C CA . GLU A 1 350 ? 9.976 -15.366 6.091 1.00 94.44 350 GLU A CA 1
ATOM 2793 C C . GLU A 1 350 ? 10.067 -16.218 7.379 1.00 94.44 350 GLU A C 1
ATOM 2795 O O . GLU A 1 350 ? 11.148 -16.579 7.850 1.00 94.44 350 GLU A O 1
ATOM 2800 N N . CYS A 1 351 ? 8.929 -16.571 7.980 1.00 92.75 351 CYS A N 1
ATOM 2801 C CA . CYS A 1 351 ? 8.893 -17.428 9.163 1.00 92.75 351 CYS A CA 1
ATOM 2802 C C . CYS A 1 351 ? 9.229 -18.877 8.787 1.00 92.75 351 CYS A C 1
ATOM 2804 O O . CYS A 1 351 ? 8.705 -19.397 7.803 1.00 92.75 351 CYS A O 1
ATOM 2806 N N . HIS A 1 352 ? 10.039 -19.577 9.588 1.00 93.38 352 HIS A N 1
ATOM 2807 C CA . HIS A 1 352 ? 10.378 -20.986 9.319 1.00 93.38 352 HIS A CA 1
ATOM 2808 C C . HIS A 1 352 ? 9.156 -21.920 9.307 1.00 93.38 352 HIS A C 1
ATOM 2810 O O . HIS A 1 352 ? 9.190 -22.982 8.686 1.00 93.38 352 HIS A O 1
ATOM 2816 N N . THR A 1 353 ? 8.090 -21.538 10.013 1.00 92.25 353 THR A N 1
ATOM 2817 C CA . THR A 1 353 ? 6.820 -22.259 10.025 1.00 92.25 353 THR A CA 1
ATOM 2818 C C . THR A 1 353 ? 6.057 -22.081 8.721 1.00 92.25 353 THR A C 1
ATOM 2820 O O . THR A 1 353 ? 5.311 -22.985 8.362 1.00 92.25 353 THR A O 1
ATOM 2823 N N . ASN A 1 354 ? 6.238 -20.989 7.975 1.00 95.94 354 ASN A N 1
ATOM 2824 C CA . ASN A 1 354 ? 5.514 -20.725 6.734 1.00 95.94 354 ASN A CA 1
ATOM 2825 C C . ASN A 1 354 ? 6.042 -21.599 5.581 1.00 95.94 354 ASN A C 1
ATOM 2827 O O . ASN A 1 354 ? 7.247 -21.717 5.359 1.00 95.94 354 ASN A O 1
ATOM 2831 N N . SER A 1 355 ? 5.136 -22.239 4.835 1.00 96.94 355 SER A N 1
ATOM 2832 C CA . SER A 1 355 ? 5.506 -23.201 3.785 1.00 96.94 355 SER A CA 1
ATOM 2833 C C . SER A 1 355 ? 6.179 -22.588 2.555 1.00 96.94 355 SER A C 1
ATOM 2835 O O . SER A 1 355 ? 6.725 -23.332 1.741 1.00 96.94 355 SER A O 1
ATOM 2837 N N . TYR A 1 356 ? 6.070 -21.273 2.365 1.00 96.81 356 TYR A N 1
ATOM 2838 C CA . TYR A 1 356 ? 6.625 -20.567 1.208 1.00 96.81 356 TYR A CA 1
ATOM 2839 C C . TYR A 1 356 ? 7.970 -19.904 1.492 1.00 96.81 356 TYR A C 1
ATOM 2841 O O . TYR A 1 356 ? 8.619 -19.439 0.556 1.00 96.81 356 TYR A O 1
ATOM 2849 N N . THR A 1 357 ? 8.413 -19.909 2.749 1.00 95.62 357 THR A N 1
ATOM 2850 C CA . THR A 1 357 ? 9.693 -19.330 3.147 1.00 95.62 357 THR A CA 1
ATOM 2851 C C . THR A 1 357 ? 10.859 -20.075 2.504 1.00 95.62 357 THR A C 1
ATOM 2853 O O . THR A 1 357 ? 10.933 -21.307 2.542 1.00 95.62 357 THR A O 1
ATOM 2856 N N . ASP A 1 358 ? 11.814 -19.322 1.952 1.00 93.25 358 ASP A N 1
ATOM 2857 C CA . ASP A 1 358 ? 13.057 -19.892 1.440 1.00 93.25 358 ASP A CA 1
ATOM 2858 C C . ASP A 1 358 ? 13.820 -20.637 2.561 1.00 93.25 358 ASP A C 1
ATOM 2860 O O . ASP A 1 358 ? 14.039 -20.076 3.641 1.00 93.25 358 ASP A O 1
ATOM 2864 N N . PRO A 1 359 ? 14.283 -21.883 2.336 1.00 93.50 359 PRO A N 1
ATOM 2865 C CA . PRO A 1 359 ? 14.982 -22.653 3.364 1.00 93.50 359 PRO A CA 1
ATOM 2866 C C . PRO A 1 359 ? 16.257 -21.994 3.903 1.00 93.50 359 PRO A C 1
ATOM 2868 O O . PRO A 1 359 ? 16.684 -22.311 5.015 1.00 93.50 359 PRO A O 1
ATOM 2871 N N . THR A 1 360 ? 16.905 -21.122 3.129 1.00 92.81 360 THR A N 1
ATOM 2872 C CA . THR A 1 360 ? 18.083 -20.363 3.564 1.00 92.81 360 THR A CA 1
ATOM 2873 C C . THR A 1 360 ? 17.664 -19.226 4.485 1.00 92.81 360 THR A C 1
ATOM 2875 O O . THR A 1 360 ? 18.242 -19.094 5.564 1.00 92.81 360 THR A O 1
ATOM 2878 N N . ALA A 1 361 ? 16.627 -18.468 4.114 1.00 89.94 361 ALA A N 1
ATOM 2879 C CA . ALA A 1 361 ? 16.058 -17.409 4.952 1.00 89.94 361 ALA A CA 1
ATOM 2880 C C . ALA A 1 361 ? 15.562 -17.963 6.300 1.00 89.94 361 ALA A C 1
ATOM 2882 O O . ALA A 1 361 ? 15.979 -17.487 7.357 1.00 89.94 361 ALA A O 1
ATOM 2883 N N . ALA A 1 362 ? 14.804 -19.068 6.275 1.00 91.44 362 ALA A N 1
ATOM 2884 C CA . ALA A 1 362 ? 14.318 -19.752 7.477 1.00 91.44 362 ALA A CA 1
ATOM 2885 C C . ALA A 1 362 ? 15.447 -20.210 8.421 1.00 91.44 362 ALA A C 1
ATOM 2887 O O . ALA A 1 362 ? 15.263 -20.258 9.635 1.00 91.44 362 ALA A O 1
ATOM 2888 N N . LYS A 1 363 ? 16.625 -20.561 7.887 1.00 92.75 363 LYS A N 1
ATOM 2889 C CA . LYS A 1 363 ? 17.796 -20.931 8.701 1.00 92.75 363 LYS A CA 1
ATOM 2890 C C . LYS A 1 363 ? 18.504 -19.718 9.295 1.00 92.75 363 LYS A C 1
ATOM 2892 O O . LYS A 1 363 ? 19.024 -19.816 10.402 1.00 92.75 363 LYS A O 1
ATOM 2897 N N . GLN A 1 364 ? 18.563 -18.609 8.559 1.00 89.88 364 GLN A N 1
ATOM 2898 C CA . GLN A 1 364 ? 19.234 -17.385 8.998 1.00 89.88 364 GLN A CA 1
ATOM 2899 C C . GLN A 1 364 ? 18.434 -16.659 10.085 1.00 89.88 364 GLN A C 1
ATOM 2901 O O . GLN A 1 364 ? 19.010 -16.240 11.087 1.00 89.88 364 GLN A O 1
ATOM 2906 N N . GLN A 1 365 ? 17.115 -16.554 9.911 1.00 89.56 365 GLN A N 1
ATOM 2907 C CA . GLN A 1 365 ? 16.212 -15.882 10.843 1.00 89.56 365 GLN A CA 1
ATOM 2908 C C . GLN A 1 365 ? 14.947 -16.733 11.058 1.00 89.56 365 GLN A C 1
ATOM 2910 O O . GLN A 1 365 ? 13.907 -16.455 10.469 1.00 89.56 365 GLN A O 1
ATOM 2915 N N . PRO A 1 366 ? 14.990 -17.764 11.930 1.00 89.81 366 PRO A N 1
ATOM 2916 C CA . PRO A 1 366 ? 13.876 -18.707 12.093 1.00 89.81 366 PRO A CA 1
ATOM 2917 C C . PRO A 1 366 ? 12.550 -18.064 12.509 1.00 89.81 366 PRO A C 1
ATOM 2919 O O . PRO A 1 366 ? 11.479 -18.504 12.092 1.00 89.81 366 PRO A O 1
ATOM 2922 N N . ASN A 1 367 ? 12.610 -16.997 13.307 1.00 90.31 367 ASN A N 1
ATOM 2923 C CA . ASN A 1 367 ? 11.417 -16.275 13.750 1.00 90.31 367 ASN A CA 1
ATOM 2924 C C . ASN A 1 367 ? 10.807 -15.386 12.652 1.00 90.31 367 ASN A C 1
ATOM 2926 O O . ASN A 1 367 ? 9.760 -14.795 12.888 1.00 90.31 367 ASN A O 1
ATOM 2930 N N . GLY A 1 368 ? 11.433 -15.300 11.473 1.00 92.94 368 GLY A N 1
ATOM 2931 C CA . GLY A 1 368 ? 11.028 -14.411 10.391 1.00 92.94 368 GLY A CA 1
ATOM 2932 C C . GLY A 1 368 ? 11.202 -12.930 10.725 1.00 92.94 368 GLY A C 1
ATOM 2933 O O . GLY A 1 368 ? 11.754 -12.558 11.768 1.00 92.94 368 GLY A O 1
ATOM 2934 N N . LYS A 1 369 ? 10.726 -12.088 9.814 1.00 93.31 369 LYS A N 1
ATOM 2935 C CA . LYS A 1 369 ? 10.707 -10.624 9.900 1.00 93.31 369 LYS A CA 1
ATOM 2936 C C . LYS A 1 369 ? 9.308 -10.160 10.275 1.00 93.31 369 LYS A C 1
ATOM 2938 O O . LYS A 1 369 ? 8.331 -10.778 9.862 1.00 93.31 369 LYS A O 1
ATOM 2943 N N . ARG A 1 370 ? 9.188 -9.064 11.025 1.00 95.12 370 ARG A N 1
ATOM 2944 C CA . ARG A 1 370 ? 7.887 -8.433 11.304 1.00 95.12 370 ARG A CA 1
ATOM 2945 C C . ARG A 1 370 ? 7.733 -7.207 10.423 1.00 95.12 370 ARG A C 1
ATOM 2947 O O . ARG A 1 370 ? 8.344 -6.187 10.715 1.00 95.12 370 ARG A O 1
ATOM 2954 N N . ILE A 1 371 ? 6.943 -7.325 9.364 1.00 96.94 371 ILE A N 1
ATOM 2955 C CA . ILE A 1 371 ? 6.746 -6.259 8.373 1.00 96.94 371 ILE A CA 1
ATOM 2956 C C . ILE A 1 371 ? 5.272 -5.914 8.133 1.00 96.94 371 ILE A C 1
ATOM 2958 O O . ILE A 1 371 ? 4.983 -4.899 7.505 1.00 96.94 371 ILE A O 1
ATOM 2962 N N . ASP A 1 372 ? 4.348 -6.681 8.710 1.00 98.19 372 ASP A N 1
ATOM 2963 C CA . ASP A 1 372 ? 2.909 -6.438 8.653 1.00 98.19 372 ASP A CA 1
ATOM 2964 C C . ASP A 1 372 ? 2.419 -5.848 9.977 1.00 98.19 372 ASP A C 1
ATOM 2966 O O . ASP A 1 372 ? 2.777 -6.310 11.066 1.00 98.19 372 ASP A O 1
ATOM 2970 N N . TYR A 1 373 ? 1.585 -4.810 9.896 1.00 97.81 373 TYR A N 1
ATOM 2971 C CA . TYR A 1 373 ? 1.208 -4.025 11.068 1.00 97.81 373 TYR A CA 1
ATOM 2972 C C . TYR A 1 373 ? -0.268 -3.669 11.082 1.00 97.81 373 TYR A C 1
ATOM 2974 O O . TYR A 1 373 ? -0.855 -3.332 10.057 1.00 97.81 373 TYR A O 1
ATOM 2982 N N . VAL A 1 374 ? -0.829 -3.623 12.291 1.00 98.19 374 VAL A N 1
ATOM 2983 C CA . VAL A 1 374 ? -1.996 -2.797 12.610 1.00 98.19 374 VAL A CA 1
ATOM 2984 C C . VAL A 1 374 ? -1.528 -1.731 13.593 1.00 98.19 374 VAL A C 1
ATOM 2986 O O . VAL A 1 374 ? -1.213 -2.037 14.743 1.00 98.19 374 VAL A O 1
ATOM 2989 N N . MET A 1 375 ? -1.461 -0.483 13.140 1.00 97.75 375 MET A N 1
ATOM 2990 C CA . MET A 1 375 ? -1.135 0.684 13.955 1.00 97.75 375 MET A CA 1
ATOM 2991 C C . MET A 1 375 ? -2.381 1.542 14.152 1.00 97.75 375 MET A C 1
ATOM 2993 O O . MET A 1 375 ? -3.211 1.648 13.250 1.00 97.75 375 MET A O 1
ATOM 2997 N N . TYR A 1 376 ? -2.529 2.179 15.311 1.00 97.38 376 TYR A N 1
ATOM 2998 C CA . TYR A 1 376 ? -3.744 2.917 15.635 1.00 97.38 376 TYR A CA 1
ATOM 2999 C C . TYR A 1 376 ? -3.508 4.194 16.445 1.00 97.38 376 TYR A C 1
ATOM 3001 O O . TYR A 1 376 ? -2.566 4.309 17.226 1.00 97.38 376 TYR A O 1
ATOM 3009 N N . ARG A 1 377 ? -4.417 5.160 16.296 1.00 95.44 377 ARG A N 1
ATOM 3010 C CA . ARG A 1 377 ? -4.545 6.333 17.170 1.00 95.44 377 ARG A CA 1
ATOM 3011 C C . ARG A 1 377 ? -6.009 6.539 17.510 1.00 95.44 377 ARG A C 1
ATOM 3013 O O . ARG A 1 377 ? -6.866 6.582 16.632 1.00 95.44 377 ARG A O 1
ATOM 3020 N N . ILE A 1 378 ? -6.276 6.709 18.795 1.00 94.69 378 ILE A N 1
ATOM 3021 C CA . ILE A 1 378 ? -7.603 7.035 19.309 1.00 94.69 378 ILE A CA 1
ATOM 3022 C C . ILE A 1 378 ? -7.771 8.557 19.286 1.00 94.69 378 ILE A C 1
ATOM 3024 O O . ILE A 1 378 ? -6.835 9.289 19.609 1.00 94.69 378 ILE A O 1
ATOM 3028 N N . GLY A 1 379 ? -8.937 9.028 18.845 1.00 91.50 379 GLY A N 1
ATOM 3029 C CA . GLY A 1 379 ? -9.264 10.452 18.806 1.00 91.50 379 GLY A CA 1
ATOM 3030 C C . GLY A 1 379 ? -9.347 11.056 20.209 1.00 91.50 379 GLY A C 1
ATOM 3031 O O . GLY A 1 379 ? -9.719 10.384 21.162 1.00 91.50 379 GLY A O 1
ATOM 3032 N N . ASP A 1 380 ? -9.051 12.349 20.337 1.00 88.06 380 ASP A N 1
ATOM 3033 C CA . ASP A 1 380 ? -8.792 12.986 21.641 1.00 88.06 380 ASP A CA 1
ATOM 3034 C C . ASP A 1 380 ? -10.016 13.041 22.583 1.00 88.06 380 ASP A C 1
ATOM 3036 O O . ASP A 1 380 ? -9.878 13.253 23.783 1.00 88.06 380 ASP A O 1
ATOM 3040 N N . SER A 1 381 ? -11.229 12.841 22.053 1.00 87.69 381 SER A N 1
ATOM 3041 C CA . SER A 1 381 ? -12.482 12.763 22.832 1.00 87.69 381 SER A CA 1
ATOM 3042 C C . SER A 1 381 ? -12.861 11.339 23.264 1.00 87.69 381 SER A C 1
ATOM 3044 O O . SER A 1 381 ? -13.956 11.123 23.795 1.00 87.69 381 SER A O 1
ATOM 3046 N N . TYR A 1 382 ? -11.993 10.366 22.994 1.00 90.50 382 TYR A N 1
ATOM 3047 C CA . TYR A 1 382 ? -12.192 8.960 23.303 1.00 90.50 382 TYR A CA 1
ATOM 3048 C C . TYR A 1 382 ? -11.007 8.420 24.098 1.00 90.50 382 TYR A C 1
ATOM 3050 O O . TYR A 1 382 ? -9.852 8.766 23.869 1.00 90.50 382 TYR A O 1
ATOM 3058 N N . GLU A 1 383 ? -11.312 7.512 25.010 1.00 90.69 383 GLU A N 1
ATOM 3059 C CA . GLU A 1 383 ? -10.336 6.666 25.679 1.00 90.69 383 GLU A CA 1
ATOM 3060 C C . GLU A 1 383 ? -10.472 5.253 25.133 1.00 90.69 383 GLU A C 1
ATOM 3062 O O . GLU A 1 383 ? -11.558 4.808 24.763 1.00 90.69 383 GLU A O 1
ATOM 3067 N N . GLY A 1 384 ? -9.377 4.511 25.091 1.00 89.56 384 GLY A N 1
ATOM 3068 C CA . GLY A 1 384 ? -9.437 3.124 24.679 1.00 89.56 384 GLY A CA 1
ATOM 3069 C C . G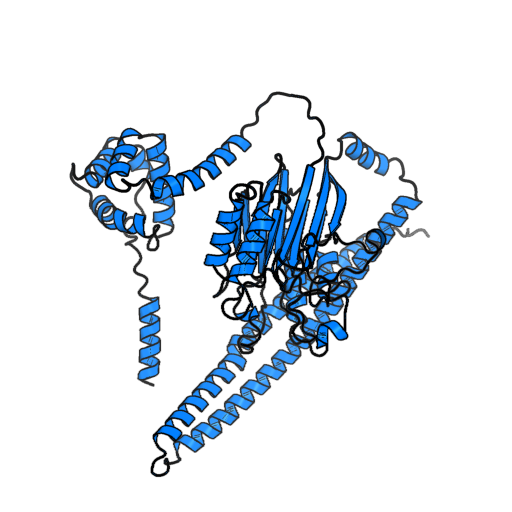LY A 1 384 ? -8.093 2.439 24.749 1.00 89.56 384 GLY A C 1
ATOM 3070 O O . GLY A 1 384 ? -7.066 3.049 25.055 1.00 89.56 384 GLY A O 1
ATOM 3071 N N . ARG A 1 385 ? -8.116 1.138 24.495 1.00 91.06 385 ARG A N 1
ATOM 3072 C CA . ARG A 1 385 ? -6.938 0.284 24.604 1.00 91.06 385 ARG A CA 1
ATOM 3073 C C . ARG A 1 385 ? -7.038 -0.908 23.671 1.00 91.06 385 ARG A C 1
ATOM 3075 O O . ARG A 1 385 ? -8.123 -1.287 23.228 1.00 91.06 385 ARG A O 1
ATOM 3082 N N . LEU A 1 386 ? -5.887 -1.517 23.435 1.00 94.00 386 LEU A N 1
ATOM 3083 C CA . LEU A 1 386 ? -5.796 -2.838 22.849 1.00 94.00 386 LEU A CA 1
ATOM 3084 C C . LEU A 1 386 ? -6.375 -3.876 23.819 1.00 94.00 386 LEU A C 1
ATOM 3086 O O . LEU A 1 386 ? -6.077 -3.866 25.017 1.00 94.00 386 LEU A O 1
ATOM 3090 N N . LEU A 1 387 ? -7.245 -4.733 23.296 1.00 92.94 387 LEU A N 1
ATOM 3091 C CA . LEU A 1 387 ? -7.753 -5.913 23.986 1.00 92.94 387 LEU A CA 1
ATOM 3092 C C . LEU A 1 387 ? -6.940 -7.153 23.626 1.00 92.94 387 LEU A C 1
ATOM 3094 O O . LEU A 1 387 ? -6.668 -7.969 24.499 1.00 92.94 387 LEU A O 1
ATOM 3098 N N . GLU A 1 388 ? -6.574 -7.290 22.354 1.00 93.12 388 GLU A N 1
ATOM 3099 C CA . GLU A 1 388 ? -5.947 -8.496 21.825 1.00 93.12 388 GLU A CA 1
ATOM 3100 C C . GLU A 1 388 ? -5.095 -8.158 20.600 1.00 93.12 388 GLU A C 1
ATOM 3102 O O . GLU A 1 388 ? -5.498 -7.338 19.774 1.00 93.12 388 GLU A O 1
ATOM 3107 N N . HIS A 1 389 ? -3.946 -8.818 20.475 1.00 94.19 389 HIS A N 1
ATOM 3108 C CA . HIS A 1 389 ? -3.125 -8.856 19.269 1.00 94.19 389 HIS A CA 1
ATOM 3109 C C . HIS A 1 389 ? -2.652 -10.296 19.057 1.00 94.19 389 HIS A C 1
ATOM 3111 O O . HIS A 1 389 ? -2.178 -10.924 20.005 1.00 94.19 389 HIS A O 1
ATOM 3117 N N . ARG A 1 390 ? -2.783 -10.828 17.836 1.00 93.56 390 ARG A N 1
ATOM 3118 C CA . ARG A 1 390 ? -2.318 -12.183 17.485 1.00 93.56 390 ARG A CA 1
ATOM 3119 C C . ARG A 1 390 ? -2.165 -12.373 15.977 1.00 93.56 390 ARG A C 1
ATOM 3121 O O . ARG A 1 390 ? -2.708 -11.595 15.197 1.00 93.56 390 ARG A O 1
ATOM 3128 N N . LEU A 1 391 ? -1.519 -13.472 15.588 1.00 94.62 391 LEU A N 1
ATOM 3129 C CA . LEU A 1 391 ? -1.643 -14.046 14.248 1.00 94.62 391 LEU A CA 1
ATOM 3130 C C . LEU A 1 391 ? -2.820 -15.032 14.255 1.00 94.62 391 LEU A C 1
ATOM 3132 O O . LEU A 1 391 ? -2.760 -16.034 14.970 1.00 94.62 391 LEU A O 1
ATOM 3136 N N . PRO A 1 392 ? -3.941 -14.747 13.571 1.00 94.81 392 PRO A N 1
ATOM 3137 C CA . PRO A 1 392 ? -5.168 -15.506 13.767 1.00 94.81 392 PRO A CA 1
ATOM 3138 C C . PRO A 1 392 ? -5.277 -16.761 12.898 1.00 94.81 392 PRO A C 1
ATOM 3140 O O . PRO A 1 392 ? -6.191 -17.554 13.127 1.00 94.81 392 PRO A O 1
ATOM 3143 N N . LEU A 1 393 ? -4.413 -16.921 11.891 1.00 95.12 393 LEU A N 1
ATOM 3144 C CA . LEU A 1 393 ? -4.465 -18.040 10.954 1.00 95.12 393 LEU A CA 1
ATOM 3145 C C . LEU A 1 393 ? -3.646 -19.223 11.468 1.00 95.12 393 LEU A C 1
ATOM 3147 O O . LEU A 1 393 ? -2.636 -19.055 12.145 1.00 95.12 393 LEU A O 1
ATOM 3151 N N . SER A 1 394 ? -4.086 -20.431 11.124 1.00 93.44 394 SER A N 1
ATOM 3152 C CA . SER A 1 394 ? -3.270 -21.629 11.295 1.00 93.44 394 SER A CA 1
ATOM 3153 C C . SER A 1 394 ? -2.081 -21.604 10.336 1.00 93.44 394 SER A C 1
ATOM 3155 O O . SER A 1 394 ? -2.198 -21.108 9.216 1.00 93.44 394 SER A O 1
ATOM 3157 N N . GLU A 1 395 ? -0.973 -22.237 10.730 1.00 91.94 395 GLU A N 1
ATOM 3158 C CA . GLU A 1 395 ? 0.245 -22.313 9.908 1.00 91.94 395 GLU A CA 1
ATOM 3159 C C . GLU A 1 395 ? -0.015 -22.887 8.506 1.00 91.94 395 GLU A C 1
ATOM 3161 O O . GLU A 1 395 ? 0.692 -22.568 7.549 1.00 91.94 395 GLU A O 1
ATOM 3166 N N . ARG A 1 396 ? -1.017 -23.763 8.373 1.00 96.69 396 ARG A N 1
ATOM 3167 C CA . ARG A 1 396 ? -1.441 -24.379 7.112 1.00 96.69 396 ARG A CA 1
ATOM 3168 C C . ARG A 1 396 ? -2.920 -24.154 6.857 1.00 96.69 396 ARG A C 1
ATOM 3170 O O . ARG A 1 396 ? -3.718 -24.099 7.796 1.00 96.69 396 ARG A O 1
ATOM 3177 N N . VAL A 1 397 ? -3.283 -24.084 5.580 1.00 97.06 397 VAL A N 1
ATOM 3178 C CA . VAL A 1 397 ? -4.679 -24.173 5.147 1.00 97.06 397 VAL A CA 1
ATOM 3179 C C . VAL A 1 397 ? -5.217 -25.560 5.542 1.00 97.06 397 VAL A C 1
ATOM 3181 O O . VAL A 1 397 ? -4.533 -26.558 5.297 1.00 97.06 397 VAL A O 1
ATOM 3184 N N . PRO A 1 398 ? -6.409 -25.669 6.162 1.00 95.06 398 PRO A N 1
ATOM 3185 C CA . PRO A 1 398 ? -6.974 -26.948 6.579 1.00 95.06 398 PRO A CA 1
ATOM 3186 C C . PRO A 1 398 ? -6.976 -27.993 5.456 1.00 95.06 398 PRO A C 1
ATOM 3188 O O . PRO A 1 398 ? -7.515 -27.764 4.375 1.00 95.06 398 PRO A O 1
ATOM 3191 N N . GLY A 1 399 ? -6.362 -29.149 5.722 1.00 94.19 399 GLY A N 1
ATOM 3192 C CA . GLY A 1 399 ? -6.248 -30.248 4.757 1.00 94.19 399 GLY A CA 1
ATOM 3193 C C . GLY A 1 399 ? -5.191 -30.056 3.662 1.00 94.19 399 GLY A C 1
ATOM 3194 O O . GLY A 1 399 ? -5.116 -30.889 2.765 1.00 94.19 399 GLY A O 1
ATOM 3195 N N . GLN A 1 400 ? -4.376 -29.000 3.721 1.00 96.69 400 GLN A N 1
ATOM 3196 C CA . GLN A 1 400 ? -3.324 -28.709 2.744 1.00 96.69 400 GLN A CA 1
ATOM 3197 C C . GLN A 1 400 ? -1.936 -28.699 3.391 1.00 96.69 400 GLN A C 1
ATOM 3199 O O . GLN A 1 400 ? -1.781 -28.516 4.598 1.00 96.69 400 GLN A O 1
ATOM 3204 N N . THR A 1 401 ? -0.901 -28.853 2.566 1.00 96.56 401 THR A N 1
ATOM 3205 C CA . THR A 1 401 ? 0.506 -28.805 3.001 1.00 96.56 401 THR A CA 1
ATOM 3206 C C . THR A 1 401 ? 1.101 -27.399 2.975 1.00 96.56 401 THR A C 1
ATOM 3208 O O . THR A 1 401 ? 2.265 -27.228 3.341 1.00 96.56 401 THR A O 1
ATOM 3211 N N . PHE A 1 402 ? 0.322 -26.396 2.563 1.00 97.38 402 PHE A N 1
ATOM 3212 C CA . PHE A 1 402 ? 0.772 -25.020 2.376 1.00 97.38 402 PHE A CA 1
ATOM 3213 C C . PHE A 1 402 ? 0.019 -23.992 3.241 1.00 97.38 402 PHE A C 1
ATOM 3215 O O . PHE A 1 402 ? -1.094 -24.239 3.708 1.00 97.38 402 PHE A O 1
ATOM 3222 N N . SER A 1 403 ? 0.652 -22.840 3.465 1.00 97.94 403 SER A N 1
ATOM 3223 C CA . SER A 1 403 ? 0.160 -21.671 4.208 1.00 97.94 403 SER A CA 1
ATOM 3224 C C . SER A 1 403 ? -0.826 -20.824 3.385 1.00 97.94 403 SER A C 1
ATOM 3226 O O . SER A 1 403 ? -0.955 -20.995 2.172 1.00 97.94 403 SER A O 1
ATOM 3228 N N . TYR A 1 404 ? -1.552 -19.904 4.028 1.00 98.06 404 TYR A N 1
ATOM 3229 C CA . TYR A 1 404 ? -2.533 -19.033 3.348 1.00 98.06 404 TYR A CA 1
ATOM 3230 C C . TYR A 1 404 ? -1.878 -17.995 2.426 1.00 98.06 404 TYR A C 1
ATOM 3232 O O . TYR A 1 404 ? -2.439 -17.630 1.392 1.00 98.06 404 TYR A O 1
ATOM 3240 N N . SER A 1 405 ? -0.685 -17.545 2.789 1.00 98.12 405 SER A N 1
ATOM 3241 C CA . SER A 1 405 ? 0.168 -16.623 2.046 1.00 98.12 405 SER A CA 1
ATOM 3242 C C . SER A 1 405 ? 1.621 -16.879 2.468 1.00 98.12 405 SER A C 1
ATOM 3244 O O . SER A 1 405 ? 1.856 -17.666 3.388 1.00 98.12 405 SER A O 1
ATOM 3246 N N . ASP A 1 406 ? 2.593 -16.261 1.808 1.00 96.94 406 ASP A N 1
ATOM 3247 C CA . ASP A 1 406 ? 3.971 -16.140 2.313 1.00 96.94 406 ASP A CA 1
ATOM 3248 C C . ASP A 1 406 ? 4.090 -15.092 3.442 1.00 96.94 406 ASP A C 1
ATOM 3250 O O . ASP A 1 406 ? 5.135 -14.977 4.083 1.00 96.94 406 ASP A O 1
ATOM 3254 N N . HIS A 1 407 ? 2.992 -14.388 3.736 1.00 97.94 407 HIS A N 1
ATOM 3255 C CA . HIS A 1 407 ? 2.804 -13.567 4.930 1.00 97.94 407 HIS A CA 1
ATOM 3256 C C . HIS A 1 407 ? 1.811 -14.188 5.927 1.00 97.94 407 HIS A C 1
ATOM 3258 O O . HIS A 1 407 ? 0.861 -14.885 5.559 1.00 97.94 407 HIS A O 1
ATOM 3264 N N . GLU A 1 408 ? 1.990 -13.867 7.204 1.00 97.25 408 GLU A N 1
ATOM 3265 C CA . GLU A 1 408 ? 1.055 -14.176 8.281 1.00 97.25 408 GLU A CA 1
ATOM 3266 C C . GLU A 1 408 ? 0.090 -13.006 8.499 1.00 97.25 408 GLU A C 1
ATOM 3268 O O . GLU A 1 408 ? 0.488 -11.841 8.528 1.00 97.25 408 GLU A O 1
ATOM 3273 N N . ALA A 1 409 ? -1.198 -13.299 8.696 1.00 97.44 409 ALA A N 1
ATOM 3274 C CA . ALA A 1 409 ? -2.173 -12.246 8.965 1.00 97.44 409 ALA A CA 1
ATOM 3275 C C . ALA A 1 409 ? -1.959 -11.643 10.360 1.00 97.44 409 ALA A C 1
ATOM 3277 O O . ALA A 1 409 ? -1.703 -12.369 11.319 1.00 97.44 409 ALA A O 1
ATOM 3278 N N . VAL A 1 410 ? -2.172 -10.337 10.506 1.00 97.69 410 VAL A N 1
ATOM 3279 C CA . VAL A 1 410 ? -2.084 -9.644 11.799 1.00 97.69 410 VAL A CA 1
ATOM 3280 C C . VAL A 1 410 ? -3.470 -9.191 12.234 1.00 97.69 410 VAL A C 1
ATOM 3282 O O . VAL A 1 410 ? -4.175 -8.503 11.494 1.00 97.69 410 VAL A O 1
ATOM 3285 N N . TYR A 1 411 ? -3.858 -9.575 13.448 1.00 97.56 411 TYR A N 1
ATOM 3286 C CA . TYR A 1 411 ? -5.131 -9.218 14.066 1.00 97.56 411 TYR A CA 1
ATOM 3287 C C . TYR A 1 411 ? -4.926 -8.296 15.262 1.00 97.56 411 TYR A C 1
ATOM 3289 O O . TYR A 1 411 ? -4.072 -8.558 16.110 1.00 97.56 411 TYR A O 1
ATOM 3297 N N . ALA A 1 412 ? -5.775 -7.275 15.375 1.00 97.38 412 ALA A N 1
ATOM 3298 C CA . ALA A 1 412 ? -5.879 -6.445 16.565 1.00 97.38 412 ALA A CA 1
ATOM 3299 C C . ALA A 1 412 ? -7.345 -6.190 16.935 1.00 97.38 412 ALA A C 1
ATOM 3301 O O . ALA A 1 412 ? -8.161 -5.820 16.087 1.00 97.38 412 ALA A O 1
ATOM 3302 N N . LYS A 1 413 ? -7.662 -6.326 18.225 1.00 97.50 413 LYS A N 1
ATOM 3303 C CA . LYS A 1 413 ? -8.960 -5.955 18.792 1.00 97.50 413 LYS A CA 1
ATOM 3304 C C . LYS A 1 413 ? -8.816 -4.714 19.656 1.00 97.50 413 LYS A C 1
ATOM 3306 O O . LYS A 1 413 ? -8.054 -4.713 20.623 1.00 97.50 413 LYS A O 1
ATOM 3311 N N . LEU A 1 414 ? -9.561 -3.664 19.332 1.00 96.25 414 LEU A N 1
ATOM 3312 C CA . LEU A 1 414 ? -9.546 -2.392 20.052 1.00 96.25 414 LEU A CA 1
ATOM 3313 C C . LEU A 1 414 ? -10.884 -2.162 20.748 1.00 96.25 414 LEU A C 1
ATOM 3315 O O . LEU A 1 414 ? -11.931 -2.461 20.181 1.00 96.25 414 LEU A O 1
ATOM 3319 N N . ILE A 1 415 ? -10.842 -1.587 21.950 1.00 95.25 415 ILE A N 1
ATOM 3320 C CA . ILE A 1 415 ? -12.023 -1.063 22.642 1.00 95.25 415 ILE A CA 1
ATOM 3321 C C . ILE A 1 415 ? -11.889 0.442 22.831 1.00 95.25 415 ILE A C 1
ATOM 3323 O O . ILE A 1 415 ? -10.827 0.926 23.225 1.00 95.25 415 ILE A O 1
ATOM 3327 N N . LEU A 1 416 ? -12.968 1.173 22.571 1.00 93.94 416 LEU A N 1
ATOM 3328 C CA . LEU A 1 416 ? -13.050 2.621 22.687 1.00 93.94 416 LEU A CA 1
ATOM 3329 C C . LEU A 1 416 ? -14.287 3.018 23.480 1.00 93.94 416 LEU A C 1
ATOM 3331 O O . LEU A 1 416 ? -15.359 2.443 23.320 1.00 93.94 416 LEU A O 1
ATOM 3335 N N . LYS A 1 417 ? -14.167 4.050 24.303 1.00 92.31 417 LYS A N 1
ATOM 3336 C CA . LYS A 1 417 ? -15.259 4.632 25.073 1.00 92.31 417 LYS A CA 1
ATOM 3337 C C . LYS A 1 417 ? -15.169 6.146 24.994 1.00 92.31 417 LYS A C 1
ATOM 3339 O O . LYS A 1 417 ? -14.085 6.719 25.072 1.00 92.31 417 LYS A O 1
ATOM 3344 N N . LYS A 1 418 ? -16.316 6.804 24.844 1.00 87.50 418 LYS A N 1
ATOM 3345 C CA . LYS A 1 418 ? -16.372 8.264 24.843 1.00 87.50 418 LYS A CA 1
ATOM 3346 C C . LYS A 1 418 ? -16.007 8.793 26.229 1.00 87.50 418 LYS A C 1
ATOM 3348 O O . LYS A 1 418 ? -16.569 8.334 27.231 1.00 87.50 418 LYS A O 1
ATOM 3353 N N . CYS A 1 419 ? -15.108 9.773 26.282 1.00 81.94 419 CYS A N 1
ATOM 3354 C CA . CYS A 1 419 ? -14.789 10.475 27.520 1.00 81.94 419 CYS A CA 1
ATOM 3355 C C . CYS A 1 419 ? -16.063 11.151 28.054 1.00 81.94 419 CYS A C 1
ATOM 3357 O O . CYS A 1 419 ? -16.748 11.866 27.316 1.00 81.94 419 CYS A O 1
ATOM 3359 N N . SER A 1 420 ? -16.428 10.910 29.318 1.00 68.25 420 SER A N 1
ATOM 3360 C CA . SER A 1 420 ? -17.561 11.611 29.938 1.00 68.25 420 SER A CA 1
ATOM 3361 C C . SER A 1 420 ? -17.263 13.111 30.022 1.00 68.25 420 SER A C 1
ATOM 3363 O O . SER A 1 420 ? -16.139 13.507 30.302 1.00 68.25 420 SER A O 1
ATOM 3365 N N . SER A 1 421 ? -18.272 13.969 29.870 1.00 54.38 421 SER A N 1
ATOM 3366 C CA . SER A 1 421 ? -18.132 15.429 30.026 1.00 54.38 421 SER A CA 1
ATOM 3367 C C . SER A 1 421 ? -17.523 15.845 31.376 1.00 54.38 421 SER A C 1
ATOM 3369 O O . SER A 1 421 ? -16.852 16.874 31.458 1.00 54.38 421 SER A O 1
ATOM 3371 N N . THR A 1 422 ? -17.681 15.020 32.416 1.00 49.00 422 THR A N 1
ATOM 3372 C CA . THR A 1 422 ? -17.023 15.194 33.716 1.00 49.00 422 THR A CA 1
ATOM 3373 C C . THR A 1 422 ? -15.506 15.032 33.640 1.00 49.00 422 THR A C 1
ATOM 3375 O O . THR A 1 422 ? -14.828 15.749 34.358 1.00 49.00 422 THR A O 1
ATOM 3378 N N . SER A 1 423 ? -14.955 14.184 32.757 1.00 48.53 423 SER A N 1
ATOM 3379 C CA . SER A 1 423 ? -13.502 14.048 32.574 1.00 48.53 423 SER A CA 1
ATOM 3380 C C . SER A 1 423 ? -12.912 15.161 31.712 1.00 48.53 423 SER A C 1
ATOM 3382 O O . SER A 1 423 ? -11.779 15.551 31.947 1.00 48.53 423 SER A O 1
ATOM 3384 N N . THR A 1 424 ? -13.663 15.770 30.789 1.00 46.28 424 THR A N 1
ATOM 3385 C CA . THR A 1 424 ? -13.210 16.984 30.079 1.00 46.28 424 THR A CA 1
ATOM 3386 C C . THR A 1 424 ? -13.162 18.188 31.017 1.00 46.28 424 THR A C 1
ATOM 3388 O O . THR A 1 424 ? -12.175 18.918 31.024 1.00 46.28 424 THR A O 1
ATOM 3391 N N . ILE A 1 425 ? -14.186 18.362 31.862 1.00 48.59 425 ILE A N 1
ATOM 3392 C CA . ILE A 1 425 ? -14.206 19.409 32.891 1.00 48.59 425 ILE A CA 1
ATOM 3393 C C . ILE A 1 425 ? -13.212 19.087 34.013 1.00 48.59 425 ILE A C 1
ATOM 3395 O O . ILE A 1 425 ? -12.513 19.990 34.435 1.00 48.59 425 ILE A O 1
ATOM 3399 N N . GLN A 1 426 ? -13.044 17.835 34.451 1.00 45.06 426 GLN A N 1
ATOM 3400 C CA . GLN A 1 426 ? -11.981 17.461 35.395 1.00 45.06 426 GLN A CA 1
ATOM 3401 C C . GLN A 1 426 ? -10.590 17.552 34.781 1.00 45.06 426 GLN A C 1
ATOM 3403 O O . GLN A 1 426 ? -9.676 17.844 35.523 1.00 45.06 426 GLN A O 1
ATOM 3408 N N . ASN A 1 427 ? -10.392 17.371 33.474 1.00 45.34 427 ASN A N 1
ATOM 3409 C CA . ASN A 1 427 ? -9.097 17.611 32.831 1.00 45.34 427 ASN A CA 1
ATOM 3410 C C . ASN A 1 427 ? -8.818 19.114 32.683 1.00 45.34 427 ASN A C 1
ATOM 3412 O O . ASN A 1 427 ? -7.691 19.534 32.911 1.00 45.34 427 ASN A O 1
ATOM 3416 N N . LEU A 1 428 ? -9.835 19.935 32.396 1.00 45.00 428 LEU A N 1
ATOM 3417 C CA . LEU A 1 428 ? -9.738 21.403 32.414 1.00 45.00 428 LEU A CA 1
ATOM 3418 C C . LEU A 1 428 ? -9.563 21.963 33.840 1.00 45.00 428 LEU A C 1
ATOM 3420 O O . LEU A 1 428 ? -8.823 22.921 34.035 1.00 45.00 428 LEU A O 1
ATOM 3424 N N . ILE A 1 429 ? -10.200 21.354 34.845 1.00 44.78 429 ILE A N 1
ATOM 3425 C CA . ILE A 1 429 ? -10.067 21.706 36.267 1.00 44.78 429 ILE A CA 1
ATOM 3426 C C . ILE A 1 429 ? -8.768 21.133 36.850 1.00 44.78 429 ILE A C 1
ATOM 3428 O O . ILE A 1 429 ? -8.140 21.822 37.637 1.00 44.78 429 ILE A O 1
ATOM 3432 N N . ALA A 1 430 ? -8.289 19.958 36.431 1.00 40.34 430 ALA A N 1
ATOM 3433 C CA . ALA A 1 430 ? -6.991 19.396 36.831 1.00 40.34 430 ALA A CA 1
ATOM 3434 C C . ALA A 1 430 ? -5.803 20.150 36.215 1.00 40.34 430 ALA A C 1
ATOM 3436 O O . ALA A 1 430 ? -4.702 20.090 36.752 1.00 40.34 430 ALA A O 1
ATOM 3437 N N . CYS A 1 431 ? -6.014 20.911 35.136 1.00 38.94 431 CYS A N 1
ATOM 3438 C CA . CYS A 1 431 ? -5.059 21.935 34.706 1.00 38.94 431 CYS A CA 1
ATOM 3439 C C . CYS A 1 431 ? -4.997 23.136 35.675 1.00 38.94 431 CYS A C 1
ATOM 3441 O O . CYS A 1 431 ? -4.000 23.849 35.673 1.00 38.94 431 CYS A O 1
ATOM 3443 N N . ASN A 1 432 ? -6.009 23.334 36.531 1.00 40.81 432 ASN A N 1
ATOM 3444 C CA . ASN A 1 432 ? -6.051 24.376 37.570 1.00 40.81 432 ASN A CA 1
ATOM 3445 C C . ASN A 1 432 ? -5.867 23.844 39.007 1.00 40.81 432 ASN A C 1
ATOM 3447 O O . ASN A 1 432 ? -5.565 24.618 39.912 1.00 40.81 432 ASN A O 1
ATOM 3451 N N . SER A 1 433 ? -6.015 22.540 39.239 1.00 44.72 433 SER A N 1
ATOM 3452 C CA . SER A 1 433 ? -5.687 21.857 40.491 1.00 44.72 433 SER A CA 1
ATOM 3453 C C . SER A 1 433 ? -4.662 20.776 40.174 1.00 44.72 433 SER A C 1
ATOM 3455 O O . SER A 1 433 ? -5.034 19.701 39.706 1.00 44.72 433 SER A O 1
ATOM 3457 N N . GLY A 1 434 ? -3.386 21.120 40.370 1.00 44.19 434 GLY A N 1
ATOM 3458 C CA . GLY A 1 434 ? -2.222 20.365 39.911 1.00 44.19 434 GLY A CA 1
ATOM 3459 C C . GLY A 1 434 ? -2.401 18.848 39.927 1.00 44.19 434 GLY A C 1
ATOM 3460 O O . GLY A 1 434 ? -2.605 18.244 40.983 1.00 44.19 434 GLY A O 1
ATOM 3461 N N . LYS A 1 435 ? -2.270 18.243 38.741 1.00 39.88 435 LYS A N 1
ATOM 3462 C CA . LYS A 1 435 ? -1.893 16.833 38.608 1.00 39.88 435 LYS A CA 1
ATOM 3463 C C . LYS A 1 435 ? -0.644 16.580 39.457 1.00 39.88 435 LYS A C 1
ATOM 3465 O O . LYS A 1 435 ? 0.188 17.472 39.632 1.00 39.88 435 LYS A O 1
ATOM 3470 N N . SER A 1 436 ? -0.527 15.382 40.028 1.00 44.84 436 SER A N 1
ATOM 3471 C CA . SER A 1 436 ? 0.674 14.988 40.766 1.00 44.84 436 SER A CA 1
ATOM 3472 C C . SER A 1 436 ? 1.905 15.258 39.891 1.00 44.84 436 SER A C 1
ATOM 3474 O O . SER A 1 436 ? 1.948 14.868 38.723 1.00 44.84 436 SER A O 1
ATOM 3476 N N . ARG A 1 437 ? 2.893 15.974 40.447 1.00 48.53 437 ARG A N 1
ATOM 3477 C CA . ARG A 1 437 ? 4.112 16.405 39.734 1.00 48.53 437 ARG A CA 1
ATOM 3478 C C . ARG A 1 437 ? 4.809 15.256 38.990 1.00 48.53 437 ARG A C 1
ATOM 3480 O O . ARG A 1 437 ? 5.421 15.496 37.954 1.00 48.53 437 ARG A O 1
ATOM 3487 N N . ASP A 1 438 ? 4.662 14.028 39.478 1.00 43.31 438 ASP A N 1
ATOM 3488 C CA . ASP A 1 438 ? 5.305 12.833 38.932 1.00 43.31 438 ASP A CA 1
ATOM 3489 C C . ASP A 1 438 ? 4.653 12.323 37.625 1.00 43.31 438 ASP A C 1
ATOM 3491 O O . ASP A 1 438 ? 5.364 11.928 36.700 1.00 43.31 438 ASP A O 1
ATOM 3495 N N . GLU A 1 439 ? 3.320 12.382 37.480 1.00 40.19 439 GLU A N 1
ATOM 3496 C CA . GLU A 1 439 ? 2.631 11.946 36.247 1.00 40.19 439 GLU A CA 1
ATOM 3497 C C . GLU A 1 439 ? 2.779 12.964 35.110 1.00 40.19 439 GLU A C 1
ATOM 3499 O O . GLU A 1 439 ? 2.944 12.598 33.942 1.00 40.19 439 GLU A O 1
ATOM 3504 N N . GLU A 1 440 ? 2.756 14.256 35.445 1.00 46.62 440 GLU A N 1
ATOM 3505 C CA . GLU A 1 440 ? 2.971 15.322 34.469 1.00 46.62 440 GLU A CA 1
ATOM 3506 C C . GLU A 1 440 ? 4.419 15.302 33.954 1.00 46.62 440 GLU A C 1
ATOM 3508 O O . GLU A 1 440 ? 4.618 15.363 32.739 1.00 46.62 440 GLU A O 1
ATOM 3513 N N . SER A 1 441 ? 5.404 15.078 34.837 1.00 43.22 441 SER A N 1
ATOM 3514 C CA . SER A 1 441 ? 6.817 14.888 34.467 1.00 43.22 441 SER A CA 1
ATOM 3515 C C . SER A 1 441 ? 7.010 13.701 33.522 1.00 43.22 441 SER A C 1
ATOM 3517 O O . SER A 1 441 ? 7.574 13.868 32.442 1.00 43.22 441 SER A O 1
ATOM 3519 N N . CYS A 1 442 ? 6.457 12.528 33.855 1.00 37.50 442 CYS A N 1
ATOM 3520 C CA . CYS A 1 442 ? 6.581 11.319 33.032 1.00 37.50 442 CYS A CA 1
ATOM 3521 C C . CYS A 1 442 ? 5.927 11.482 31.643 1.00 37.50 442 CYS A C 1
ATOM 3523 O O . CYS A 1 442 ? 6.473 11.066 30.618 1.00 37.50 442 CYS A O 1
ATOM 3525 N N . SER A 1 443 ? 4.772 12.155 31.579 1.00 60.56 443 SER A N 1
ATOM 3526 C CA . SER A 1 443 ? 4.095 12.438 30.307 1.00 60.56 443 SER A CA 1
ATOM 3527 C C . SER A 1 443 ? 4.850 13.447 29.433 1.00 60.56 443 SER A C 1
ATOM 3529 O O . SER A 1 443 ? 4.799 13.359 28.202 1.00 60.56 443 SER A O 1
ATOM 3531 N N . ARG A 1 444 ? 5.566 14.393 30.054 1.00 65.44 444 ARG A N 1
ATOM 3532 C CA . ARG A 1 444 ? 6.376 15.397 29.361 1.00 65.44 444 ARG A CA 1
ATOM 3533 C C . ARG A 1 444 ? 7.676 14.790 28.843 1.00 65.44 444 ARG A C 1
ATOM 3535 O O . ARG A 1 444 ? 7.984 14.966 27.670 1.00 65.44 444 ARG A O 1
ATOM 3542 N N . GLU A 1 445 ? 8.350 13.984 29.661 1.00 67.69 445 GLU A N 1
ATOM 3543 C CA . GLU A 1 445 ? 9.538 13.215 29.272 1.00 67.69 445 GLU A CA 1
ATOM 3544 C C . GLU A 1 445 ? 9.257 12.300 28.073 1.00 67.69 445 GLU A C 1
ATOM 3546 O O . GLU A 1 445 ? 9.994 12.334 27.088 1.00 67.69 445 GLU A O 1
ATOM 3551 N N . SER A 1 446 ? 8.137 11.565 28.092 1.00 75.38 446 SER A N 1
ATOM 3552 C CA . SER A 1 446 ? 7.732 10.694 26.980 1.00 75.38 446 SER A CA 1
ATOM 3553 C C . SER A 1 446 ? 7.442 11.467 25.682 1.00 75.38 446 SER A C 1
ATOM 3555 O O . SER A 1 446 ? 7.765 10.997 24.588 1.00 75.38 446 SER A O 1
ATOM 3557 N N . ARG A 1 447 ? 6.860 12.674 25.772 1.00 77.81 447 ARG A N 1
ATOM 3558 C CA . ARG A 1 447 ? 6.631 13.540 24.599 1.00 77.81 447 ARG A CA 1
ATOM 3559 C C . ARG A 1 447 ? 7.935 14.090 24.032 1.00 77.81 447 ARG A C 1
ATOM 3561 O O . ARG A 1 447 ? 8.105 14.084 22.815 1.00 77.81 447 ARG A O 1
ATOM 3568 N N . GLU A 1 448 ? 8.843 14.539 24.891 1.00 84.00 448 GLU A N 1
ATOM 3569 C CA . GLU A 1 448 ? 10.159 15.031 24.476 1.00 84.00 448 GLU A CA 1
ATOM 3570 C C . GLU A 1 448 ? 11.005 13.913 23.848 1.00 84.00 448 GLU A C 1
ATOM 3572 O O . GLU A 1 448 ? 11.710 14.146 22.869 1.00 84.00 448 GLU A O 1
ATOM 3577 N N . GLU A 1 449 ? 10.936 12.687 24.372 1.00 86.31 449 GLU A N 1
ATOM 3578 C CA . GLU A 1 449 ? 11.587 11.511 23.783 1.00 86.31 449 GLU A CA 1
ATOM 3579 C C . GLU A 1 449 ? 11.036 11.199 22.384 1.00 86.31 449 GLU A C 1
ATOM 3581 O O . GLU A 1 449 ? 11.807 11.074 21.434 1.00 86.31 449 GLU A O 1
ATOM 3586 N N . MET A 1 450 ? 9.710 11.183 22.222 1.00 84.88 450 MET A N 1
ATOM 3587 C CA . MET A 1 450 ? 9.071 10.967 20.920 1.00 84.88 450 MET A CA 1
ATOM 3588 C C . MET A 1 450 ? 9.433 12.056 19.900 1.00 84.88 450 MET A C 1
ATOM 3590 O O . MET A 1 450 ? 9.685 11.749 18.736 1.00 84.88 450 MET A O 1
ATOM 3594 N N . GLN A 1 451 ? 9.489 13.324 20.322 1.00 89.38 451 GLN A N 1
ATOM 3595 C CA . GLN A 1 451 ? 9.928 14.430 19.465 1.00 89.38 451 GLN A CA 1
ATOM 3596 C C . GLN A 1 451 ? 11.407 14.307 19.080 1.00 89.38 451 GLN A C 1
ATOM 3598 O O . GLN A 1 451 ? 11.754 14.520 17.918 1.00 89.38 451 GLN A O 1
ATOM 3603 N N . ARG A 1 452 ? 12.282 13.942 20.028 1.00 91.50 452 ARG A N 1
ATOM 3604 C CA . ARG A 1 452 ? 13.705 13.689 19.752 1.00 91.50 452 ARG A CA 1
ATOM 3605 C C . ARG A 1 452 ? 13.877 12.585 18.714 1.00 91.50 452 ARG A C 1
ATOM 3607 O O . ARG A 1 452 ? 14.620 12.778 17.752 1.00 91.50 452 ARG A O 1
ATOM 3614 N N . GLU A 1 453 ? 13.146 11.485 18.865 1.00 92.62 453 GLU A N 1
ATOM 3615 C CA . GLU A 1 453 ? 13.177 10.372 17.918 1.00 92.62 453 GLU A CA 1
ATOM 3616 C C . GLU A 1 453 ? 12.668 10.786 16.530 1.00 92.62 453 GLU A C 1
ATOM 3618 O O . GLU A 1 453 ? 13.309 10.488 15.523 1.00 92.62 453 GLU A O 1
ATOM 3623 N N . ALA A 1 454 ? 11.581 11.564 16.464 1.00 92.94 454 ALA A N 1
ATOM 3624 C CA . ALA A 1 454 ? 11.067 12.109 15.207 1.00 92.94 454 ALA A CA 1
ATOM 3625 C C . ALA A 1 454 ? 12.124 12.952 14.472 1.00 92.94 454 ALA A C 1
ATOM 3627 O O . ALA A 1 454 ? 12.337 12.798 13.269 1.00 92.94 454 ALA A O 1
ATOM 3628 N N . VAL A 1 455 ? 12.823 13.831 15.198 1.00 95.06 455 VAL A N 1
ATOM 3629 C CA . VAL A 1 455 ? 13.880 14.683 14.633 1.00 95.06 455 VAL A CA 1
ATOM 3630 C C . VAL A 1 455 ? 15.061 13.851 14.135 1.00 95.06 455 VAL A C 1
ATOM 3632 O O . VAL A 1 455 ? 15.591 14.138 13.059 1.00 95.06 455 VAL A O 1
ATOM 3635 N N . LEU A 1 456 ? 15.482 12.829 14.885 1.00 95.50 456 LEU A N 1
ATOM 3636 C CA . LEU A 1 456 ? 16.565 11.932 14.474 1.00 95.50 456 LEU A CA 1
ATOM 3637 C C . LEU A 1 456 ? 16.194 11.159 13.205 1.00 95.50 456 LEU A C 1
ATOM 3639 O O . LEU A 1 456 ? 16.944 11.212 12.228 1.00 95.50 456 LEU A O 1
ATOM 3643 N N . ALA A 1 457 ? 15.017 10.528 13.186 1.00 96.25 457 ALA A N 1
ATOM 3644 C CA . ALA A 1 457 ? 14.515 9.792 12.031 1.00 96.25 457 ALA A CA 1
ATOM 3645 C C . ALA A 1 457 ? 14.420 10.690 10.784 1.00 96.25 457 ALA A C 1
ATOM 3647 O O . ALA A 1 457 ? 14.915 10.341 9.713 1.00 96.25 457 ALA A O 1
ATOM 3648 N N . LEU A 1 458 ? 13.870 11.900 10.902 1.00 96.50 458 LEU A N 1
ATOM 3649 C CA . LEU A 1 458 ? 13.776 12.816 9.763 1.00 96.50 458 LEU A CA 1
ATOM 3650 C C . LEU A 1 458 ? 15.152 13.297 9.266 1.00 96.50 458 LEU A C 1
ATOM 3652 O O . LEU A 1 458 ? 15.356 13.418 8.058 1.00 96.50 458 LEU A O 1
ATOM 3656 N N . ARG A 1 459 ? 16.124 13.547 10.156 1.00 97.12 459 ARG A N 1
ATOM 3657 C CA . ARG A 1 459 ? 17.491 13.937 9.752 1.00 97.12 459 ARG A CA 1
ATOM 3658 C C . ARG A 1 459 ? 18.195 12.829 8.977 1.00 97.12 459 ARG A C 1
ATOM 3660 O O . ARG A 1 459 ? 18.805 13.101 7.943 1.00 97.12 459 ARG A O 1
ATOM 3667 N N . GLU A 1 460 ? 18.093 11.597 9.461 1.00 97.25 460 GLU A N 1
ATOM 3668 C CA . GLU A 1 460 ? 18.643 10.419 8.789 1.00 97.25 460 GLU A CA 1
ATOM 3669 C C . GLU A 1 460 ? 17.982 10.203 7.419 1.00 97.25 460 GLU A C 1
ATOM 3671 O O . GLU A 1 460 ? 18.662 10.004 6.412 1.00 97.25 460 GLU A O 1
ATOM 3676 N N . SER A 1 461 ? 16.662 10.383 7.353 1.00 97.25 461 SER A N 1
ATOM 3677 C CA . SER A 1 461 ? 15.881 10.307 6.115 1.00 97.25 461 SER A CA 1
ATOM 3678 C C . SER A 1 461 ? 16.328 11.328 5.066 1.00 97.25 461 SER A C 1
ATOM 3680 O O . SER A 1 461 ? 16.517 10.996 3.892 1.00 97.25 461 SER A O 1
ATOM 3682 N N . VAL A 1 462 ? 16.564 12.576 5.484 1.00 97.75 462 VAL A N 1
ATOM 3683 C CA . VAL A 1 462 ? 17.100 13.628 4.608 1.00 97.75 462 VAL A CA 1
ATOM 3684 C C . VAL A 1 462 ? 18.517 13.288 4.137 1.00 97.75 462 VAL A C 1
ATOM 3686 O O . VAL A 1 462 ? 18.847 13.539 2.975 1.00 97.75 462 VAL A O 1
ATOM 3689 N N . ALA A 1 463 ? 19.357 12.694 4.992 1.00 97.81 463 ALA A N 1
ATOM 3690 C CA . ALA A 1 463 ? 20.697 12.253 4.607 1.00 97.81 463 ALA A CA 1
ATOM 3691 C C . ALA A 1 463 ? 20.652 11.168 3.514 1.00 97.81 463 ALA A C 1
ATOM 3693 O O . ALA A 1 463 ? 21.347 11.298 2.505 1.00 97.81 463 ALA A O 1
ATOM 3694 N N . ILE A 1 464 ? 19.772 10.173 3.651 1.00 96.56 464 ILE A N 1
ATOM 3695 C CA . ILE A 1 464 ? 19.551 9.127 2.636 1.00 96.56 464 ILE A CA 1
ATOM 3696 C C . ILE A 1 464 ? 19.053 9.720 1.314 1.00 96.56 464 ILE A C 1
ATOM 3698 O O . ILE A 1 464 ? 19.549 9.360 0.243 1.00 96.56 464 ILE A O 1
ATOM 3702 N N . CYS A 1 465 ? 18.126 10.681 1.369 1.00 97.19 465 CYS A N 1
ATOM 3703 C CA . CYS A 1 465 ? 17.653 11.368 0.167 1.00 97.19 465 CYS A CA 1
ATOM 3704 C C . CYS A 1 465 ? 18.777 12.147 -0.529 1.00 97.19 465 CYS A C 1
ATOM 3706 O O . CYS A 1 465 ? 18.866 12.137 -1.755 1.00 97.19 465 CYS A O 1
ATOM 3708 N N . ASN A 1 466 ? 19.654 12.811 0.231 1.00 97.50 466 ASN A N 1
ATOM 3709 C CA . ASN A 1 466 ? 20.814 13.504 -0.334 1.00 97.50 466 ASN A CA 1
ATOM 3710 C C . ASN A 1 466 ? 21.765 12.542 -1.046 1.00 97.50 466 ASN A C 1
ATOM 3712 O O . ASN A 1 466 ? 22.259 12.870 -2.124 1.00 97.50 466 ASN A O 1
ATOM 3716 N N . GLU A 1 467 ? 22.009 11.369 -0.468 1.00 96.00 467 GLU A N 1
ATOM 3717 C CA . GLU A 1 467 ? 22.876 10.373 -1.091 1.00 96.00 467 GLU A CA 1
ATOM 3718 C C . GLU A 1 467 ? 22.251 9.801 -2.369 1.00 96.00 467 GLU A C 1
ATOM 3720 O O . GLU A 1 467 ? 22.903 9.766 -3.412 1.00 96.00 467 GLU A O 1
ATOM 3725 N N . SER A 1 468 ? 20.949 9.504 -2.345 1.00 95.31 468 SER A N 1
ATOM 3726 C CA . SER A 1 468 ? 20.219 9.064 -3.542 1.00 95.31 468 SER A CA 1
ATOM 3727 C C . SER A 1 468 ? 20.230 10.116 -4.657 1.00 95.31 468 SER A C 1
ATOM 3729 O O . SER A 1 468 ? 20.408 9.784 -5.827 1.00 95.31 468 SER A O 1
ATOM 3731 N N . LEU A 1 469 ? 20.117 11.408 -4.327 1.00 96.12 469 LEU A N 1
ATOM 3732 C CA . LEU A 1 469 ? 20.216 12.486 -5.319 1.00 96.12 469 LEU A CA 1
ATOM 3733 C C . LEU A 1 469 ? 21.604 12.547 -5.977 1.00 96.12 469 LEU A C 1
ATOM 3735 O O . LEU A 1 469 ? 21.685 12.703 -7.197 1.00 96.12 469 LEU A O 1
ATOM 3739 N N . LYS A 1 470 ? 22.692 12.380 -5.212 1.00 95.88 470 LYS A N 1
ATOM 3740 C CA . LYS A 1 470 ? 24.051 12.293 -5.781 1.00 95.88 470 LYS A CA 1
ATOM 3741 C C . LYS A 1 470 ? 24.201 11.066 -6.675 1.00 95.88 470 LYS A C 1
ATOM 3743 O O . LYS A 1 470 ? 24.781 11.157 -7.760 1.00 95.88 470 LYS A O 1
ATOM 3748 N N . GLN A 1 471 ? 23.654 9.931 -6.245 1.00 93.56 471 GLN A N 1
ATOM 3749 C CA . GLN A 1 471 ? 23.662 8.703 -7.028 1.00 93.56 471 GLN A CA 1
ATOM 3750 C C . GLN A 1 471 ? 22.932 8.900 -8.365 1.00 93.56 471 GLN A C 1
ATOM 3752 O O . GLN A 1 471 ? 23.458 8.518 -9.409 1.00 93.56 471 GLN A O 1
ATOM 3757 N N . LEU A 1 472 ? 21.783 9.582 -8.376 1.00 93.62 472 LEU A N 1
ATOM 3758 C CA . LEU A 1 472 ? 21.060 9.911 -9.608 1.00 93.62 472 LEU A CA 1
ATOM 3759 C C . LEU A 1 472 ? 21.851 10.826 -10.545 1.00 93.62 472 LEU A C 1
ATOM 3761 O O . LEU A 1 472 ? 21.781 10.650 -11.763 1.00 93.62 472 LEU A O 1
ATOM 3765 N N . GLU A 1 473 ? 22.617 11.780 -10.017 1.00 93.62 473 GLU A N 1
ATOM 3766 C CA . GLU A 1 473 ? 23.503 12.611 -10.839 1.00 93.62 473 GLU A CA 1
ATOM 3767 C C . GLU A 1 473 ? 24.630 11.789 -11.470 1.00 93.62 473 GLU A C 1
ATOM 3769 O O . GLU A 1 473 ? 24.936 11.967 -12.654 1.00 93.62 473 GLU A O 1
ATOM 3774 N N . SER A 1 474 ? 25.203 10.851 -10.712 1.00 95.00 474 SER A N 1
ATOM 3775 C CA . SER A 1 474 ? 26.178 9.887 -11.226 1.00 95.00 474 SER A CA 1
ATOM 3776 C C . SER A 1 474 ? 25.562 9.000 -12.314 1.00 95.00 474 SER A C 1
ATOM 3778 O O . SER A 1 474 ? 26.082 8.938 -13.428 1.00 95.00 474 SER A O 1
ATOM 3780 N N . HIS A 1 475 ? 24.394 8.403 -12.056 1.00 92.31 475 HIS A N 1
ATOM 3781 C CA . HIS A 1 475 ? 23.669 7.569 -13.018 1.00 92.31 475 HIS A CA 1
ATOM 3782 C C . HIS A 1 475 ? 23.355 8.320 -14.312 1.00 92.31 475 HIS A C 1
ATOM 3784 O O . HIS A 1 475 ? 23.562 7.783 -15.398 1.00 92.31 475 HIS A O 1
ATOM 3790 N N . ARG A 1 476 ? 22.917 9.581 -14.223 1.00 94.44 476 ARG A N 1
ATOM 3791 C CA . ARG A 1 476 ? 22.672 10.422 -15.400 1.00 94.44 476 ARG A CA 1
ATOM 3792 C C . ARG A 1 476 ? 23.923 10.565 -16.264 1.00 94.44 476 ARG A C 1
ATOM 3794 O O . ARG A 1 476 ? 23.832 10.432 -17.486 1.00 94.44 476 ARG A O 1
ATOM 3801 N N . ARG A 1 477 ? 25.084 10.820 -15.652 1.00 95.00 477 ARG A N 1
ATOM 3802 C CA . ARG A 1 477 ? 26.367 10.915 -16.370 1.00 95.00 477 ARG A CA 1
ATOM 3803 C C . ARG A 1 477 ? 26.732 9.576 -17.004 1.00 95.00 477 ARG A C 1
ATOM 3805 O O . ARG A 1 477 ? 27.009 9.542 -18.199 1.00 95.00 477 ARG A O 1
ATOM 3812 N N . SER A 1 478 ? 26.654 8.486 -16.244 1.00 95.25 478 SER A N 1
ATOM 3813 C CA . SER A 1 478 ? 26.977 7.137 -16.719 1.00 95.25 478 SER A CA 1
ATOM 3814 C C . SER A 1 478 ? 26.108 6.721 -17.906 1.00 95.25 478 SER A C 1
ATOM 3816 O O . SER A 1 478 ? 26.646 6.378 -18.955 1.00 95.25 478 SER A O 1
ATOM 3818 N N . TYR A 1 479 ? 24.780 6.844 -17.808 1.00 94.88 479 TYR A N 1
ATOM 3819 C CA . TYR A 1 479 ? 23.875 6.520 -18.916 1.00 94.88 479 TYR A CA 1
ATOM 3820 C C . TYR A 1 479 ? 24.108 7.407 -20.145 1.00 94.88 479 TYR A C 1
ATOM 3822 O O . TYR A 1 479 ? 24.053 6.916 -21.270 1.00 94.88 479 TYR A O 1
ATOM 3830 N N . THR A 1 480 ? 24.439 8.689 -19.953 1.00 93.12 480 THR A N 1
ATOM 3831 C CA . THR A 1 480 ? 24.785 9.589 -21.067 1.00 93.12 480 THR A CA 1
ATOM 3832 C C . THR A 1 480 ? 26.059 9.128 -21.782 1.00 93.12 480 THR A C 1
ATOM 3834 O O . THR A 1 480 ? 26.081 9.047 -23.009 1.00 93.12 480 THR A O 1
ATOM 3837 N N . LEU A 1 481 ? 27.110 8.781 -21.033 1.00 95.88 481 LEU A N 1
ATOM 3838 C CA . LEU A 1 481 ? 28.367 8.283 -21.602 1.00 95.88 481 LEU A CA 1
ATOM 3839 C C . LEU A 1 481 ? 28.174 6.940 -22.316 1.00 95.88 481 LEU A C 1
ATOM 3841 O O . LEU A 1 481 ? 28.689 6.755 -23.418 1.00 95.88 481 LEU A O 1
ATOM 3845 N N . MET A 1 482 ? 27.385 6.031 -21.736 1.00 96.62 482 MET A N 1
ATOM 3846 C CA . MET A 1 482 ? 27.035 4.755 -22.364 1.00 96.62 482 MET A CA 1
ATOM 3847 C C . MET A 1 482 ? 26.247 4.964 -23.663 1.00 96.62 482 MET A C 1
ATOM 3849 O O . MET A 1 482 ? 26.560 4.325 -24.665 1.00 96.62 482 MET A O 1
ATOM 3853 N N . ALA A 1 483 ? 25.284 5.893 -23.690 1.00 94.81 483 ALA A N 1
ATOM 3854 C CA . ALA A 1 483 ? 24.555 6.240 -24.909 1.00 94.81 483 ALA A CA 1
ATOM 3855 C C . ALA A 1 483 ? 25.501 6.743 -26.010 1.00 94.81 483 ALA A C 1
ATOM 3857 O O . ALA A 1 483 ? 25.441 6.244 -27.131 1.00 94.81 483 ALA A O 1
ATOM 3858 N N . ILE A 1 484 ? 26.412 7.671 -25.689 1.00 93.12 484 ILE A N 1
ATOM 3859 C CA . ILE A 1 484 ? 27.411 8.186 -26.642 1.00 93.12 484 ILE A CA 1
ATOM 3860 C C . ILE A 1 484 ? 28.297 7.049 -27.163 1.00 93.12 484 ILE A C 1
ATOM 3862 O O . ILE A 1 484 ? 28.491 6.931 -28.373 1.00 93.12 484 ILE A O 1
ATOM 3866 N N . GLY A 1 485 ? 28.787 6.176 -26.278 1.00 94.00 485 GLY A N 1
ATOM 3867 C CA . GLY A 1 485 ? 29.607 5.025 -26.662 1.00 94.00 485 GLY A CA 1
ATOM 3868 C C . GLY A 1 485 ? 28.890 4.086 -27.637 1.00 94.00 485 GLY A C 1
ATOM 3869 O O . GLY A 1 485 ? 29.443 3.743 -28.682 1.00 94.00 485 GLY A O 1
ATOM 3870 N N . VAL A 1 486 ? 27.634 3.722 -27.354 1.00 94.88 486 VAL A N 1
ATOM 3871 C CA . VAL A 1 486 ? 26.844 2.845 -28.237 1.00 94.88 486 VAL A CA 1
ATOM 3872 C C . VAL A 1 486 ? 26.473 3.546 -29.552 1.00 94.88 486 VAL A C 1
ATOM 3874 O O . VAL A 1 486 ? 26.465 2.896 -30.596 1.00 94.88 486 VAL A O 1
ATOM 3877 N N . ILE A 1 487 ? 26.237 4.864 -29.546 1.00 93.62 487 ILE A N 1
ATOM 3878 C CA . ILE A 1 487 ? 26.024 5.656 -30.770 1.00 93.62 487 ILE A CA 1
ATOM 3879 C C . ILE A 1 487 ? 27.260 5.599 -31.672 1.00 93.62 487 ILE A C 1
ATOM 3881 O O . ILE A 1 487 ? 27.119 5.350 -32.868 1.00 93.62 487 ILE A O 1
ATOM 3885 N N . ILE A 1 488 ? 28.464 5.774 -31.118 1.00 93.31 488 ILE A N 1
ATOM 3886 C CA . ILE A 1 488 ? 29.715 5.679 -31.886 1.00 93.31 488 ILE A CA 1
ATOM 3887 C C . ILE A 1 488 ? 29.845 4.285 -32.512 1.00 93.31 488 ILE A C 1
ATOM 3889 O O . ILE A 1 488 ? 30.116 4.176 -33.708 1.00 93.31 488 ILE A O 1
ATOM 3893 N N . VAL A 1 489 ? 29.594 3.216 -31.748 1.00 93.69 489 VAL A N 1
ATOM 3894 C CA . VAL A 1 489 ? 29.605 1.835 -32.268 1.00 93.69 489 VAL A CA 1
ATOM 3895 C C . VAL A 1 489 ? 28.588 1.658 -33.398 1.00 93.69 489 VAL A C 1
ATOM 3897 O O . VAL A 1 489 ? 28.923 1.093 -34.438 1.00 93.69 489 VAL A O 1
ATOM 3900 N N . LEU A 1 490 ? 27.363 2.164 -33.230 1.00 93.06 490 LEU A N 1
ATOM 3901 C CA . LEU A 1 490 ? 26.323 2.074 -34.251 1.00 93.06 490 LEU A CA 1
ATOM 3902 C C . LEU A 1 490 ? 26.721 2.817 -35.532 1.00 93.06 490 LEU A C 1
ATOM 3904 O O . LEU A 1 490 ? 26.541 2.259 -36.610 1.00 93.06 490 LEU A O 1
ATOM 3908 N N . ILE A 1 491 ? 27.284 4.027 -35.431 1.00 90.88 491 ILE A N 1
ATOM 3909 C CA . ILE A 1 491 ? 27.758 4.807 -36.587 1.00 90.88 491 ILE A CA 1
ATOM 3910 C C . ILE A 1 491 ? 28.824 4.022 -37.359 1.00 90.88 491 ILE A C 1
ATOM 3912 O O . ILE A 1 491 ? 28.679 3.836 -38.564 1.00 90.88 491 ILE A O 1
ATOM 3916 N N . ASN A 1 492 ? 29.826 3.470 -36.669 1.00 89.62 492 ASN A N 1
ATOM 3917 C CA . ASN A 1 492 ? 30.853 2.637 -37.306 1.00 89.62 492 ASN A CA 1
ATOM 3918 C C . ASN A 1 492 ? 30.248 1.375 -37.958 1.00 89.62 492 ASN A C 1
ATOM 3920 O O . ASN A 1 492 ? 30.657 0.960 -39.040 1.00 89.62 492 ASN A O 1
ATOM 3924 N N . LEU A 1 493 ? 29.224 0.774 -37.343 1.00 90.00 493 LEU A N 1
ATOM 3925 C CA . LEU A 1 493 ? 28.529 -0.395 -37.891 1.00 90.00 493 LEU A CA 1
ATOM 3926 C C . LEU A 1 493 ? 27.638 -0.062 -39.104 1.00 90.00 493 LEU A C 1
ATOM 3928 O O . LEU A 1 493 ? 27.305 -0.956 -39.891 1.00 90.00 493 LEU A O 1
ATOM 3932 N N . LEU A 1 494 ? 27.206 1.192 -39.274 1.00 88.00 494 LEU A N 1
ATOM 3933 C CA . LEU A 1 494 ? 26.423 1.607 -40.443 1.00 88.00 494 LEU A CA 1
ATOM 3934 C C . LEU A 1 494 ? 27.244 1.528 -41.731 1.00 88.00 494 LEU A C 1
ATOM 3936 O O . LEU A 1 494 ? 26.681 1.141 -42.755 1.00 88.00 494 LEU A O 1
ATOM 3940 N N . GLU A 1 495 ? 28.543 1.816 -41.655 1.00 84.50 495 GLU A N 1
ATOM 3941 C CA . GLU A 1 495 ? 29.470 1.781 -42.793 1.00 84.50 495 GLU A CA 1
ATOM 3942 C C . GLU A 1 495 ? 29.924 0.357 -43.157 1.00 84.50 495 GLU A C 1
ATOM 3944 O O . GLU A 1 495 ? 30.298 0.090 -44.300 1.00 84.50 495 GLU A O 1
ATOM 3949 N N . LEU A 1 496 ? 29.835 -0.591 -42.218 1.00 86.06 496 LEU A N 1
ATOM 3950 C CA . LEU A 1 496 ? 30.223 -1.982 -42.447 1.00 86.06 496 LEU A CA 1
ATOM 3951 C C . LEU A 1 496 ? 29.186 -2.744 -43.289 1.00 86.06 496 LEU A C 1
ATOM 3953 O O . LEU A 1 496 ? 28.000 -2.839 -42.946 1.00 86.06 496 LEU A O 1
ATOM 3957 N N . GLN A 1 497 ? 29.662 -3.359 -44.375 1.00 84.94 497 GLN A N 1
ATOM 3958 C CA . GLN A 1 497 ? 28.875 -4.300 -45.169 1.00 84.94 497 GLN A CA 1
ATOM 3959 C C . GLN A 1 497 ? 28.738 -5.636 -44.433 1.00 84.94 497 GLN A C 1
ATOM 3961 O O . GLN A 1 497 ? 29.705 -6.173 -43.894 1.00 84.94 497 GLN A O 1
ATOM 3966 N N . ALA A 1 498 ? 27.525 -6.190 -44.421 1.00 89.06 498 ALA A N 1
ATOM 3967 C CA . ALA A 1 498 ? 27.279 -7.484 -43.797 1.00 89.06 498 ALA A CA 1
ATOM 3968 C C . ALA A 1 498 ? 27.970 -8.610 -44.598 1.00 89.06 498 ALA A C 1
ATOM 3970 O O . ALA A 1 498 ? 27.779 -8.671 -45.819 1.00 89.06 498 ALA A O 1
ATOM 3971 N N . PRO A 1 499 ? 28.697 -9.532 -43.938 1.00 90.44 499 PRO A N 1
ATOM 3972 C CA . PRO A 1 499 ? 29.248 -10.718 -44.586 1.00 90.44 499 PRO A CA 1
ATOM 3973 C C . PRO A 1 499 ? 28.165 -11.568 -45.267 1.00 90.44 499 PRO A C 1
ATOM 3975 O O . PRO A 1 499 ? 26.983 -11.522 -44.899 1.00 90.44 499 PRO A O 1
ATOM 3978 N N . TYR A 1 500 ? 28.570 -12.370 -46.256 1.00 88.94 500 TYR A N 1
ATOM 3979 C CA . TYR A 1 500 ? 27.661 -13.259 -46.983 1.00 88.94 500 TYR A CA 1
ATOM 3980 C C . TYR A 1 500 ? 26.891 -14.172 -46.012 1.00 88.94 500 TYR A C 1
ATOM 3982 O O . TYR A 1 500 ? 27.472 -14.765 -45.108 1.00 88.94 500 TYR A O 1
ATOM 3990 N N . GLY A 1 501 ? 25.567 -14.244 -46.169 1.00 90.44 501 GLY A N 1
ATOM 3991 C CA . GLY A 1 501 ? 24.680 -15.018 -45.290 1.00 90.44 501 GLY A CA 1
ATOM 3992 C C . GLY A 1 501 ? 24.268 -14.343 -43.970 1.00 90.44 501 GLY A C 1
ATOM 3993 O O . GLY A 1 501 ? 23.317 -14.805 -43.350 1.00 90.44 501 GLY A O 1
ATOM 3994 N N . LEU A 1 502 ? 24.882 -13.223 -43.555 1.00 93.06 502 LEU A N 1
ATOM 3995 C CA . LEU A 1 502 ? 24.631 -12.589 -42.241 1.00 93.06 502 LEU A CA 1
ATOM 3996 C C . LEU A 1 502 ? 23.819 -11.283 -42.283 1.00 93.06 502 LEU A C 1
ATOM 3998 O O . LEU A 1 502 ? 23.692 -10.597 -41.267 1.00 93.06 502 LEU A O 1
ATOM 4002 N N . LYS A 1 503 ? 23.228 -10.924 -43.429 1.00 91.19 503 LYS A N 1
ATOM 4003 C CA . LYS A 1 503 ? 22.479 -9.659 -43.599 1.00 91.19 503 LYS A CA 1
ATOM 4004 C C . LYS A 1 503 ? 21.387 -9.452 -42.542 1.00 91.19 503 LYS A C 1
ATOM 4006 O O . LYS A 1 503 ? 21.275 -8.360 -41.990 1.00 91.19 503 LYS A O 1
ATOM 4011 N N . ILE A 1 504 ? 20.606 -10.495 -42.250 1.00 91.88 504 ILE A N 1
ATOM 4012 C CA . ILE A 1 504 ? 19.519 -10.434 -41.259 1.00 91.88 504 ILE A CA 1
ATOM 4013 C C . ILE A 1 504 ? 20.093 -10.232 -39.854 1.00 91.88 504 ILE A C 1
ATOM 4015 O O . ILE A 1 504 ? 19.635 -9.349 -39.136 1.00 91.88 504 ILE A O 1
ATOM 4019 N N . ALA A 1 505 ? 21.134 -10.982 -39.485 1.00 91.44 505 ALA A N 1
ATOM 4020 C CA . ALA A 1 505 ? 21.781 -10.855 -38.181 1.00 91.44 505 ALA A CA 1
ATOM 4021 C C . ALA A 1 505 ? 22.352 -9.442 -37.955 1.00 91.44 505 ALA A C 1
ATOM 4023 O O . ALA A 1 505 ? 22.140 -8.855 -36.897 1.00 91.44 505 ALA A O 1
ATOM 4024 N N . PHE A 1 506 ? 22.996 -8.851 -38.968 1.00 93.12 506 PHE A N 1
ATOM 4025 C CA . PHE A 1 506 ? 23.485 -7.466 -38.909 1.00 93.12 506 PHE A CA 1
ATOM 4026 C C . PHE A 1 506 ? 22.352 -6.443 -38.762 1.00 93.12 506 PHE A C 1
ATOM 4028 O O . PHE A 1 506 ? 22.501 -5.458 -38.039 1.00 93.12 506 PHE A O 1
ATOM 4035 N N . LEU A 1 507 ? 21.216 -6.659 -39.431 1.00 91.25 507 LEU A N 1
ATOM 4036 C CA . LEU A 1 507 ? 20.048 -5.790 -39.296 1.00 91.25 507 LEU A CA 1
ATOM 4037 C C . LEU A 1 507 ? 19.446 -5.873 -37.885 1.00 91.25 507 LEU A C 1
ATOM 4039 O O . LEU A 1 507 ? 19.160 -4.837 -37.286 1.00 91.25 507 LEU A O 1
ATOM 4043 N N . VAL A 1 508 ? 19.305 -7.087 -37.344 1.00 93.75 508 VAL A N 1
ATOM 4044 C CA . VAL A 1 508 ? 18.839 -7.319 -35.969 1.00 93.75 508 VAL A CA 1
ATOM 4045 C C . VAL A 1 508 ? 19.785 -6.659 -34.968 1.00 93.75 508 VAL A C 1
ATOM 4047 O O . VAL A 1 508 ? 19.323 -5.937 -34.092 1.00 93.75 508 VAL A O 1
ATOM 4050 N N . LEU A 1 509 ? 21.103 -6.810 -35.137 1.00 93.69 509 LEU A N 1
ATOM 4051 C CA . LEU A 1 509 ? 22.096 -6.158 -34.282 1.00 93.69 509 LEU A CA 1
ATOM 4052 C C . LEU A 1 509 ? 21.946 -4.630 -34.289 1.00 93.69 509 LEU A C 1
ATOM 4054 O O . LEU A 1 509 ? 21.903 -4.017 -33.227 1.00 93.69 509 LEU A O 1
ATOM 4058 N N . LYS A 1 510 ? 21.803 -4.006 -35.467 1.00 93.19 510 LYS A N 1
ATOM 4059 C CA . LYS A 1 510 ? 21.567 -2.554 -35.581 1.00 93.19 510 LYS A CA 1
ATOM 4060 C C . LYS A 1 510 ? 20.288 -2.131 -34.855 1.00 93.19 510 LYS A C 1
ATOM 4062 O O . LYS A 1 510 ? 20.289 -1.118 -34.161 1.00 93.19 510 LYS A O 1
ATOM 4067 N N . PHE A 1 511 ? 19.214 -2.911 -34.978 1.00 94.25 511 PHE A N 1
ATOM 4068 C CA . PHE A 1 511 ? 17.957 -2.639 -34.279 1.00 94.25 511 PHE A CA 1
ATOM 4069 C C . PHE A 1 511 ? 18.106 -2.740 -32.754 1.00 94.25 511 PHE A C 1
ATOM 4071 O O . PHE A 1 511 ? 17.636 -1.859 -32.036 1.00 94.25 511 PHE A O 1
ATOM 4078 N N . LEU A 1 512 ? 18.813 -3.761 -32.263 1.00 95.38 512 LEU A N 1
ATOM 4079 C CA . LEU A 1 512 ? 19.102 -3.926 -30.838 1.00 95.38 512 LEU A CA 1
ATOM 4080 C C . LEU A 1 512 ? 19.950 -2.770 -30.295 1.00 95.38 512 LEU A C 1
ATOM 4082 O O . LEU A 1 512 ? 19.617 -2.216 -29.251 1.00 95.38 512 LEU A O 1
ATOM 4086 N N . LEU A 1 513 ? 20.989 -2.343 -31.019 1.00 94.88 513 LEU A N 1
ATOM 4087 C CA . LEU A 1 513 ? 21.800 -1.184 -30.631 1.00 94.88 513 LEU A CA 1
ATOM 4088 C C . LEU A 1 513 ? 20.958 0.097 -30.567 1.00 94.88 513 LEU A C 1
ATOM 4090 O O . LEU A 1 513 ? 21.072 0.847 -29.601 1.00 94.88 513 LEU A O 1
ATOM 4094 N N . CYS A 1 514 ? 20.063 0.326 -31.535 1.00 95.00 514 CYS A N 1
ATOM 4095 C CA . CYS A 1 514 ? 19.111 1.438 -31.475 1.00 95.00 514 CYS A CA 1
ATOM 4096 C C . CYS A 1 514 ? 18.217 1.366 -30.228 1.00 95.00 514 CYS A C 1
ATOM 4098 O O . CYS A 1 514 ? 18.031 2.381 -29.559 1.00 95.00 514 CYS A O 1
ATOM 4100 N N . ALA A 1 515 ? 17.685 0.187 -29.893 1.00 95.56 515 ALA A N 1
ATOM 4101 C CA . ALA A 1 515 ? 16.860 0.004 -28.700 1.00 95.56 515 ALA A CA 1
ATOM 4102 C C . ALA A 1 515 ? 17.644 0.299 -27.408 1.00 95.56 515 ALA A C 1
ATOM 4104 O O . ALA A 1 515 ? 17.134 0.991 -26.529 1.00 95.56 515 ALA A O 1
ATOM 4105 N N . VAL A 1 516 ? 18.903 -0.143 -27.322 1.00 95.69 516 VAL A N 1
ATOM 4106 C CA . VAL A 1 516 ? 19.801 0.147 -26.189 1.00 95.69 516 VAL A CA 1
ATOM 4107 C C . VAL A 1 516 ? 20.111 1.645 -26.077 1.00 95.69 516 VAL A C 1
ATOM 4109 O O . VAL A 1 516 ? 20.092 2.192 -24.976 1.00 95.69 516 VAL A O 1
ATOM 4112 N N . ILE A 1 517 ? 20.339 2.338 -27.199 1.00 95.75 517 ILE A N 1
ATOM 4113 C CA . ILE A 1 517 ? 20.534 3.797 -27.206 1.00 95.75 517 ILE A CA 1
ATOM 4114 C C . ILE A 1 517 ? 19.286 4.502 -26.677 1.00 95.75 517 ILE A C 1
ATOM 4116 O O . ILE A 1 517 ? 19.396 5.354 -25.797 1.00 95.75 517 ILE A O 1
ATOM 4120 N N . ILE A 1 518 ? 18.102 4.140 -27.185 1.00 95.75 518 ILE A N 1
ATOM 4121 C CA . ILE A 1 518 ? 16.829 4.713 -26.729 1.00 95.75 518 ILE A CA 1
ATOM 4122 C C . ILE A 1 518 ? 16.669 4.494 -25.225 1.00 95.75 518 ILE A C 1
ATOM 4124 O O . ILE A 1 518 ? 16.359 5.442 -24.508 1.00 95.75 518 ILE A O 1
ATOM 4128 N N . PHE A 1 519 ? 16.942 3.281 -24.742 1.00 95.44 519 PHE A N 1
ATOM 4129 C CA . PHE A 1 519 ? 16.910 2.966 -23.319 1.00 95.44 519 PHE A CA 1
ATOM 4130 C C . PHE A 1 519 ? 17.826 3.892 -22.508 1.00 95.44 519 PHE A C 1
ATOM 4132 O O . PHE A 1 519 ? 17.348 4.562 -21.595 1.00 95.44 519 PHE A O 1
ATOM 4139 N N . PHE A 1 520 ? 19.111 4.012 -22.859 1.00 95.94 520 PHE A N 1
ATOM 4140 C CA . PHE A 1 520 ? 20.034 4.880 -22.120 1.00 95.94 520 PHE A CA 1
ATOM 4141 C C . PHE A 1 520 ? 19.638 6.356 -22.168 1.00 95.94 520 PHE A C 1
ATOM 4143 O O . PHE A 1 520 ? 19.745 7.043 -21.154 1.00 95.94 520 PHE A O 1
ATOM 4150 N N . VAL A 1 521 ? 19.137 6.844 -23.305 1.00 94.69 521 VAL A N 1
ATOM 4151 C CA . VAL A 1 521 ? 18.652 8.224 -23.427 1.00 94.69 521 VAL A CA 1
ATOM 4152 C C . VAL A 1 521 ? 17.441 8.453 -22.525 1.00 94.69 521 VAL A C 1
ATOM 4154 O O . VAL A 1 521 ? 17.429 9.428 -21.773 1.00 94.69 521 VAL A O 1
ATOM 4157 N N . VAL A 1 522 ? 16.448 7.559 -22.543 1.00 94.38 522 VAL A N 1
ATOM 4158 C CA . VAL A 1 522 ? 15.264 7.642 -21.670 1.00 94.38 522 VAL A CA 1
ATOM 4159 C C . VAL A 1 522 ? 15.674 7.604 -20.197 1.00 94.38 522 VAL A C 1
ATOM 4161 O O . VAL A 1 522 ? 15.212 8.434 -19.412 1.00 94.38 522 VAL A O 1
ATOM 4164 N N . MET A 1 523 ? 16.593 6.705 -19.835 1.00 93.75 523 MET A N 1
ATOM 4165 C CA . MET A 1 523 ? 17.102 6.568 -18.471 1.00 93.75 523 MET A CA 1
ATOM 4166 C C . MET A 1 523 ? 17.892 7.795 -18.007 1.00 93.75 523 MET A C 1
ATOM 4168 O O . MET A 1 523 ? 17.726 8.215 -16.868 1.00 93.75 523 MET A O 1
ATOM 4172 N N . ALA A 1 524 ? 18.707 8.407 -18.871 1.00 93.19 524 ALA A N 1
ATOM 4173 C CA . ALA A 1 524 ? 19.484 9.607 -18.553 1.00 93.19 524 ALA A CA 1
ATOM 4174 C C . ALA A 1 524 ? 18.644 10.896 -18.492 1.00 93.19 524 ALA A C 1
ATOM 4176 O O . ALA A 1 524 ? 19.084 11.887 -17.906 1.00 93.19 524 ALA A O 1
ATOM 4177 N N . THR A 1 525 ? 17.467 10.911 -19.123 1.00 93.88 525 THR A N 1
ATOM 4178 C CA . THR A 1 525 ? 16.642 12.117 -19.280 1.00 93.88 525 THR A CA 1
ATOM 4179 C C . THR A 1 525 ? 15.326 12.005 -18.519 1.00 93.88 525 THR A C 1
ATOM 4181 O O . THR A 1 525 ? 15.253 12.432 -17.371 1.00 93.88 525 THR A O 1
ATOM 4184 N N . ILE A 1 526 ? 14.298 11.433 -19.146 1.00 92.00 526 ILE A N 1
ATOM 4185 C CA . ILE A 1 526 ? 12.920 11.398 -18.652 1.00 92.00 526 ILE A CA 1
ATOM 4186 C C . ILE A 1 526 ? 12.867 10.716 -17.289 1.00 92.00 526 ILE A C 1
ATOM 4188 O O . ILE A 1 526 ? 12.423 11.321 -16.315 1.00 92.00 526 ILE A O 1
ATOM 4192 N N . TRP A 1 527 ? 13.370 9.484 -17.209 1.00 91.56 527 TRP A N 1
ATOM 4193 C CA . TRP A 1 527 ? 13.264 8.699 -15.986 1.00 91.56 527 TRP A CA 1
ATOM 4194 C C . TRP A 1 527 ? 14.082 9.325 -14.845 1.00 91.56 527 TRP A C 1
ATOM 4196 O O . TRP A 1 527 ? 13.559 9.512 -13.751 1.00 91.56 527 TRP A O 1
ATOM 4206 N N . ASN A 1 528 ? 15.325 9.747 -15.110 1.00 93.38 528 ASN A N 1
ATOM 4207 C CA . ASN A 1 528 ? 16.169 10.395 -14.101 1.00 93.38 528 ASN A CA 1
ATOM 4208 C C . ASN A 1 528 ? 15.550 11.682 -13.537 1.00 93.38 528 ASN A C 1
ATOM 4210 O O . ASN A 1 528 ? 15.634 11.921 -12.336 1.00 93.38 528 ASN A O 1
ATOM 4214 N N . VAL A 1 529 ? 14.933 12.513 -14.386 1.00 93.50 529 VAL A N 1
ATOM 4215 C CA . VAL A 1 529 ? 14.287 13.760 -13.949 1.00 93.50 529 VAL A CA 1
ATOM 4216 C C . VAL A 1 529 ? 13.037 13.471 -13.121 1.00 93.50 529 VAL A C 1
ATOM 4218 O O . VAL A 1 529 ? 12.860 14.098 -12.078 1.00 93.50 529 VAL A O 1
ATOM 4221 N N . MET A 1 530 ? 12.201 12.520 -13.550 1.00 93.06 530 MET A N 1
ATOM 4222 C CA . MET A 1 530 ? 11.027 12.091 -12.782 1.00 93.06 530 MET A CA 1
ATOM 4223 C C . MET A 1 530 ? 11.432 11.608 -11.388 1.00 93.06 530 MET A C 1
ATOM 4225 O O . MET A 1 530 ? 10.929 12.116 -10.387 1.00 93.06 530 MET A O 1
ATOM 4229 N N . GLU A 1 531 ? 12.402 10.700 -11.333 1.00 94.44 531 GLU A N 1
ATOM 4230 C CA . GLU A 1 531 ? 12.931 10.140 -10.094 1.00 94.44 531 GLU A CA 1
ATOM 4231 C C . GLU A 1 531 ? 13.521 11.228 -9.183 1.00 94.44 531 GLU A C 1
ATOM 4233 O O . GLU A 1 531 ? 13.185 11.328 -8.003 1.00 94.44 531 GLU A O 1
ATOM 4238 N N . LYS A 1 532 ? 14.344 12.124 -9.747 1.00 95.12 532 LYS A N 1
ATOM 4239 C CA . LYS A 1 532 ? 14.927 13.256 -9.019 1.00 95.12 532 LYS A CA 1
ATOM 4240 C C . LYS A 1 532 ? 13.852 14.146 -8.399 1.00 95.12 532 LYS A C 1
ATOM 4242 O O . LYS A 1 532 ? 14.010 14.568 -7.255 1.00 95.12 532 LYS A O 1
ATOM 4247 N N . HIS A 1 533 ? 12.789 14.466 -9.137 1.00 95.75 533 HIS A N 1
ATOM 4248 C CA . HIS A 1 533 ? 11.697 15.292 -8.622 1.00 95.75 533 HIS A CA 1
ATOM 4249 C C . HIS A 1 533 ? 10.906 14.577 -7.523 1.00 95.75 533 HIS A C 1
ATOM 4251 O O . HIS A 1 533 ? 10.567 15.220 -6.530 1.00 95.75 533 HIS A O 1
ATOM 4257 N N . GLY A 1 534 ? 10.682 13.266 -7.652 1.00 94.94 534 GLY A N 1
ATOM 4258 C CA . GLY A 1 534 ? 10.045 12.456 -6.612 1.00 94.94 534 GLY A CA 1
ATOM 4259 C C . GLY A 1 534 ? 10.835 12.463 -5.299 1.00 94.94 534 GLY A C 1
ATOM 4260 O O . GLY A 1 534 ? 10.273 12.770 -4.244 1.00 94.94 534 GLY A O 1
ATOM 4261 N N . ILE A 1 535 ? 12.154 12.238 -5.375 1.00 96.44 535 ILE A N 1
ATOM 4262 C CA . ILE A 1 535 ? 13.044 12.285 -4.202 1.00 96.44 535 ILE A CA 1
ATOM 4263 C C . ILE A 1 535 ? 13.127 13.694 -3.613 1.00 96.44 535 ILE A C 1
ATOM 4265 O O . ILE A 1 535 ? 13.058 13.868 -2.395 1.00 96.44 535 ILE A O 1
ATOM 4269 N N . LEU A 1 536 ? 13.252 14.718 -4.460 1.00 96.38 536 LEU A N 1
ATOM 4270 C CA . LEU A 1 536 ? 13.338 16.103 -4.005 1.00 96.38 536 LEU A CA 1
ATOM 4271 C C . LEU A 1 536 ? 12.060 16.542 -3.278 1.00 96.38 536 LEU A C 1
ATOM 4273 O O . LEU A 1 536 ? 12.161 17.208 -2.250 1.00 96.38 536 LEU A O 1
ATOM 4277 N N . ALA A 1 537 ? 10.882 16.147 -3.766 1.00 95.88 537 ALA A N 1
ATOM 4278 C CA . ALA A 1 537 ? 9.609 16.450 -3.117 1.00 95.88 537 ALA A CA 1
ATOM 4279 C C . ALA A 1 537 ? 9.538 15.856 -1.701 1.00 95.88 537 ALA A C 1
ATOM 4281 O O . ALA A 1 537 ? 9.262 16.582 -0.743 1.00 95.88 537 ALA A O 1
ATOM 4282 N N . GLY A 1 538 ? 9.871 14.567 -1.552 1.00 95.25 538 GLY A N 1
ATOM 4283 C CA . GLY A 1 538 ? 9.916 13.905 -0.245 1.00 95.25 538 GLY A CA 1
ATOM 4284 C C . GLY A 1 538 ? 10.934 14.551 0.698 1.00 95.25 538 GLY A C 1
ATOM 4285 O O . GLY A 1 538 ? 10.606 14.895 1.834 1.00 95.25 538 GLY A O 1
ATOM 4286 N N . LYS A 1 539 ? 12.151 14.810 0.204 1.00 97.12 539 LYS A N 1
ATOM 4287 C CA . LYS A 1 539 ? 13.216 15.475 0.967 1.00 97.12 539 LYS A CA 1
ATOM 4288 C C . LYS A 1 539 ? 12.788 16.851 1.485 1.00 97.12 539 LYS A C 1
ATOM 4290 O O . LYS A 1 539 ? 12.931 17.120 2.675 1.00 97.12 539 LYS A O 1
ATOM 4295 N N . LEU A 1 540 ? 12.277 17.720 0.611 1.00 96.88 540 LEU A N 1
ATOM 4296 C CA . LEU A 1 540 ? 11.861 19.074 0.989 1.00 96.88 540 LEU A CA 1
ATOM 4297 C C . LEU A 1 540 ? 10.719 19.039 2.011 1.00 96.88 540 LEU A C 1
ATOM 4299 O O . LEU A 1 540 ? 10.715 19.832 2.951 1.00 96.88 540 LEU A O 1
ATOM 4303 N N . SER A 1 541 ? 9.788 18.093 1.870 1.00 95.44 541 SER A N 1
ATOM 4304 C CA . SER A 1 541 ? 8.724 17.887 2.854 1.00 95.44 541 SER A CA 1
ATOM 4305 C C . SER A 1 541 ? 9.277 17.514 4.240 1.00 95.44 541 SER A C 1
ATOM 4307 O O . SER A 1 541 ? 8.864 18.086 5.252 1.00 95.44 541 SER A O 1
ATOM 4309 N N . MET A 1 542 ? 10.266 16.618 4.302 1.00 95.75 542 MET A N 1
ATOM 4310 C CA . MET A 1 542 ? 10.931 16.246 5.558 1.00 95.75 542 MET A CA 1
ATOM 4311 C C . MET A 1 542 ? 11.719 17.409 6.177 1.00 95.75 542 MET A C 1
ATOM 4313 O O . MET A 1 542 ? 11.686 17.607 7.391 1.00 95.75 542 MET A O 1
ATOM 4317 N N . GLU A 1 543 ? 12.384 18.233 5.362 1.00 96.00 543 GLU A N 1
ATOM 4318 C CA . GLU A 1 543 ? 13.069 19.445 5.833 1.00 96.00 543 GLU A CA 1
ATOM 4319 C C . GLU A 1 543 ? 12.094 20.479 6.419 1.00 96.00 543 GLU A C 1
ATOM 4321 O O . GLU A 1 543 ? 12.419 21.145 7.405 1.00 96.00 543 GLU A O 1
ATOM 4326 N N . ILE A 1 544 ? 10.890 20.606 5.850 1.00 95.00 544 ILE A N 1
ATOM 4327 C CA . ILE A 1 544 ? 9.822 21.447 6.411 1.00 95.00 544 ILE A CA 1
ATOM 4328 C C . ILE A 1 544 ? 9.374 20.898 7.770 1.00 95.00 544 ILE A C 1
ATOM 4330 O O . ILE A 1 544 ? 9.299 21.661 8.734 1.00 95.00 544 ILE A O 1
ATOM 4334 N N . ALA A 1 545 ? 9.145 19.586 7.876 1.00 92.44 545 ALA A N 1
ATOM 4335 C CA . ALA A 1 545 ? 8.772 18.949 9.139 1.00 92.44 545 ALA A CA 1
ATOM 4336 C C . ALA A 1 545 ? 9.838 19.169 10.233 1.00 92.44 545 ALA A C 1
ATOM 4338 O O . ALA A 1 545 ? 9.508 19.550 11.355 1.00 92.44 545 ALA A O 1
ATOM 4339 N N . LEU A 1 546 ? 11.128 19.036 9.896 1.00 93.00 546 LEU A N 1
ATOM 4340 C CA . LEU A 1 546 ? 12.251 19.308 10.807 1.00 93.00 546 LEU A CA 1
ATOM 4341 C C . LEU A 1 546 ? 12.276 20.750 11.335 1.00 93.00 546 LEU A C 1
ATOM 4343 O O . LEU A 1 546 ? 12.580 20.981 12.511 1.00 93.00 546 LEU A O 1
ATOM 4347 N N . LYS A 1 547 ? 11.958 21.730 10.482 1.00 91.88 547 LYS A N 1
ATOM 4348 C CA . LYS A 1 547 ? 11.840 23.133 10.905 1.00 91.88 547 LYS A CA 1
ATOM 4349 C C . LYS A 1 547 ? 10.686 23.321 11.888 1.00 91.88 547 LYS A C 1
ATOM 4351 O O . LYS A 1 547 ? 10.860 24.051 12.857 1.00 91.88 547 LYS A O 1
ATOM 4356 N N . GLY A 1 548 ? 9.565 22.624 11.684 1.00 86.31 548 GLY A N 1
ATOM 4357 C CA . GLY A 1 548 ? 8.430 22.618 12.614 1.00 86.31 548 GLY A CA 1
ATOM 4358 C C . GLY A 1 548 ? 8.842 22.223 14.035 1.00 86.31 548 GLY A C 1
ATOM 4359 O O . GLY A 1 548 ? 8.631 22.989 14.970 1.00 86.31 548 GLY A O 1
ATOM 4360 N N . TYR A 1 549 ? 9.559 21.106 14.183 1.00 84.50 549 TYR A N 1
ATOM 4361 C CA . TYR A 1 549 ? 10.069 20.666 15.491 1.00 84.50 549 TYR A CA 1
ATOM 4362 C C . TYR A 1 549 ? 11.052 21.656 16.137 1.00 84.50 549 TYR A C 1
ATOM 4364 O O . TYR A 1 549 ? 11.102 21.777 17.359 1.00 84.50 549 TYR A O 1
ATOM 4372 N N . SER A 1 550 ? 11.835 22.381 15.331 1.00 74.69 550 SER A N 1
ATOM 4373 C CA . SER A 1 550 ? 12.787 23.379 15.839 1.00 74.69 550 SER A CA 1
ATOM 4374 C C . SER A 1 550 ? 12.082 24.612 16.422 1.00 74.69 550 SER A C 1
ATOM 4376 O O . SER A 1 550 ? 12.570 25.201 17.386 1.00 74.69 550 SER A O 1
ATOM 4378 N N . LEU A 1 551 ? 10.933 24.995 15.856 1.00 71.75 551 LEU A N 1
ATOM 4379 C CA . LEU A 1 551 ? 10.114 26.105 16.348 1.00 71.75 551 LEU A CA 1
ATOM 4380 C C . LEU A 1 551 ? 9.375 25.735 17.639 1.00 71.75 551 LEU A C 1
ATOM 4382 O O . LEU A 1 551 ? 9.364 26.534 18.575 1.00 71.75 551 LEU A O 1
ATOM 4386 N N . ASP A 1 552 ? 8.835 24.516 17.720 1.00 62.19 552 ASP A N 1
ATOM 4387 C CA . ASP A 1 552 ? 8.174 24.017 18.932 1.00 62.19 552 ASP A CA 1
ATOM 4388 C C . ASP A 1 552 ? 9.138 23.991 20.131 1.00 62.19 552 ASP A C 1
ATOM 4390 O O . ASP A 1 552 ? 8.779 24.426 21.226 1.00 62.19 552 ASP A O 1
ATOM 4394 N N . GLY A 1 553 ? 10.395 23.577 19.915 1.00 57.72 553 GLY A N 1
ATOM 4395 C CA . GLY A 1 553 ? 11.432 23.584 20.954 1.00 57.72 553 GLY A CA 1
ATOM 4396 C C . GLY A 1 553 ? 11.819 24.988 21.446 1.00 57.72 553 GLY A C 1
ATOM 4397 O O . GLY A 1 553 ? 12.105 25.170 22.630 1.00 57.72 553 GLY A O 1
ATOM 4398 N N . ALA A 1 554 ? 11.783 25.998 20.569 1.00 50.97 554 ALA A N 1
ATOM 4399 C CA . ALA A 1 554 ? 12.043 27.392 20.938 1.00 50.97 554 ALA A CA 1
ATOM 4400 C C . ALA A 1 554 ? 10.864 28.027 21.701 1.00 50.97 554 ALA A C 1
ATOM 4402 O O . ALA A 1 554 ? 11.081 28.807 22.628 1.00 50.97 554 ALA A O 1
ATOM 4403 N N . ALA A 1 555 ? 9.622 27.657 21.366 1.00 47.97 555 ALA A N 1
ATOM 4404 C CA . ALA A 1 555 ? 8.421 28.118 22.065 1.00 47.97 555 ALA A CA 1
ATOM 4405 C C . ALA A 1 555 ? 8.320 27.570 23.501 1.00 47.97 555 ALA A C 1
ATOM 4407 O O . ALA A 1 555 ? 7.819 28.255 24.391 1.00 47.97 555 ALA A O 1
ATOM 4408 N N . THR A 1 556 ? 8.852 26.371 23.763 1.00 48.50 556 THR A N 1
ATOM 4409 C CA . THR A 1 556 ? 8.950 25.800 25.120 1.00 48.50 556 THR A CA 1
ATOM 4410 C C . THR A 1 556 ? 10.105 26.369 25.960 1.00 48.50 556 THR A C 1
ATOM 4412 O O . THR A 1 556 ? 10.197 26.074 27.150 1.00 48.50 556 THR A O 1
ATOM 4415 N N . GLY A 1 557 ? 10.983 27.187 25.365 1.00 41.59 557 GLY A N 1
ATOM 4416 C CA . GLY A 1 557 ? 12.225 27.692 25.962 1.00 41.59 557 GLY A CA 1
ATOM 4417 C C . GLY A 1 557 ? 12.182 29.118 26.528 1.00 41.59 557 GLY A C 1
ATOM 4418 O O . GLY A 1 557 ? 13.242 29.712 26.697 1.00 41.59 557 GLY A O 1
ATOM 4419 N N . TYR A 1 558 ? 11.007 29.688 26.821 1.00 36.00 558 TYR A N 1
ATOM 4420 C CA . TYR A 1 558 ? 10.885 31.031 27.414 1.00 36.00 558 TYR A CA 1
ATOM 4421 C C . TYR A 1 558 ? 10.146 31.014 28.758 1.00 36.00 558 TYR A C 1
ATOM 4423 O O . TYR A 1 558 ? 8.959 31.311 28.842 1.00 36.00 558 TYR A O 1
ATOM 4431 N N . ALA A 1 559 ? 10.887 30.696 29.824 1.00 35.91 559 ALA A N 1
ATOM 4432 C CA . ALA A 1 559 ? 10.615 31.147 31.193 1.00 35.91 559 ALA A CA 1
ATOM 4433 C C . ALA A 1 559 ? 11.868 30.981 32.078 1.00 35.91 559 ALA A C 1
ATOM 4435 O O . ALA A 1 559 ? 11.821 30.346 33.127 1.00 35.91 559 ALA A O 1
ATOM 4436 N N . THR A 1 560 ? 13.010 31.538 31.671 1.00 32.03 560 THR A N 1
ATOM 4437 C CA . THR A 1 560 ? 14.067 31.887 32.633 1.00 32.03 560 THR A CA 1
ATOM 4438 C C . THR A 1 560 ? 14.106 33.398 32.746 1.00 32.03 560 THR A C 1
ATOM 4440 O O . THR A 1 560 ? 14.557 34.108 31.850 1.00 32.03 560 THR A O 1
ATOM 4443 N N . THR A 1 561 ? 13.523 33.844 33.850 1.00 33.16 561 THR A N 1
ATOM 4444 C CA . THR A 1 561 ? 13.495 35.189 34.410 1.00 33.16 561 THR A CA 1
ATOM 4445 C C . THR A 1 561 ? 14.797 35.954 34.196 1.00 33.16 561 THR A C 1
ATOM 4447 O O . THR A 1 561 ? 15.851 35.557 34.691 1.00 33.16 561 THR A O 1
ATOM 4450 N N . SER A 1 562 ? 14.694 37.105 33.533 1.00 35.50 562 SER A N 1
ATOM 4451 C CA . SER A 1 562 ? 15.574 38.228 33.820 1.00 35.50 562 SER A CA 1
ATOM 4452 C C . SER A 1 562 ? 15.176 38.799 35.182 1.00 35.50 562 SER A C 1
ATOM 4454 O O . SER A 1 562 ? 14.155 39.475 35.281 1.00 35.50 562 SER A O 1
ATOM 4456 N N . GLU A 1 563 ? 15.967 38.556 36.219 1.00 36.75 563 GLU A N 1
ATOM 4457 C CA . GLU A 1 563 ? 15.985 39.421 37.399 1.00 36.75 563 GLU A CA 1
ATOM 4458 C C . GLU A 1 563 ? 17.424 39.597 37.897 1.00 36.75 563 GLU A C 1
ATOM 4460 O O . GLU A 1 563 ? 18.022 38.662 38.417 1.00 36.75 563 GLU A O 1
ATOM 4465 N N . LYS A 1 564 ? 17.878 40.849 37.731 1.00 33.38 564 LYS A N 1
ATOM 4466 C CA . LYS A 1 564 ? 18.968 41.597 38.386 1.00 33.38 564 LYS A CA 1
ATOM 4467 C C . LYS A 1 564 ? 20.420 41.183 38.171 1.00 33.38 564 LYS A C 1
ATOM 4469 O O . LYS A 1 564 ? 20.854 40.135 38.684 1.00 33.38 564 LYS A O 1
#

Secondary structure (DSSP, 8-state):
-HHHHHHHHHHHHHHTT--PPP-TTTT--HHHHHH-HHHHHHHHHHHHTSSPPPHHHHHHHHHHHHHHHTTSTT--HHHHHHHHHHHHHHHHH-HHHHHHHHHHH-TT-HHHHHHHHHHHHHHHHHHHTS----------PPEEEEEEEEE----TTTSTTHHHHHHHHHHHHTTS--SEEEEE----HHHHHHHHHHHTTT--EEEEE--BTT---EEEEESS-EEEEEEEE-S----TT-TTSGGGTBT-EEEEEEEEETTEEEEEEEEEPPP-S-TTS-TTHHHHHHHHHHHHHHHHHH-TT-SEEEEEEE-S--TTSHHHHHHHHHH-PEES--HHHH-S---SBS-TTSTTS-HHHHHH-TT-B--EEEEEEE-TTEEEEEEEEE--S-SS-TTSSS-SSSB--EEEEEEEEEPPHHHHHHHHHHTTTT--HHHHHHHHHHHHHHHHHHHHHHHHHHHHHHHHHHHHHHHHHHHHHHHHHHHHHHHHHHHSPPPTT-HHHHHHHHHHHHHHHHHHHHIIIIIHHHHHHHHHHHHHHHHHHHHHHHHHHHHTT-------

Sequence (564 aa):
MKLFVAIAFALLAIVAAQEQYTTKYDGIDLDEILKSDRLFNNYFKCLMDEGRCTPDGNELKKILPEALQTNCEKCSEKQRSGAIKVINYVIENRKEQWDALQKKYDPENLYIEKKKFYVKLCVSLSYVFKPKSKSIGFVNMAMELSILTLNIWGIPYVSKDREVRVKAIGDVLASGNYDIVSLQEVWSDSDYQHLRQRVENVLPFCHYFYSGVVGSGLAILSRYPIVSAFFHAWSVNGYIHRIQHGDWFGGKGVGMAKIAVNDQLVHVYVAHLHAEYNRQCDDYMAHRVIQAHDTAQFIESTRGQSVLQVLAGDLNTEPGDLAYRVLVTSSKLKDSYDRKSIGSAVGTNECHTNSYTDPTAAKQQPNGKRIDYVMYRIGDSYEGRLLEHRLPLSERVPGQTFSYSDHEAVYAKLILKKCSSTSTIQNLIACNSGKSRDEESCSRESREEMQREAVLALRESVAICNESLKQLESHRRSYTLMAIGVIIVLINLLELQAPYGLKIAFLVLKFLLCAVIIFFVVMATIWNVMEKHGILAGKLSMEIALKGYSLDGAATGYATTSEK

Radius of gyration: 29.68 Å; chains: 1; bounding box: 76×72×88 Å

InterPro domains:
  IPR005055 Insect odorant-binding protein A10/Ejaculatory bulb-specific protein 3 [PF03392] (21-111)
  IPR005135 Endonuclease/exonuclease/phosphatase [PF03372] (148-407)
  IPR036682 Insect odorant-binding protein A10/Ejaculatory bulb-specific protein 3 superfamily [G3DSA:1.10.2080.10] (18-122)
  IPR036682 Insect odorant-binding protein A10/Ejaculatory bulb-specific protein 3 superfamily [SSF100910] (21-116)
  IPR036691 Endonuclease/exonuclease/phosphatase superfamily [G3DSA:3.60.10.10] (140-413)
  IPR036691 Endonuclease/exonuclease/phosphatase superfamily [SSF56219] (142-414)
  IPR038772 Sphingomyelinase C/Sphingomyelin phosphodiesterase 2-like [PTHR16320] (138-442)